Protein AF-0000000087150370 (afdb_homodimer)

Structure (mmCIF, N/CA/C/O backbone):
data_AF-0000000087150370-model_v1
#
loop_
_entity.id
_entity.type
_entity.pdbx_description
1 polymer 'HTH-type transcriptional repressor RspR'
#
loop_
_atom_site.group_PDB
_atom_site.id
_atom_site.type_symbol
_atom_site.label_atom_id
_atom_site.label_alt_id
_atom_site.label_comp_id
_atom_site.label_asym_id
_atom_site.label_entity_id
_atom_site.label_seq_id
_atom_site.pdbx_PDB_ins_code
_atom_site.Cartn_x
_atom_site.Cartn_y
_atom_site.Cartn_z
_atom_site.occupancy
_atom_site.B_iso_or_equiv
_atom_site.auth_seq_id
_atom_site.auth_comp_id
_atom_site.auth_asym_id
_atom_site.auth_atom_id
_atom_site.pdbx_PDB_model_num
ATOM 1 N N . MET A 1 1 ? -24.781 11.734 -3.551 1 67.88 1 MET A N 1
ATOM 2 C CA . MET A 1 1 ? -23.812 10.992 -2.75 1 67.88 1 MET A CA 1
ATOM 3 C C . MET A 1 1 ? -24.5 10.195 -1.652 1 67.88 1 MET A C 1
ATOM 5 O O . MET A 1 1 ? -25.453 10.672 -1.036 1 67.88 1 MET A O 1
ATOM 9 N N . SER A 1 2 ? -24.203 8.945 -1.54 1 85.19 2 SER A N 1
ATOM 10 C CA . SER A 1 2 ? -24.812 8.109 -0.512 1 85.19 2 SER A CA 1
ATOM 11 C C . SER A 1 2 ? -24.578 8.68 0.881 1 85.19 2 SER A C 1
ATOM 13 O O . SER A 1 2 ? -23.609 9.43 1.094 1 85.19 2 SER A O 1
ATOM 15 N N . GLN A 1 3 ? -25.578 8.688 1.604 1 88.88 3 GLN A N 1
ATOM 16 C CA . GLN A 1 3 ? -25.469 9.156 2.98 1 88.88 3 GLN A CA 1
ATOM 17 C C . GLN A 1 3 ? -24.203 8.648 3.645 1 88.88 3 GLN A C 1
ATOM 19 O O . GLN A 1 3 ? -23.562 9.375 4.406 1 88.88 3 GLN A O 1
ATOM 24 N N . MET A 1 4 ? -23.859 7.473 3.369 1 89.75 4 MET A N 1
ATOM 25 C CA . MET A 1 4 ? -22.641 6.875 3.896 1 89.75 4 MET A CA 1
ATOM 26 C C . MET A 1 4 ? -21.422 7.695 3.496 1 89.75 4 MET A C 1
ATOM 28 O O . MET A 1 4 ? -20.562 7.988 4.332 1 89.75 4 MET A O 1
ATOM 32 N N . LEU A 1 5 ? -21.359 8.102 2.275 1 91.38 5 LEU A N 1
ATOM 33 C CA . LEU A 1 5 ? -20.219 8.852 1.781 1 91.38 5 LEU A CA 1
ATOM 34 C C . LEU A 1 5 ? -20.156 10.242 2.406 1 91.38 5 LEU A C 1
ATOM 36 O O . LEU A 1 5 ? -19.078 10.766 2.688 1 91.38 5 LEU A O 1
ATOM 40 N N . GLN A 1 6 ? -21.266 10.805 2.607 1 92.62 6 GLN A N 1
ATOM 41 C CA . GLN A 1 6 ? -21.312 12.117 3.24 1 92.62 6 GLN A CA 1
ATOM 42 C C . GLN A 1 6 ? -20.812 12.062 4.68 1 92.62 6 GLN A C 1
ATOM 44 O O . GLN A 1 6 ? -20.031 12.922 5.105 1 92.62 6 GLN A O 1
ATOM 49 N N . ILE A 1 7 ? -21.328 11.117 5.371 1 93.75 7 ILE A N 1
ATOM 50 C CA . ILE A 1 7 ? -20.922 10.93 6.754 1 93.75 7 ILE A CA 1
ATOM 51 C C . ILE A 1 7 ? -19.422 10.648 6.812 1 93.75 7 ILE A C 1
ATOM 53 O O . ILE A 1 7 ? -18.703 11.242 7.625 1 93.75 7 ILE A O 1
ATOM 57 N N . HIS A 1 8 ? -19 9.773 5.957 1 94.25 8 HIS A N 1
ATOM 58 C CA . HIS A 1 8 ? -17.578 9.438 5.875 1 94.25 8 HIS A CA 1
ATOM 59 C C . HIS A 1 8 ? -16.734 10.688 5.66 1 94.25 8 HIS A C 1
ATOM 61 O O . HIS A 1 8 ? -15.781 10.938 6.398 1 94.25 8 HIS A O 1
ATOM 67 N N . ASP A 1 9 ? -17.094 11.453 4.715 1 94.12 9 ASP A N 1
ATOM 68 C CA . ASP A 1 9 ? -16.312 12.633 4.355 1 94.12 9 ASP A CA 1
ATOM 69 C C . ASP A 1 9 ? -16.266 13.641 5.504 1 94.12 9 ASP A C 1
ATOM 71 O O . ASP A 1 9 ? -15.227 14.242 5.777 1 94.12 9 ASP A O 1
ATOM 75 N N . GLN A 1 10 ? -17.312 13.828 6.117 1 93.75 10 GLN A N 1
ATOM 76 C CA . GLN A 1 10 ? -17.391 14.781 7.219 1 93.75 10 GLN A CA 1
ATOM 77 C C . GLN A 1 10 ? -16.578 14.312 8.414 1 93.75 10 GLN A C 1
ATOM 79 O O . GLN A 1 10 ? -15.82 15.102 9 1 93.75 10 GLN A O 1
ATOM 84 N N . LEU A 1 11 ? -16.734 13.07 8.773 1 94.5 11 LEU A N 1
ATOM 85 C CA . LEU A 1 11 ? -15.953 12.523 9.883 1 94.5 11 LEU A CA 1
ATOM 86 C C . LEU A 1 11 ? -14.461 12.578 9.578 1 94.5 11 LEU A C 1
ATOM 88 O O . LEU A 1 11 ? -13.656 12.93 10.445 1 94.5 11 LEU A O 1
ATOM 92 N N . ARG A 1 12 ? -14.18 12.188 8.391 1 94.38 12 ARG A N 1
ATOM 93 C CA . ARG A 1 12 ? -12.789 12.227 7.953 1 94.38 12 ARG A CA 1
ATOM 94 C C . ARG A 1 12 ? -12.203 13.625 8.117 1 94.38 12 ARG A C 1
ATOM 96 O O . ARG A 1 12 ? -11.102 13.789 8.648 1 94.38 12 ARG A O 1
ATOM 103 N N . GLU A 1 13 ? -12.922 14.586 7.695 1 91.69 13 GLU A N 1
ATOM 104 C CA . GLU A 1 13 ? -12.477 15.969 7.82 1 91.69 13 GLU A CA 1
ATOM 105 C C . GLU A 1 13 ? -12.305 16.359 9.281 1 91.69 13 GLU A C 1
ATOM 107 O O . GLU A 1 13 ? -11.32 17.016 9.641 1 91.69 13 GLU A O 1
ATOM 112 N N . MET A 1 14 ? -13.203 16 10.141 1 92.62 14 MET A N 1
ATOM 113 C CA . MET A 1 14 ? -13.148 16.344 11.562 1 92.62 14 MET A CA 1
ATOM 114 C C . MET A 1 14 ? -11.938 15.68 12.227 1 92.62 14 MET A C 1
ATOM 116 O O . MET A 1 14 ? -11.312 16.266 13.109 1 92.62 14 MET A O 1
ATOM 120 N N . ILE A 1 15 ? -11.633 14.508 11.797 1 92.75 15 ILE A N 1
ATOM 121 C CA . ILE A 1 15 ? -10.508 13.773 12.367 1 92.75 15 ILE A CA 1
ATOM 122 C C . ILE A 1 15 ? -9.195 14.398 11.906 1 92.75 15 ILE A C 1
ATOM 124 O O . ILE A 1 15 ? -8.297 14.641 12.719 1 92.75 15 ILE A O 1
ATOM 128 N N . LEU A 1 16 ? -9.109 14.727 10.656 1 88.75 16 LEU A N 1
ATOM 129 C CA . LEU A 1 16 ? -7.863 15.227 10.078 1 88.75 16 LEU A CA 1
ATOM 130 C C . LEU A 1 16 ? -7.586 16.656 10.539 1 88.75 16 LEU A C 1
ATOM 132 O O . LEU A 1 16 ? -6.426 17.062 10.648 1 88.75 16 LEU A O 1
ATOM 136 N N . SER A 1 17 ? -8.602 17.391 10.891 1 86.62 17 SER A N 1
ATOM 137 C CA . SER A 1 17 ? -8.453 18.75 11.383 1 86.62 17 SER A CA 1
ATOM 138 C C . SER A 1 17 ? -8.281 18.781 12.898 1 86.62 17 SER A C 1
ATOM 140 O O . SER A 1 17 ? -8.133 19.844 13.484 1 86.62 17 SER A O 1
ATOM 142 N N . LEU A 1 18 ? -8.422 17.625 13.602 1 89.31 18 LEU A N 1
ATOM 143 C CA . LEU A 1 18 ? -8.281 17.438 15.039 1 89.31 18 LEU A CA 1
ATOM 144 C C . LEU A 1 18 ? -9.484 18 15.789 1 89.31 18 LEU A C 1
ATOM 146 O O . LEU A 1 18 ? -9.43 18.188 17 1 89.31 18 LEU A O 1
ATOM 150 N N . ASP A 1 19 ? -10.547 18.375 14.984 1 90.19 19 ASP A N 1
ATOM 151 C CA . ASP A 1 19 ? -11.805 18.656 15.672 1 90.19 19 ASP A CA 1
ATOM 152 C C . ASP A 1 19 ? -12.25 17.469 16.516 1 90.19 19 ASP A C 1
ATOM 154 O O . ASP A 1 19 ? -12.852 17.656 17.578 1 90.19 19 ASP A O 1
ATOM 158 N N . LEU A 1 20 ? -12.07 16.312 16.031 1 92.69 20 LEU A N 1
ATOM 159 C CA . LEU A 1 20 ? -12.094 15.07 16.781 1 92.69 20 LEU A CA 1
ATOM 160 C C . LEU A 1 20 ? -10.68 14.586 17.078 1 92.69 20 LEU A C 1
ATOM 162 O O . LEU A 1 20 ? -9.945 14.219 16.156 1 92.69 20 LEU A O 1
ATOM 166 N N . GLY A 1 21 ? -10.344 14.586 18.328 1 92.25 21 GLY A N 1
ATOM 167 C CA . GLY A 1 21 ? -8.961 14.359 18.703 1 92.25 21 GLY A CA 1
ATOM 168 C C . GLY A 1 21 ? -8.578 12.891 18.734 1 92.25 21 GLY A C 1
ATOM 169 O O . GLY A 1 21 ? -9.438 12.031 18.938 1 92.25 21 GLY A O 1
ATOM 170 N N . PRO A 1 22 ? -7.281 12.68 18.562 1 94.38 22 PRO A N 1
ATOM 171 C CA . PRO A 1 22 ? -6.797 11.305 18.719 1 94.38 22 PRO A CA 1
ATOM 172 C C . PRO A 1 22 ? -7.215 10.68 20.047 1 94.38 22 PRO A C 1
ATOM 174 O O . PRO A 1 22 ? -7.004 11.281 21.109 1 94.38 22 PRO A O 1
ATOM 177 N N . GLY A 1 23 ? -7.82 9.5 19.953 1 94.75 23 GLY A N 1
ATOM 178 C CA . GLY A 1 23 ? -8.242 8.797 21.156 1 94.75 23 GLY A CA 1
ATOM 179 C C . GLY A 1 23 ? -9.672 9.086 21.547 1 94.75 23 GLY A C 1
ATOM 180 O O . GLY A 1 23 ? -10.242 8.414 22.406 1 94.75 23 GLY A O 1
ATOM 181 N N . GLU A 1 24 ? -10.281 10 20.906 1 94.81 24 GLU A N 1
ATOM 182 C CA . GLU A 1 24 ? -11.648 10.391 21.25 1 94.81 24 GLU A CA 1
ATOM 183 C C . GLU A 1 24 ? -12.633 9.273 20.922 1 94.81 24 GLU A C 1
ATOM 185 O O . GLU A 1 24 ? -12.523 8.633 19.875 1 94.81 24 GLU A O 1
ATOM 190 N N . ARG A 1 25 ? -13.594 9.055 21.734 1 94.75 25 ARG A N 1
ATOM 191 C CA . ARG A 1 25 ? -14.602 8.016 21.531 1 94.75 25 ARG A CA 1
ATOM 192 C C . ARG A 1 25 ? -15.695 8.484 20.578 1 94.75 25 ARG A C 1
ATOM 194 O O . ARG A 1 25 ? -16.156 9.625 20.672 1 94.75 25 ARG A O 1
ATOM 201 N N . LEU A 1 26 ? -16.016 7.625 19.672 1 95.12 26 LEU A N 1
ATOM 202 C CA . LEU A 1 26 ? -17.094 7.871 18.719 1 95.12 26 LEU A CA 1
ATOM 203 C C . LEU A 1 26 ? -18.297 6.98 19.031 1 95.12 26 LEU A C 1
ATOM 205 O O . LEU A 1 26 ? -18.422 5.883 18.469 1 95.12 26 LEU A O 1
ATOM 209 N N . THR A 1 27 ? -19.219 7.48 19.766 1 89.94 27 THR A N 1
ATOM 210 C CA . THR A 1 27 ? -20.391 6.684 20.109 1 89.94 27 THR A CA 1
ATOM 211 C C . THR A 1 27 ? -21.438 6.754 19.016 1 89.94 27 THR A C 1
ATOM 213 O O . THR A 1 27 ? -21.578 7.777 18.344 1 89.94 27 THR A O 1
ATOM 216 N N . GLU A 1 28 ? -22.094 5.66 18.875 1 85.19 28 GLU A N 1
ATOM 217 C CA . GLU A 1 28 ? -23.156 5.633 17.875 1 85.19 28 GLU A CA 1
ATOM 218 C C . GLU A 1 28 ? -24.219 6.691 18.156 1 85.19 28 GLU A C 1
ATOM 220 O O . GLU A 1 28 ? -24.734 7.32 17.234 1 85.19 28 GLU A O 1
ATOM 225 N N . ARG A 1 29 ? -24.625 6.879 19.422 1 87.06 29 ARG A N 1
ATOM 226 C CA . ARG A 1 29 ? -25.625 7.863 19.812 1 87.06 29 ARG A CA 1
ATOM 227 C C . ARG A 1 29 ? -25.219 9.266 19.375 1 87.06 29 ARG A C 1
ATOM 229 O O . ARG A 1 29 ? -26.016 10.008 18.812 1 87.06 29 ARG A O 1
ATOM 236 N N . TRP A 1 30 ? -24.062 9.586 19.625 1 88.5 30 TRP A N 1
ATOM 237 C CA . TRP A 1 30 ? -23.562 10.898 19.219 1 88.5 30 TRP A CA 1
ATOM 238 C C . TRP A 1 30 ? -23.547 11.039 17.703 1 88.5 30 TRP A C 1
ATOM 240 O O . TRP A 1 30 ? -23.969 12.07 17.172 1 88.5 30 TRP A O 1
ATOM 250 N N . LEU A 1 31 ? -23.078 10.109 17.031 1 91.88 31 LEU A N 1
ATOM 251 C CA . LEU A 1 31 ? -22.984 10.133 15.57 1 91.88 31 LEU A CA 1
ATOM 252 C C . LEU A 1 31 ? -24.359 10.234 14.938 1 91.88 31 LEU A C 1
ATOM 254 O O . LEU A 1 31 ? -24.547 10.953 13.953 1 91.88 31 LEU A O 1
ATOM 258 N N . GLU A 1 32 ? -25.25 9.492 15.5 1 90.94 32 GLU A N 1
ATOM 259 C CA . GLU A 1 32 ? -26.625 9.562 15.008 1 90.94 32 GLU A CA 1
ATOM 260 C C . GLU A 1 32 ? -27.188 10.969 15.164 1 90.94 32 GLU A C 1
ATOM 262 O O . GLU A 1 32 ? -27.875 11.477 14.273 1 90.94 32 GLU A O 1
ATOM 267 N N . SER A 1 33 ? -26.984 11.492 16.281 1 90.88 33 SER A N 1
ATOM 268 C CA . SER A 1 33 ? -27.469 12.844 16.547 1 90.88 33 SER A CA 1
ATOM 269 C C . SER A 1 33 ? -26.781 13.859 15.641 1 90.88 33 SER A C 1
ATOM 271 O O . SER A 1 33 ? -27.438 14.742 15.078 1 90.88 33 SER A O 1
ATOM 273 N N . ARG A 1 34 ? -25.5 13.742 15.438 1 89.88 34 ARG A N 1
ATOM 274 C CA . ARG A 1 34 ? -24.688 14.688 14.68 1 89.88 34 ARG A CA 1
ATOM 275 C C . ARG A 1 34 ? -25.047 14.664 13.203 1 89.88 34 ARG A C 1
ATOM 277 O O . ARG A 1 34 ? -25.062 15.703 12.539 1 89.88 34 ARG A O 1
ATOM 284 N N . PHE A 1 35 ? -25.328 13.477 12.68 1 89.38 35 PHE A N 1
ATOM 285 C CA . PHE A 1 35 ? -25.453 13.359 11.234 1 89.38 35 PHE A CA 1
ATOM 286 C C . PHE A 1 35 ? -26.891 13.047 10.844 1 89.38 35 PHE A C 1
ATOM 288 O O . PHE A 1 35 ? -27.203 12.945 9.656 1 89.38 35 PHE A O 1
ATOM 295 N N . GLU A 1 36 ? -27.719 12.93 11.773 1 86 36 GLU A N 1
ATOM 296 C CA . GLU A 1 36 ? -29.109 12.602 11.531 1 86 36 GLU A CA 1
ATOM 297 C C . GLU A 1 36 ? -29.25 11.391 10.609 1 86 36 GLU A C 1
ATOM 299 O O . GLU A 1 36 ? -29.984 11.43 9.625 1 86 36 GLU A O 1
ATOM 304 N N . GLY A 1 37 ? -28.484 10.523 10.789 1 82.31 37 GLY A N 1
ATOM 305 C CA . GLY A 1 37 ? -28.453 9.305 9.992 1 82.31 37 GLY A CA 1
ATOM 306 C C . GLY A 1 37 ? -28.703 8.055 10.805 1 82.31 37 GLY A C 1
ATOM 307 O O . GLY A 1 37 ? -28.641 8.086 12.039 1 82.31 37 GLY A O 1
ATOM 308 N N . SER A 1 38 ? -29.031 7.02 10.102 1 84.62 38 SER A N 1
ATOM 309 C CA . SER A 1 38 ? -29.266 5.738 10.766 1 84.62 38 SER A CA 1
ATOM 310 C C . SER A 1 38 ? -27.953 5.02 11.055 1 84.62 38 SER A C 1
ATOM 312 O O . SER A 1 38 ? -26.875 5.488 10.648 1 84.62 38 SER A O 1
ATOM 314 N N . ARG A 1 39 ? -28.031 3.924 11.773 1 85.38 39 ARG A N 1
ATOM 315 C CA . ARG A 1 39 ? -26.875 3.146 12.203 1 85.38 39 ARG A CA 1
ATOM 316 C C . ARG A 1 39 ? -26.172 2.518 11.008 1 85.38 39 ARG A C 1
ATOM 318 O O . ARG A 1 39 ? -24.938 2.393 11 1 85.38 39 ARG A O 1
ATOM 325 N N . THR A 1 40 ? -26.891 2.275 10.102 1 85.75 40 THR A N 1
ATOM 326 C CA . THR A 1 40 ? -26.344 1.522 8.977 1 85.75 40 THR A CA 1
ATOM 327 C C . THR A 1 40 ? -25.328 2.361 8.211 1 85.75 40 THR A C 1
ATOM 329 O O . THR A 1 40 ? -24.156 1.974 8.078 1 85.75 40 THR A O 1
ATOM 332 N N . PRO A 1 41 ? -25.703 3.51 7.738 1 90.5 41 PRO A N 1
ATOM 333 C CA . PRO A 1 41 ? -24.703 4.316 7.027 1 90.5 41 PRO A CA 1
ATOM 334 C C . PRO A 1 41 ? -23.562 4.773 7.926 1 90.5 41 PRO A C 1
ATOM 336 O O . PRO A 1 41 ? -22.422 4.91 7.461 1 90.5 41 PRO A O 1
ATOM 339 N N . ILE A 1 42 ? -23.812 4.988 9.125 1 92.62 42 ILE A N 1
ATOM 340 C CA . ILE A 1 42 ? -22.781 5.418 10.07 1 92.62 42 ILE A CA 1
ATOM 341 C C . ILE A 1 42 ? -21.75 4.312 10.234 1 92.62 42 ILE A C 1
ATOM 343 O O . ILE A 1 42 ? -20.547 4.566 10.156 1 92.62 42 ILE A O 1
ATOM 347 N N . ARG A 1 43 ? -22.219 3.152 10.461 1 89 43 ARG A N 1
ATOM 348 C CA . ARG A 1 43 ? -21.312 2.021 10.625 1 89 43 ARG A CA 1
ATOM 349 C C . ARG A 1 43 ? -20.5 1.781 9.359 1 89 43 ARG A C 1
ATOM 351 O O . ARG A 1 43 ? -19.312 1.465 9.43 1 89 43 ARG A O 1
ATOM 358 N N . ALA A 1 44 ? -21.109 1.958 8.281 1 88.88 44 ALA A N 1
ATOM 359 C CA . ALA A 1 44 ? -20.406 1.8 7.012 1 88.88 44 ALA A CA 1
ATOM 360 C C . ALA A 1 44 ? -19.312 2.854 6.855 1 88.88 44 ALA A C 1
ATOM 362 O O . ALA A 1 44 ? -18.219 2.555 6.379 1 88.88 44 ALA A O 1
ATOM 363 N N . ALA A 1 45 ? -19.641 4.008 7.215 1 93 45 ALA A N 1
ATOM 364 C CA . ALA A 1 45 ? -18.656 5.094 7.172 1 93 45 ALA A CA 1
ATOM 365 C C . ALA A 1 45 ? -17.484 4.82 8.102 1 93 45 ALA A C 1
ATOM 367 O O . ALA A 1 45 ? -16.328 5.059 7.746 1 93 45 ALA A O 1
ATOM 368 N N . LEU A 1 46 ? -17.828 4.316 9.234 1 93.5 46 LEU A N 1
ATOM 369 C CA . LEU A 1 46 ? -16.812 4.02 10.227 1 93.5 46 LEU A CA 1
ATOM 370 C C . LEU A 1 46 ? -15.906 2.887 9.75 1 93.5 46 LEU A C 1
ATOM 372 O O . LEU A 1 46 ? -14.688 2.922 9.961 1 93.5 46 LEU A O 1
ATOM 376 N N . VAL A 1 47 ? -16.469 1.975 9.148 1 89.19 47 VAL A N 1
ATOM 377 C CA . VAL A 1 47 ? -15.695 0.865 8.602 1 89.19 47 VAL A CA 1
ATOM 378 C C . VAL A 1 47 ? -14.734 1.381 7.535 1 89.19 47 VAL A C 1
ATOM 380 O O . VAL A 1 47 ? -13.578 0.945 7.461 1 89.19 47 VAL A O 1
ATOM 383 N N . ARG A 1 48 ? -15.156 2.236 6.707 1 90.44 48 ARG A N 1
ATOM 384 C CA . ARG A 1 48 ? -14.297 2.836 5.691 1 90.44 48 ARG A CA 1
ATOM 385 C C . ARG A 1 48 ? -13.164 3.629 6.332 1 90.44 48 ARG A C 1
ATOM 387 O O . ARG A 1 48 ? -12.016 3.553 5.887 1 90.44 48 ARG A O 1
ATOM 394 N N . LEU A 1 49 ? -13.516 4.359 7.352 1 94.25 49 LEU A N 1
ATOM 395 C CA . LEU A 1 49 ? -12.508 5.141 8.07 1 94.25 49 LEU A CA 1
ATOM 396 C C . LEU A 1 49 ? -11.508 4.227 8.766 1 94.25 49 LEU A C 1
ATOM 398 O O . LEU A 1 49 ? -10.336 4.578 8.906 1 94.25 49 LEU A O 1
ATOM 402 N N . GLU A 1 50 ? -11.992 3.109 9.219 1 93.19 50 GLU A N 1
ATOM 403 C CA . GLU A 1 50 ? -11.102 2.107 9.797 1 93.19 50 GLU A CA 1
ATOM 404 C C . GLU A 1 50 ? -10.094 1.604 8.766 1 93.19 50 GLU A C 1
ATOM 406 O O . GLU A 1 50 ? -8.914 1.432 9.07 1 93.19 50 GLU A O 1
ATOM 411 N N . GLY A 1 51 ? -10.57 1.438 7.57 1 88.56 51 GLY A N 1
ATOM 412 C CA . GLY A 1 51 ? -9.695 1.038 6.477 1 88.56 51 GLY A CA 1
ATOM 413 C C . GLY A 1 51 ? -8.617 2.057 6.176 1 88.56 51 GLY A C 1
ATOM 414 O O . GLY A 1 51 ? -7.523 1.695 5.73 1 88.56 51 GLY A O 1
ATOM 415 N N . GLU A 1 52 ? -8.953 3.27 6.5 1 90.44 52 GLU A N 1
ATOM 416 C CA . GLU A 1 52 ? -7.984 4.348 6.316 1 90.44 52 GLU A CA 1
ATOM 417 C C . GLU A 1 52 ? -7.113 4.527 7.555 1 90.44 52 GLU A C 1
ATOM 419 O O . GLU A 1 52 ? -6.242 5.398 7.586 1 90.44 52 GLU A O 1
ATOM 424 N N . GLU A 1 53 ? -7.461 3.791 8.57 1 92.56 53 GLU A N 1
ATOM 425 C CA . GLU A 1 53 ? -6.711 3.762 9.82 1 92.56 53 GLU A CA 1
ATOM 426 C C . GLU A 1 53 ? -6.891 5.059 10.602 1 92.56 53 GLU A C 1
ATOM 428 O O . GLU A 1 53 ? -6.016 5.445 11.383 1 92.56 53 GLU A O 1
ATOM 433 N N . LEU A 1 54 ? -7.988 5.723 10.398 1 94.38 54 LEU A N 1
ATOM 434 C CA . LEU A 1 54 ? -8.297 6.969 11.086 1 94.38 54 LEU A CA 1
ATOM 435 C C . LEU A 1 54 ? -9.141 6.711 12.328 1 94.38 54 LEU A C 1
ATOM 437 O O . LEU A 1 54 ? -9.195 7.547 13.234 1 94.38 54 LEU A O 1
ATOM 441 N N . VAL A 1 55 ? -9.836 5.547 12.289 1 96.06 55 VAL A N 1
ATOM 442 C CA . VAL A 1 55 ? -10.633 5.094 13.422 1 96.06 55 VAL A CA 1
ATOM 443 C C . VAL A 1 55 ? -10.305 3.633 13.734 1 96.06 55 VAL A C 1
ATOM 445 O O . VAL A 1 55 ? -9.797 2.908 12.875 1 96.06 55 VAL A O 1
ATOM 448 N N . ARG A 1 56 ? -10.445 3.236 14.922 1 95.12 56 ARG A N 1
ATOM 449 C CA . ARG A 1 56 ? -10.266 1.839 15.297 1 95.12 56 ARG A CA 1
ATOM 450 C C . ARG A 1 56 ? -11.32 1.401 16.312 1 95.12 56 ARG A C 1
ATOM 452 O O . ARG A 1 56 ? -11.93 2.238 16.984 1 95.12 56 ARG A O 1
ATOM 459 N N . ARG A 1 57 ? -11.477 0.104 16.344 1 92.25 57 ARG A N 1
ATOM 460 C CA . ARG A 1 57 ? -12.398 -0.468 17.328 1 92.25 57 ARG A CA 1
ATOM 461 C C . ARG A 1 57 ? -11.773 -0.487 18.719 1 92.25 57 ARG A C 1
ATOM 463 O O . ARG A 1 57 ? -10.578 -0.769 18.875 1 92.25 57 ARG A O 1
ATOM 470 N N . ASP A 1 58 ? -12.492 -0.145 19.656 1 91.75 58 ASP A N 1
ATOM 471 C CA . ASP A 1 58 ? -12.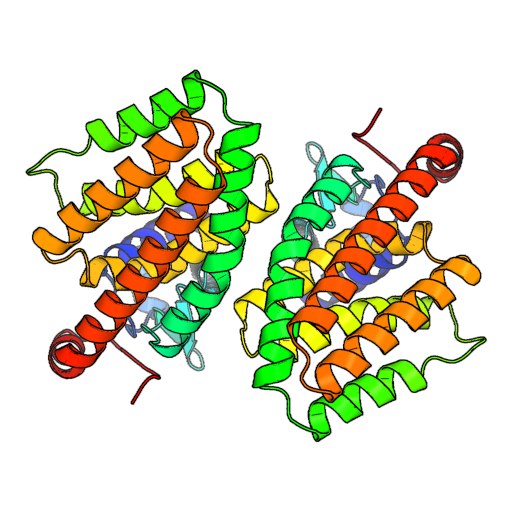18 -0.282 21.078 1 91.75 58 ASP A CA 1
ATOM 472 C C . ASP A 1 58 ? -13.305 -1.005 21.812 1 91.75 58 ASP A C 1
ATOM 474 O O . ASP A 1 58 ? -14.195 -0.365 22.375 1 91.75 58 ASP A O 1
ATOM 478 N N . GLY A 1 59 ? -13.141 -2.371 21.797 1 88.88 59 GLY A N 1
ATOM 479 C CA . GLY A 1 59 ? -14.281 -3.154 22.234 1 88.88 59 GLY A CA 1
ATOM 480 C C . GLY A 1 59 ? -15.492 -3.006 21.328 1 88.88 59 GLY A C 1
ATOM 481 O O . GLY A 1 59 ? -15.391 -3.209 20.125 1 88.88 59 GLY A O 1
ATOM 482 N N . ARG A 1 60 ? -16.578 -2.562 21.891 1 85.19 60 ARG A N 1
ATOM 483 C CA . ARG A 1 60 ? -17.812 -2.367 21.125 1 85.19 60 ARG A CA 1
ATOM 484 C C . ARG A 1 60 ? -17.906 -0.947 20.578 1 85.19 60 ARG A C 1
ATOM 486 O O . ARG A 1 60 ? -18.812 -0.625 19.812 1 85.19 60 ARG A O 1
ATOM 493 N N . ASN A 1 61 ? -16.938 -0.202 20.922 1 90.62 61 ASN A N 1
ATOM 494 C CA . ASN A 1 61 ? -16.969 1.208 20.547 1 90.62 61 ASN A CA 1
ATOM 495 C C . ASN A 1 61 ? -15.938 1.527 19.469 1 90.62 61 ASN A C 1
ATOM 497 O O . ASN A 1 61 ? -15.18 0.649 19.047 1 90.62 61 ASN A O 1
ATOM 501 N N . TRP A 1 62 ? -16.125 2.713 18.938 1 94.81 62 TRP A N 1
ATOM 502 C CA . TRP A 1 62 ? -15.156 3.281 18 1 94.81 62 TRP A CA 1
ATOM 503 C C . TRP A 1 62 ? -14.406 4.449 18.625 1 94.81 62 TRP A C 1
ATOM 505 O O . TRP A 1 62 ? -14.984 5.23 19.391 1 94.81 62 TRP A O 1
ATOM 515 N N . ILE A 1 63 ? -13.117 4.543 18.312 1 96.56 63 ILE A N 1
ATOM 516 C CA . ILE A 1 63 ? -12.352 5.711 18.734 1 96.56 63 ILE A CA 1
ATOM 517 C C . ILE A 1 63 ? -11.562 6.258 17.547 1 96.56 63 ILE A C 1
ATOM 519 O O . ILE A 1 63 ? -11.25 5.52 16.609 1 96.56 63 ILE A O 1
ATOM 523 N N . VAL A 1 64 ? -11.328 7.516 17.594 1 96.44 64 VAL A N 1
ATOM 524 C CA . VAL A 1 64 ? -10.336 8.07 16.672 1 96.44 64 VAL A CA 1
ATOM 525 C C . VAL A 1 64 ? -8.961 7.473 16.969 1 96.44 64 VAL A C 1
ATOM 527 O O . VAL A 1 64 ? -8.547 7.414 18.125 1 96.44 64 VAL A O 1
ATOM 530 N N . ALA A 1 65 ? -8.281 7.027 15.961 1 95.56 65 ALA A N 1
ATOM 531 C CA . ALA A 1 65 ? -6.988 6.383 16.172 1 95.56 65 ALA A CA 1
ATOM 532 C C . ALA A 1 65 ? -6.02 7.309 16.906 1 95.56 65 ALA A C 1
ATOM 534 O O . ALA A 1 65 ? -5.895 8.484 16.562 1 95.56 65 ALA A O 1
ATOM 535 N N . PRO A 1 66 ? -5.367 6.832 17.969 1 94.25 66 PRO A N 1
ATOM 536 C CA . PRO A 1 66 ? -4.34 7.645 18.609 1 94.25 66 PRO A CA 1
ATOM 537 C C . PRO A 1 66 ? -3.145 7.926 17.703 1 94.25 66 PRO A C 1
ATOM 539 O O . PRO A 1 66 ? -3.002 7.293 16.656 1 94.25 66 PRO A O 1
ATOM 542 N N . ILE A 1 67 ? -2.359 8.867 18.078 1 92.38 67 ILE A N 1
ATOM 543 C CA . ILE A 1 67 ? -1.066 9.062 17.438 1 92.38 67 ILE A CA 1
ATOM 544 C C . ILE A 1 67 ? -0.047 8.086 18.016 1 92.38 67 ILE A C 1
ATOM 546 O O . ILE A 1 67 ? 0.238 8.109 19.219 1 92.38 67 ILE A O 1
ATOM 550 N N . ASP A 1 68 ? 0.361 7.227 17.266 1 93.5 68 ASP A N 1
ATOM 551 C CA . ASP A 1 68 ? 1.325 6.207 17.656 1 93.5 68 ASP A CA 1
ATOM 552 C C . ASP A 1 68 ? 2.725 6.547 17.156 1 93.5 68 ASP A C 1
ATOM 554 O O . ASP A 1 68 ? 2.996 6.465 15.953 1 93.5 68 ASP A O 1
ATOM 558 N N . LEU A 1 69 ? 3.676 6.859 18.062 1 93.25 69 LEU A N 1
ATOM 559 C CA . LEU A 1 69 ? 5.02 7.289 17.688 1 93.25 69 LEU A CA 1
ATOM 560 C C . LEU A 1 69 ? 5.754 6.18 16.938 1 93.25 69 LEU A C 1
ATOM 562 O O . LEU A 1 69 ? 6.559 6.457 16.047 1 93.25 69 LEU A O 1
ATOM 566 N N . GLY A 1 70 ? 5.48 4.941 17.328 1 94.81 70 GLY A N 1
ATOM 567 C CA . GLY A 1 70 ? 6.027 3.828 16.578 1 94.81 70 GLY A CA 1
ATOM 568 C C . GLY A 1 70 ? 5.527 3.777 15.141 1 94.81 70 GLY A C 1
ATOM 569 O O . GLY A 1 70 ? 6.273 3.42 14.227 1 94.81 70 GLY A O 1
ATOM 570 N N . GLU A 1 71 ? 4.293 4.141 15.008 1 94.5 71 GLU A N 1
ATOM 571 C CA . GLU A 1 71 ? 3.711 4.191 13.664 1 94.5 71 GLU A CA 1
ATOM 572 C C . GLU A 1 71 ? 4.375 5.27 12.82 1 94.5 71 GLU A C 1
ATOM 574 O O . GLU A 1 71 ? 4.574 5.086 11.617 1 94.5 71 GLU A O 1
ATOM 579 N N . LEU A 1 72 ? 4.676 6.359 13.422 1 94.5 72 LEU A N 1
ATOM 580 C CA . LEU A 1 72 ? 5.348 7.434 12.703 1 94.5 72 LEU A CA 1
ATOM 581 C C . LEU A 1 72 ? 6.707 6.977 12.188 1 94.5 72 LEU A C 1
ATOM 583 O O . LEU A 1 72 ? 7.094 7.301 11.062 1 94.5 72 LEU A O 1
ATOM 587 N N . GLU A 1 73 ? 7.402 6.227 13.016 1 96.12 73 GLU A N 1
ATOM 588 C CA . GLU A 1 73 ? 8.688 5.668 12.602 1 96.12 73 GLU A CA 1
ATOM 589 C C . GLU A 1 73 ? 8.508 4.684 11.453 1 96.12 73 GLU A C 1
ATOM 591 O O . GLU A 1 73 ? 9.266 4.723 10.477 1 96.12 73 GLU A O 1
ATOM 596 N N . ALA A 1 74 ? 7.578 3.859 11.594 1 97.31 74 ALA A N 1
ATOM 597 C CA . ALA A 1 74 ? 7.305 2.852 10.57 1 97.31 74 ALA A CA 1
ATOM 598 C C . ALA A 1 74 ? 6.895 3.502 9.25 1 97.31 74 ALA A C 1
ATOM 600 O O . ALA A 1 74 ? 7.254 3.021 8.18 1 97.31 74 ALA A O 1
ATOM 601 N N . LEU A 1 75 ? 6.137 4.551 9.336 1 97.62 75 LEU A N 1
ATOM 602 C CA . LEU A 1 75 ? 5.695 5.258 8.141 1 97.62 75 LEU A CA 1
ATOM 603 C C . LEU A 1 75 ? 6.875 5.887 7.41 1 97.62 75 LEU A C 1
ATOM 605 O O . LEU A 1 75 ? 6.918 5.895 6.176 1 97.62 75 LEU A O 1
ATOM 609 N N . ALA A 1 76 ? 7.793 6.449 8.18 1 97.81 76 ALA A N 1
ATOM 610 C CA . ALA A 1 76 ? 8.977 7.023 7.551 1 97.81 76 ALA A CA 1
ATOM 611 C C . ALA A 1 76 ? 9.797 5.945 6.844 1 97.81 76 ALA A C 1
ATOM 613 O O . ALA A 1 76 ? 10.266 6.148 5.723 1 97.81 76 ALA A O 1
ATOM 614 N N . GLU A 1 77 ? 9.938 4.836 7.504 1 97.88 77 GLU A N 1
ATOM 615 C CA . GLU A 1 77 ? 10.664 3.695 6.949 1 97.88 77 GLU A CA 1
ATOM 616 C C . GLU A 1 77 ? 10 3.189 5.676 1 97.88 77 GLU A C 1
ATOM 618 O O . GLU A 1 77 ? 10.68 2.719 4.758 1 97.88 77 GLU A O 1
ATOM 623 N N . PHE A 1 78 ? 8.734 3.318 5.578 1 98.75 78 PHE A N 1
ATOM 624 C CA . PHE A 1 78 ? 7.918 2.896 4.449 1 98.75 78 PHE A CA 1
ATOM 625 C C . PHE A 1 78 ? 7.98 3.922 3.322 1 98.75 78 PHE A C 1
ATOM 627 O O . PHE A 1 78 ? 8.102 3.559 2.15 1 98.75 78 PHE A O 1
ATOM 634 N N . ARG A 1 79 ? 7.891 5.148 3.621 1 98.75 79 ARG A N 1
ATOM 635 C CA . ARG A 1 79 ? 7.852 6.242 2.654 1 98.75 79 ARG A CA 1
ATOM 636 C C . ARG A 1 79 ? 9.203 6.422 1.97 1 98.75 79 ARG A C 1
ATOM 638 O O . ARG A 1 79 ? 9.266 6.727 0.778 1 98.75 79 ARG A O 1
ATOM 645 N N . LEU A 1 80 ? 10.273 6.207 2.727 1 98.69 80 LEU A N 1
ATOM 646 C CA . LEU A 1 80 ? 11.609 6.535 2.242 1 98.69 80 LEU A CA 1
ATOM 647 C C . LEU A 1 80 ? 11.891 5.844 0.912 1 98.69 80 LEU A C 1
ATOM 649 O O . LEU A 1 80 ? 12.148 6.508 -0.096 1 98.69 80 LEU A O 1
ATOM 653 N N . PRO A 1 81 ? 11.781 4.523 0.829 1 98.75 81 PRO A N 1
ATOM 654 C CA . PRO A 1 81 ? 12.086 3.883 -0.454 1 98.75 81 PRO A CA 1
ATOM 655 C C . PRO A 1 81 ? 11.07 4.23 -1.54 1 98.75 81 PRO A C 1
ATOM 657 O O . PRO A 1 81 ? 11.43 4.359 -2.713 1 98.75 81 PRO A O 1
ATOM 660 N N . LEU A 1 82 ? 9.836 4.434 -1.259 1 98.81 82 LEU A N 1
ATOM 661 C CA . LEU A 1 82 ? 8.797 4.711 -2.244 1 98.81 82 LEU A CA 1
ATOM 662 C C . LEU A 1 82 ? 8.953 6.117 -2.811 1 98.81 82 LEU A C 1
ATOM 664 O O . LEU A 1 82 ? 8.883 6.312 -4.027 1 98.81 82 LEU A O 1
ATOM 668 N N . GLU A 1 83 ? 9.148 7.074 -1.962 1 98.88 83 GLU A N 1
ATOM 669 C CA . GLU A 1 83 ? 9.203 8.461 -2.428 1 98.88 83 GLU A CA 1
ATOM 670 C C . GLU A 1 83 ? 10.523 8.742 -3.145 1 98.88 83 GLU A C 1
ATOM 672 O O . GLU A 1 83 ? 10.562 9.539 -4.086 1 98.88 83 GLU A O 1
ATOM 677 N N . THR A 1 84 ? 11.617 8.086 -2.695 1 98.81 84 THR A N 1
ATOM 678 C CA . THR A 1 84 ? 12.852 8.242 -3.453 1 98.81 84 THR A CA 1
ATOM 679 C C . THR A 1 84 ? 12.719 7.613 -4.836 1 98.81 84 THR A C 1
ATOM 681 O O . THR A 1 84 ? 13.227 8.156 -5.82 1 98.81 84 THR A O 1
ATOM 684 N N . THR A 1 85 ? 12.031 6.504 -4.945 1 98.81 85 THR A N 1
ATOM 685 C CA . THR A 1 85 ? 11.742 5.902 -6.242 1 98.81 85 THR A CA 1
ATOM 686 C C . THR A 1 85 ? 10.836 6.812 -7.07 1 98.81 85 THR A C 1
ATOM 688 O O . THR A 1 85 ? 11.07 7.004 -8.266 1 98.81 85 THR A O 1
ATOM 691 N N . ALA A 1 86 ? 9.852 7.383 -6.438 1 98.81 86 ALA A N 1
ATOM 692 C CA . ALA A 1 86 ? 8.906 8.25 -7.129 1 98.81 86 ALA A CA 1
ATOM 693 C C . ALA A 1 86 ? 9.617 9.461 -7.738 1 98.81 86 ALA A C 1
ATOM 695 O O . ALA A 1 86 ? 9.336 9.836 -8.875 1 98.81 86 ALA A O 1
ATOM 696 N N . VAL A 1 87 ? 10.516 10.086 -7 1 98.69 87 VAL A N 1
ATOM 697 C CA . VAL A 1 87 ? 11.188 11.273 -7.516 1 98.69 87 VAL A CA 1
ATOM 698 C C . VAL A 1 87 ? 12.109 10.891 -8.672 1 98.69 87 VAL A C 1
ATOM 700 O O . VAL A 1 87 ? 12.258 11.648 -9.633 1 98.69 87 VAL A O 1
ATOM 703 N N . ARG A 1 88 ? 12.789 9.672 -8.594 1 98.75 88 ARG A N 1
ATOM 704 C CA . ARG A 1 88 ? 13.609 9.211 -9.703 1 98.75 88 ARG A CA 1
ATOM 705 C C . ARG A 1 88 ? 12.766 8.992 -10.953 1 98.75 88 ARG A C 1
ATOM 707 O O . ARG A 1 88 ? 13.156 9.391 -12.055 1 98.75 88 ARG A O 1
ATOM 714 N N . LEU A 1 89 ? 11.656 8.367 -10.773 1 98.69 89 LEU A N 1
ATOM 715 C CA . LEU A 1 89 ? 10.758 8.117 -11.898 1 98.69 89 LEU A CA 1
ATOM 716 C C . LEU A 1 89 ? 10.195 9.43 -12.445 1 98.69 89 LEU A C 1
ATOM 718 O O . LEU A 1 89 ? 10.023 9.57 -13.656 1 98.69 89 LEU A O 1
ATOM 722 N N . ALA A 1 90 ? 9.891 10.344 -11.547 1 98.62 90 ALA A N 1
ATOM 723 C CA . ALA A 1 90 ? 9.398 11.648 -11.961 1 98.62 90 ALA A CA 1
ATOM 724 C C . ALA A 1 90 ? 10.414 12.367 -12.852 1 98.62 90 ALA A C 1
ATOM 726 O O . ALA A 1 90 ? 10.047 13.016 -13.828 1 98.62 90 ALA A O 1
ATOM 727 N N . CYS A 1 91 ? 11.695 12.273 -12.523 1 98.56 91 CYS A N 1
ATOM 728 C CA . CYS A 1 91 ? 12.742 12.867 -13.352 1 98.56 91 CYS A CA 1
ATOM 729 C C . CYS A 1 91 ? 12.68 12.32 -14.773 1 98.56 91 CYS A C 1
ATOM 731 O O . CYS A 1 91 ? 12.828 13.07 -15.734 1 98.56 91 CYS A O 1
ATOM 733 N N . ALA A 1 92 ? 12.391 11.055 -14.883 1 97.94 92 ALA A N 1
ATOM 734 C CA . ALA A 1 92 ? 12.422 10.367 -16.172 1 97.94 92 ALA A CA 1
ATOM 735 C C . ALA A 1 92 ? 11.125 10.57 -16.938 1 97.94 92 ALA A C 1
ATOM 737 O O . ALA A 1 92 ?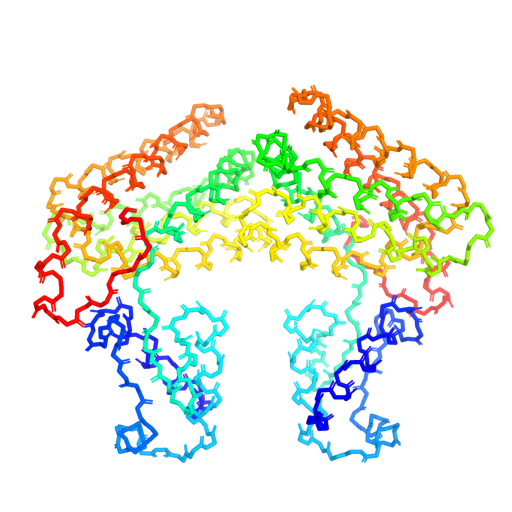 11.117 10.562 -18.172 1 97.94 92 ALA A O 1
ATOM 738 N N . ARG A 1 93 ? 10.008 10.844 -16.234 1 98 93 ARG A N 1
ATOM 739 C CA . ARG A 1 93 ? 8.711 10.672 -16.875 1 98 93 ARG A CA 1
ATOM 740 C C . ARG A 1 93 ? 7.941 11.984 -16.922 1 98 93 ARG A C 1
ATOM 742 O O . ARG A 1 93 ? 7.004 12.141 -17.703 1 98 93 ARG A O 1
ATOM 749 N N . ALA A 1 94 ? 8.289 12.891 -16.031 1 97.06 94 ALA A N 1
ATOM 750 C CA . ALA A 1 94 ? 7.449 14.07 -15.844 1 97.06 94 ALA A CA 1
ATOM 751 C C . ALA A 1 94 ? 7.555 15.008 -17.047 1 97.06 94 ALA A C 1
ATOM 753 O O . ALA A 1 94 ? 8.648 15.242 -17.562 1 97.06 94 ALA A O 1
ATOM 754 N N . GLY A 1 95 ? 6.398 15.508 -17.5 1 96.75 95 GLY A N 1
ATOM 755 C CA . GLY A 1 95 ? 6.383 16.562 -18.484 1 96.75 95 GLY A CA 1
ATOM 756 C C . GLY A 1 95 ? 6.531 17.953 -17.891 1 96.75 95 GLY A C 1
ATOM 757 O O . GLY A 1 95 ? 6.27 18.156 -16.703 1 96.75 95 GLY A O 1
ATOM 758 N N . GLU A 1 96 ? 6.836 18.891 -18.688 1 96.69 96 GLU A N 1
ATOM 759 C CA . GLU A 1 96 ? 7.047 20.266 -18.234 1 96.69 96 GLU A CA 1
ATOM 760 C C . GLU A 1 96 ? 5.773 20.859 -17.641 1 96.69 96 GLU A C 1
ATOM 762 O O . GLU A 1 96 ? 5.828 21.578 -16.641 1 96.69 96 GLU A O 1
ATOM 767 N N . ALA A 1 97 ? 4.707 20.516 -18.203 1 97.88 97 ALA A N 1
ATOM 768 C CA . ALA A 1 97 ? 3.438 21.047 -17.734 1 97.88 97 ALA A CA 1
ATOM 769 C C . ALA A 1 97 ? 3.1 20.5 -16.344 1 97.88 97 ALA A C 1
ATOM 771 O O . ALA A 1 97 ? 2.537 21.219 -15.508 1 97.88 97 ALA A O 1
ATOM 772 N N . ASP A 1 98 ? 3.4 19.266 -16.125 1 97.31 98 ASP A N 1
ATOM 773 C CA . ASP A 1 98 ? 3.148 18.641 -14.836 1 97.31 98 ASP A CA 1
ATOM 774 C C . ASP A 1 98 ? 4 19.266 -13.734 1 97.31 98 ASP A C 1
ATOM 776 O O . ASP A 1 98 ? 3.512 19.531 -12.641 1 97.31 98 ASP A O 1
ATOM 780 N N . ILE A 1 99 ? 5.25 19.516 -14.062 1 97.94 99 ILE A N 1
ATOM 781 C CA . ILE A 1 99 ? 6.172 20.125 -13.117 1 97.94 99 ILE A CA 1
ATOM 782 C C . ILE A 1 99 ? 5.719 21.562 -12.805 1 97.94 99 ILE A C 1
ATOM 784 O O . ILE A 1 99 ? 5.695 21.969 -11.648 1 97.94 99 ILE A O 1
ATOM 788 N N . ALA A 1 100 ? 5.305 22.25 -13.852 1 97.88 100 ALA A N 1
ATOM 789 C CA . ALA A 1 100 ? 4.84 23.625 -13.695 1 97.88 100 ALA A CA 1
ATOM 790 C C . ALA A 1 100 ? 3.609 23.703 -12.797 1 97.88 100 ALA A C 1
ATOM 792 O O . ALA A 1 100 ? 3.445 24.641 -12.023 1 97.88 100 ALA A O 1
ATOM 793 N N . ALA A 1 101 ? 2.76 22.734 -12.898 1 98.12 101 ALA A N 1
ATOM 794 C CA . ALA A 1 101 ? 1.551 22.703 -12.078 1 98.12 101 ALA A CA 1
ATOM 795 C C . ALA A 1 101 ? 1.896 22.531 -10.602 1 98.12 101 ALA A C 1
ATOM 797 O O . ALA A 1 101 ? 1.263 23.141 -9.742 1 98.12 101 ALA A O 1
ATOM 798 N N . ILE A 1 102 ? 2.877 21.719 -10.312 1 98.25 102 ILE A N 1
ATOM 799 C CA . ILE A 1 102 ? 3.289 21.516 -8.93 1 98.25 102 ILE A CA 1
ATOM 800 C C . ILE A 1 102 ? 3.973 22.781 -8.406 1 98.25 102 ILE A C 1
ATOM 802 O O . ILE A 1 102 ? 3.764 23.172 -7.254 1 98.25 102 ILE A O 1
ATOM 806 N N . GLU A 1 103 ? 4.77 23.359 -9.242 1 97.19 103 GLU A N 1
ATOM 807 C CA . GLU A 1 103 ? 5.406 24.625 -8.875 1 97.19 103 GLU A CA 1
ATOM 808 C C . GLU A 1 103 ? 4.367 25.703 -8.555 1 97.19 103 GLU A C 1
ATOM 810 O O . GLU A 1 103 ? 4.5 26.422 -7.57 1 97.19 103 GLU A O 1
ATOM 815 N N . ALA A 1 104 ? 3.367 25.75 -9.391 1 97.56 104 ALA A N 1
ATOM 816 C CA . ALA A 1 104 ? 2.287 26.719 -9.188 1 97.56 104 ALA A CA 1
ATOM 817 C C . ALA A 1 104 ? 1.546 26.438 -7.879 1 97.56 104 ALA A C 1
ATOM 819 O O . ALA A 1 104 ? 1.137 27.359 -7.18 1 97.56 104 ALA A O 1
ATOM 820 N N . MET A 1 105 ? 1.37 25.219 -7.574 1 96.75 105 MET A N 1
ATOM 821 C CA . MET A 1 105 ? 0.73 24.812 -6.328 1 96.75 105 MET A CA 1
ATOM 822 C C . MET A 1 105 ? 1.546 25.281 -5.125 1 96.75 105 MET A C 1
ATOM 824 O O . MET A 1 105 ? 0.994 25.828 -4.172 1 96.75 105 MET A O 1
ATOM 828 N N . LEU A 1 106 ? 2.881 25.094 -5.176 1 95.62 106 LEU A N 1
ATOM 829 C CA . LEU A 1 106 ? 3.756 25.547 -4.098 1 95.62 106 LEU A CA 1
ATOM 830 C C . LEU A 1 106 ? 3.764 27.062 -3.996 1 95.62 106 LEU A C 1
ATOM 832 O O . LEU A 1 106 ? 3.738 27.625 -2.893 1 95.62 106 LEU A O 1
ATOM 836 N N . ASP A 1 107 ? 3.703 27.719 -5.125 1 94.31 107 ASP A N 1
ATOM 837 C CA . ASP A 1 107 ? 3.775 29.172 -5.184 1 94.31 107 ASP A CA 1
ATOM 838 C C . ASP A 1 107 ? 2.492 29.812 -4.652 1 94.31 107 ASP A C 1
ATOM 840 O O . ASP A 1 107 ? 2.516 30.922 -4.129 1 94.31 107 ASP A O 1
ATOM 844 N N . ALA A 1 108 ? 1.446 29.125 -4.812 1 91.75 108 ALA A N 1
ATOM 845 C CA . ALA A 1 108 ? 0.149 29.656 -4.414 1 91.75 108 ALA A CA 1
ATOM 846 C C . ALA A 1 108 ? 0.03 29.734 -2.893 1 91.75 108 ALA A C 1
ATOM 848 O O . ALA A 1 108 ? -0.772 30.5 -2.363 1 91.75 108 ALA A O 1
ATOM 849 N N . CYS A 1 109 ? 0.813 28.906 -2.234 1 88.06 109 CYS A N 1
ATOM 850 C CA . CYS A 1 109 ? 0.806 28.938 -0.776 1 88.06 109 CYS A CA 1
ATOM 851 C C . CYS A 1 109 ? 1.844 29.906 -0.24 1 88.06 109 CYS A C 1
ATOM 853 O O . CYS A 1 109 ? 3.037 29.609 -0.223 1 88.06 109 CYS A O 1
ATOM 855 N N . GLN A 1 110 ? 1.423 31.094 0.102 1 80.38 110 GLN A N 1
ATOM 856 C CA . GLN A 1 110 ? 2.322 32.156 0.489 1 80.38 110 GLN A CA 1
ATOM 857 C C . GLN A 1 110 ? 2.301 32.375 1.999 1 80.38 110 GLN A C 1
ATOM 859 O O . GLN A 1 110 ? 1.483 31.797 2.707 1 80.38 110 GLN A O 1
ATOM 864 N N . SER A 1 111 ? 3.291 33.281 2.287 1 78.62 111 SER A N 1
ATOM 865 C CA . SER A 1 111 ? 3.35 33.656 3.693 1 78.62 111 SER A CA 1
ATOM 866 C C . SER A 1 111 ? 2.008 34.188 4.176 1 78.62 111 SER A C 1
ATOM 868 O O . SER A 1 111 ? 1.356 34.969 3.469 1 78.62 111 SER A O 1
ATOM 870 N N . GLY A 1 112 ? 1.495 33.781 5.258 1 80.12 112 GLY A N 1
ATOM 871 C CA . GLY A 1 112 ? 0.237 34.219 5.828 1 80.12 112 GLY A CA 1
ATOM 872 C C . GLY A 1 112 ? -0.924 33.312 5.52 1 80.12 112 GLY A C 1
ATOM 873 O O . GLY A 1 112 ? -2.025 33.469 6.047 1 80.12 112 GLY A O 1
ATOM 874 N N . ALA A 1 113 ? -0.646 32.406 4.605 1 86 113 ALA A N 1
ATOM 875 C CA . ALA A 1 113 ? -1.703 31.438 4.324 1 86 113 ALA A CA 1
ATOM 876 C C . ALA A 1 113 ? -2.113 30.688 5.594 1 86 113 ALA A C 1
ATOM 878 O O . ALA A 1 113 ? -1.297 30.5 6.492 1 86 113 ALA A O 1
ATOM 879 N N . PRO A 1 114 ? -3.375 30.438 5.598 1 85 114 PRO A N 1
ATOM 880 C CA . PRO A 1 114 ? -3.824 29.672 6.762 1 85 114 PRO A CA 1
ATOM 881 C C . PRO A 1 114 ? -3.092 28.328 6.902 1 85 114 PRO A C 1
ATOM 883 O O . PRO A 1 114 ? -2.623 27.766 5.91 1 85 114 PRO A O 1
ATOM 886 N N . ARG A 1 115 ? -3.027 27.859 8.094 1 81.38 115 ARG A N 1
ATOM 887 C CA . ARG A 1 115 ? -2.344 26.609 8.414 1 81.38 115 ARG A CA 1
ATOM 888 C C . ARG A 1 115 ? -2.924 25.438 7.617 1 81.38 115 ARG A C 1
ATOM 890 O O . ARG A 1 115 ? -2.191 24.531 7.203 1 81.38 115 ARG A O 1
ATOM 897 N N . GLU A 1 116 ? -4.176 25.516 7.391 1 84.31 116 GLU A N 1
ATOM 898 C CA . GLU A 1 116 ? -4.867 24.469 6.648 1 84.31 116 GLU A CA 1
ATOM 899 C C . GLU A 1 116 ? -4.34 24.359 5.219 1 84.31 116 GLU A C 1
ATOM 901 O O . GLU A 1 116 ? -4.223 23.266 4.676 1 84.31 116 GLU A O 1
ATOM 906 N N . GLU A 1 117 ? -4.121 25.469 4.727 1 88.44 117 GLU A N 1
ATOM 907 C CA . GLU A 1 117 ? -3.605 25.484 3.361 1 88.44 117 GLU A CA 1
ATOM 908 C C . GLU A 1 117 ? -2.178 24.953 3.301 1 88.44 117 GLU A C 1
ATOM 910 O O . GLU A 1 117 ? -1.831 24.203 2.389 1 88.44 117 GLU A O 1
ATOM 915 N N . TRP A 1 118 ? -1.355 25.312 4.277 1 87.31 118 TRP A N 1
ATOM 916 C CA . TRP A 1 118 ? 0.006 24.797 4.367 1 87.31 118 TRP A CA 1
ATOM 917 C C . TRP A 1 118 ? 0.002 23.281 4.52 1 87.31 118 TRP A C 1
ATOM 919 O O . TRP A 1 118 ? 0.801 22.578 3.891 1 87.31 118 TRP A O 1
ATOM 929 N N . HIS A 1 119 ? -0.878 22.844 5.316 1 88.81 119 HIS A N 1
ATOM 930 C CA . HIS A 1 119 ? -1.004 21.406 5.551 1 88.81 119 HIS A CA 1
ATOM 931 C C . HIS A 1 119 ? -1.413 20.672 4.281 1 88.81 119 HIS A C 1
ATOM 933 O O . HIS A 1 119 ? -0.824 19.656 3.934 1 88.81 119 HIS A O 1
ATOM 939 N N . ARG A 1 120 ? -2.426 21.219 3.604 1 91.44 120 ARG A N 1
ATOM 940 C CA . ARG A 1 120 ? -2.939 20.609 2.381 1 91.44 120 ARG A CA 1
ATOM 941 C C . ARG A 1 120 ? -1.866 20.562 1.3 1 91.44 120 ARG A C 1
ATOM 943 O O . ARG A 1 120 ? -1.632 19.516 0.696 1 91.44 120 ARG A O 1
ATOM 950 N N . VAL A 1 121 ? -1.216 21.625 1.062 1 93.44 121 VAL A N 1
ATOM 951 C CA . VAL A 1 121 ? -0.203 21.719 0.017 1 93.44 121 VAL A CA 1
ATOM 952 C C . VAL A 1 121 ? 0.974 20.812 0.354 1 93.44 121 VAL A C 1
ATOM 954 O O . VAL A 1 121 ? 1.539 20.172 -0.531 1 93.44 121 VAL A O 1
ATOM 957 N N . GLY A 1 122 ? 1.369 20.781 1.631 1 93.62 122 GLY A N 1
ATOM 958 C CA . GLY A 1 122 ? 2.434 19.891 2.064 1 93.62 122 GLY A CA 1
ATOM 959 C C . GLY A 1 122 ? 2.123 18.422 1.816 1 93.62 122 GLY A C 1
ATOM 960 O O . GLY A 1 122 ? 3.016 17.656 1.467 1 93.62 122 GLY A O 1
ATOM 961 N N . THR A 1 123 ? 0.903 18.047 1.971 1 94.69 123 THR A N 1
ATOM 962 C CA . THR A 1 123 ? 0.46 16.688 1.69 1 94.69 123 THR A CA 1
ATOM 963 C C . THR A 1 123 ? 0.421 16.422 0.186 1 94.69 123 THR A C 1
ATOM 965 O O . THR A 1 123 ? 0.951 15.422 -0.291 1 94.69 123 THR A O 1
ATOM 968 N N . ASP A 1 124 ? -0.197 17.375 -0.507 1 97 124 ASP A N 1
ATOM 969 C CA . ASP A 1 124 ? -0.405 17.234 -1.944 1 97 124 ASP A CA 1
ATOM 970 C C . ASP A 1 124 ? 0.927 17.125 -2.686 1 97 124 ASP A C 1
ATOM 972 O O . ASP A 1 124 ? 1.026 16.453 -3.711 1 97 124 ASP A O 1
ATOM 976 N N . PHE A 1 125 ? 1.942 17.797 -2.176 1 98.38 125 PHE A N 1
ATOM 977 C CA . PHE A 1 125 ? 3.252 17.766 -2.814 1 98.38 125 PHE A CA 1
ATOM 978 C C . PHE A 1 125 ? 3.73 16.328 -2.973 1 98.38 125 PHE A C 1
ATOM 980 O O . PHE A 1 125 ? 4.133 15.914 -4.062 1 98.38 125 PHE A O 1
ATOM 987 N N . HIS A 1 126 ? 3.656 15.539 -1.957 1 98.56 126 HIS A N 1
ATOM 988 C CA . HIS A 1 126 ? 4.121 14.156 -1.974 1 98.56 126 HIS A CA 1
ATOM 989 C C . HIS A 1 126 ? 3.279 13.305 -2.916 1 98.56 126 HIS A C 1
ATOM 991 O O . HIS A 1 126 ? 3.818 12.5 -3.68 1 98.56 126 HIS A O 1
ATOM 997 N N . VAL A 1 127 ? 2.02 13.555 -2.891 1 98.69 127 VAL A N 1
ATOM 998 C CA . VAL A 1 127 ? 1.105 12.773 -3.719 1 98.69 127 VAL A CA 1
ATOM 999 C C . VAL A 1 127 ? 1.311 13.133 -5.191 1 98.69 127 VAL A C 1
ATOM 1001 O O . VAL A 1 127 ? 1.3 12.258 -6.055 1 98.69 127 VAL A O 1
ATOM 1004 N N . GLU A 1 128 ? 1.482 14.406 -5.434 1 98.75 128 GLU A N 1
ATOM 1005 C CA . GLU A 1 128 ? 1.677 14.852 -6.812 1 98.75 128 GLU A CA 1
ATOM 1006 C C . GLU A 1 128 ? 2.998 14.336 -7.375 1 98.75 128 GLU A C 1
ATOM 1008 O O . GLU A 1 128 ? 3.08 13.969 -8.555 1 98.75 128 GLU A O 1
ATOM 1013 N N . ILE A 1 129 ? 4.039 14.328 -6.59 1 98.81 129 ILE A N 1
ATOM 1014 C CA . ILE A 1 129 ? 5.297 13.742 -7.039 1 98.81 129 ILE A CA 1
ATOM 1015 C C . ILE A 1 129 ? 5.094 12.258 -7.344 1 98.81 129 ILE A C 1
ATOM 1017 O O . ILE A 1 129 ? 5.613 11.75 -8.344 1 98.81 129 ILE A O 1
ATOM 1021 N N . ALA A 1 130 ? 4.395 11.57 -6.469 1 98.75 130 ALA A N 1
ATOM 1022 C CA . ALA A 1 130 ? 4.062 10.172 -6.723 1 98.75 130 ALA A CA 1
ATOM 1023 C C . ALA A 1 130 ? 3.326 10.016 -8.055 1 98.75 130 ALA A C 1
ATOM 1025 O O . ALA A 1 130 ? 3.592 9.078 -8.812 1 98.75 130 ALA A O 1
ATOM 1026 N N . ARG A 1 131 ? 2.398 10.93 -8.328 1 98.56 131 ARG A N 1
ATOM 1027 C CA . ARG A 1 131 ? 1.653 10.883 -9.578 1 98.56 131 ARG A CA 1
ATOM 1028 C C . ARG A 1 131 ? 2.592 11 -10.773 1 98.56 131 ARG A C 1
ATOM 1030 O O . ARG A 1 131 ? 2.396 10.328 -11.789 1 98.56 131 ARG A O 1
ATOM 1037 N N . LEU A 1 132 ? 3.623 11.82 -10.688 1 98.31 132 LEU A N 1
ATOM 1038 C CA . LEU A 1 132 ? 4.574 12.016 -11.773 1 98.31 132 LEU A CA 1
ATOM 1039 C C . LEU A 1 132 ? 5.371 10.742 -12.039 1 98.31 132 LEU A C 1
ATOM 1041 O O . LEU A 1 132 ? 5.965 10.586 -13.109 1 98.31 132 LEU A O 1
ATOM 1045 N N . SER A 1 133 ? 5.449 9.867 -11.039 1 98 133 SER A N 1
ATOM 1046 C CA . SER A 1 133 ? 6.137 8.594 -11.234 1 98 133 SER A CA 1
ATOM 1047 C C . SER A 1 133 ? 5.426 7.738 -12.273 1 98 133 SER A C 1
ATOM 1049 O O . SER A 1 133 ? 6.02 6.82 -12.836 1 98 133 SER A O 1
ATOM 1051 N N . GLY A 1 134 ? 4.121 7.961 -12.406 1 97.5 134 GLY A N 1
ATOM 1052 C CA . GLY A 1 134 ? 3.326 7.164 -13.328 1 97.5 134 GLY A CA 1
ATOM 1053 C C . GLY A 1 134 ? 2.979 5.789 -12.789 1 97.5 134 GLY A C 1
ATOM 1054 O O . GLY A 1 134 ? 2.465 4.941 -13.516 1 97.5 134 GLY A O 1
ATOM 1055 N N . ASN A 1 135 ? 3.246 5.516 -11.633 1 98.12 135 ASN A N 1
ATOM 1056 C CA . ASN A 1 135 ? 2.961 4.223 -11.016 1 98.12 135 ASN A CA 1
ATOM 1057 C C . ASN A 1 135 ? 1.78 4.309 -10.047 1 98.12 135 ASN A C 1
ATOM 1059 O O . ASN A 1 135 ? 1.908 4.859 -8.953 1 98.12 135 ASN A O 1
ATOM 1063 N N . PRO A 1 136 ? 0.68 3.738 -10.383 1 96.94 136 PRO A N 1
ATOM 1064 C CA . PRO A 1 136 ? -0.524 3.916 -9.562 1 96.94 136 PRO A CA 1
ATOM 1065 C C . PRO A 1 136 ? -0.398 3.283 -8.18 1 96.94 136 PRO A C 1
ATOM 1067 O O . PRO A 1 136 ? -1.046 3.732 -7.23 1 96.94 136 PRO A O 1
ATOM 1070 N N . PHE A 1 137 ? 0.428 2.291 -8.016 1 97.5 137 PHE A N 1
ATOM 1071 C CA . PHE A 1 137 ? 0.624 1.653 -6.715 1 97.5 137 PHE A CA 1
ATOM 1072 C C . PHE A 1 137 ? 1.414 2.559 -5.781 1 97.5 137 PHE A C 1
ATOM 1074 O O . PHE A 1 137 ? 1.107 2.648 -4.59 1 97.5 137 PHE A O 1
ATOM 1081 N N . ILE A 1 138 ? 2.408 3.23 -6.305 1 98.62 138 ILE A N 1
ATOM 1082 C CA . ILE A 1 138 ? 3.174 4.191 -5.52 1 98.62 138 ILE A CA 1
ATOM 1083 C C . ILE A 1 138 ? 2.27 5.344 -5.09 1 98.62 138 ILE A C 1
ATOM 1085 O O . ILE A 1 138 ? 2.305 5.773 -3.934 1 98.62 138 ILE A O 1
ATOM 1089 N N . VAL A 1 139 ? 1.421 5.824 -6.023 1 98.5 139 VAL A N 1
ATOM 1090 C CA . VAL A 1 139 ? 0.503 6.922 -5.738 1 98.5 139 VAL A CA 1
ATOM 1091 C C . VAL A 1 139 ? -0.417 6.535 -4.582 1 98.5 139 VAL A C 1
ATOM 1093 O O . VAL A 1 139 ? -0.553 7.285 -3.613 1 98.5 139 VAL A O 1
ATOM 1096 N N . LYS A 1 140 ? -0.95 5.379 -4.688 1 97 140 LYS A N 1
ATOM 1097 C CA . LYS A 1 140 ? -1.892 4.922 -3.67 1 97 140 LYS A CA 1
ATOM 1098 C C . LYS A 1 140 ? -1.202 4.746 -2.32 1 97 140 LYS A C 1
ATOM 1100 O O . LYS A 1 140 ? -1.749 5.129 -1.283 1 97 140 LYS A O 1
ATOM 1105 N N . ALA A 1 141 ? -0.053 4.156 -2.312 1 97.94 141 ALA A N 1
ATOM 1106 C CA . ALA A 1 141 ? 0.695 3.916 -1.08 1 97.94 141 ALA A CA 1
ATOM 1107 C C . ALA A 1 141 ? 1.05 5.23 -0.39 1 97.94 141 ALA A C 1
ATOM 1109 O O . ALA A 1 141 ? 0.853 5.375 0.818 1 97.94 141 ALA A O 1
ATOM 1110 N N . ILE A 1 142 ? 1.542 6.195 -1.156 1 98.5 142 ILE A N 1
ATOM 1111 C CA . ILE A 1 142 ? 1.982 7.469 -0.591 1 98.5 142 ILE A CA 1
ATOM 1112 C C . ILE A 1 142 ? 0.772 8.266 -0.116 1 98.5 142 ILE A C 1
ATOM 1114 O O . ILE A 1 142 ? 0.808 8.883 0.951 1 98.5 142 ILE A O 1
ATOM 1118 N N . ALA A 1 143 ? -0.344 8.273 -0.883 1 97.75 143 ALA A N 1
ATOM 1119 C CA . ALA A 1 143 ? -1.565 8.953 -0.459 1 97.75 143 ALA A CA 1
ATOM 1120 C C . ALA A 1 143 ? -2.07 8.398 0.869 1 97.75 143 ALA A C 1
ATOM 1122 O O . ALA A 1 143 ? -2.461 9.156 1.76 1 97.75 143 ALA A O 1
ATOM 1123 N N . GLY A 1 144 ? -2.059 7.09 1.035 1 96 144 GLY A N 1
ATOM 1124 C CA . GLY A 1 144 ? -2.447 6.473 2.293 1 96 144 GLY A CA 1
ATOM 1125 C C . GLY A 1 144 ? -1.539 6.848 3.449 1 96 144 GLY A C 1
ATOM 1126 O O . GLY A 1 144 ? -2.014 7.148 4.547 1 96 144 GLY A O 1
ATOM 1127 N N . ALA A 1 145 ? -0.247 6.82 3.209 1 97.31 145 ALA A N 1
ATOM 1128 C CA . ALA A 1 145 ? 0.725 7.188 4.234 1 97.31 145 ALA A CA 1
ATOM 1129 C C . ALA A 1 145 ? 0.526 8.633 4.688 1 97.31 145 ALA A C 1
ATOM 1131 O O . ALA A 1 145 ? 0.552 8.922 5.887 1 97.31 145 ALA A O 1
ATOM 1132 N N . MET A 1 146 ? 0.293 9.523 3.697 1 96.12 146 MET A N 1
ATOM 1133 C CA . MET A 1 146 ? 0.116 10.938 4.016 1 96.12 146 MET A CA 1
ATOM 1134 C C . MET A 1 146 ? -1.164 11.164 4.812 1 96.12 146 MET A C 1
ATOM 1136 O O . MET A 1 146 ? -1.209 12.023 5.695 1 96.12 146 MET A O 1
ATOM 1140 N N . THR A 1 147 ? -2.166 10.398 4.492 1 93.81 147 THR A N 1
ATOM 1141 C CA . THR A 1 147 ? -3.412 10.484 5.242 1 93.81 147 THR A CA 1
ATOM 1142 C C . THR A 1 147 ? -3.193 10.078 6.699 1 93.81 147 THR A C 1
ATOM 1144 O O . THR A 1 147 ? -3.654 10.766 7.613 1 93.81 147 THR A O 1
ATOM 1147 N N . ARG A 1 148 ? -2.471 9.07 6.934 1 92.44 148 ARG A N 1
ATOM 1148 C CA . ARG A 1 148 ? -2.205 8.578 8.281 1 92.44 148 ARG A CA 1
ATOM 1149 C C . ARG A 1 148 ? -1.339 9.555 9.062 1 92.44 148 ARG A C 1
ATOM 1151 O O . ARG A 1 148 ? -1.498 9.703 10.281 1 92.44 148 ARG A O 1
ATOM 1158 N N . LEU A 1 149 ? -0.477 10.219 8.406 1 93.75 149 LEU A N 1
ATOM 1159 C CA . LEU A 1 149 ? 0.461 11.156 9.023 1 93.75 149 LEU A CA 1
ATOM 1160 C C . LEU A 1 149 ? -0.212 12.492 9.312 1 93.75 149 LEU A C 1
ATOM 1162 O O . LEU A 1 149 ? 0.309 13.297 10.086 1 93.75 149 LEU A O 1
ATOM 1166 N N . SER A 1 150 ? -1.307 12.719 8.719 1 91.5 150 SER A N 1
ATOM 1167 C CA . SER A 1 150 ? -1.9 14.047 8.648 1 91.5 150 SER A CA 1
ATOM 1168 C C . SER A 1 150 ? -2.113 14.641 10.039 1 91.5 150 SER A C 1
ATOM 1170 O O . SER A 1 150 ? -1.754 15.789 10.289 1 91.5 150 SER A O 1
ATOM 1172 N N . ARG A 1 151 ? -2.609 13.898 10.984 1 89.06 151 ARG A N 1
ATOM 1173 C CA . ARG A 1 151 ? -2.904 14.422 12.32 1 89.06 151 ARG A CA 1
ATOM 1174 C C . ARG A 1 151 ? -1.624 14.812 13.047 1 89.06 151 ARG A C 1
ATOM 1176 O O . ARG A 1 151 ? -1.573 15.859 13.703 1 89.06 151 ARG A O 1
ATOM 1183 N N . ALA A 1 152 ? -0.675 13.953 12.938 1 89.06 152 ALA A N 1
ATOM 1184 C CA . ALA A 1 152 ? 0.611 14.273 13.555 1 89.06 152 ALA A CA 1
ATOM 1185 C C . ALA A 1 152 ? 1.229 15.508 12.914 1 89.06 152 ALA A C 1
ATOM 1187 O O . ALA A 1 152 ? 1.794 16.359 13.602 1 89.06 152 ALA A O 1
ATOM 1188 N N . ARG A 1 153 ? 1.142 15.609 11.648 1 88.31 153 ARG A N 1
ATOM 1189 C CA . ARG A 1 153 ? 1.732 16.734 10.93 1 88.31 153 ARG A CA 1
ATOM 1190 C C . ARG A 1 153 ? 1 18.031 11.234 1 88.31 153 ARG A C 1
ATOM 1192 O O . ARG A 1 153 ? 1.591 19.109 11.18 1 88.31 153 ARG A O 1
ATOM 1199 N N . TRP A 1 154 ? -0.292 17.859 11.508 1 81.25 154 TRP A N 1
ATOM 1200 C CA . TRP A 1 154 ? -1.07 19.016 11.93 1 81.25 154 TRP A CA 1
ATOM 1201 C C . TRP A 1 154 ? -0.516 19.609 13.227 1 81.25 154 TRP A C 1
ATOM 1203 O O . TRP A 1 154 ? -0.527 20.828 13.414 1 81.25 154 TRP A O 1
ATOM 1213 N N . LEU A 1 155 ? -0.079 18.75 14.008 1 74.31 155 LEU A N 1
ATOM 1214 C CA . LEU A 1 155 ? 0.458 19.172 15.289 1 74.31 155 LEU A CA 1
ATOM 1215 C C . LEU A 1 155 ? 1.857 19.766 15.125 1 74.31 155 LEU A C 1
ATOM 1217 O O . LEU A 1 155 ? 2.24 20.672 15.852 1 74.31 155 LEU A O 1
ATOM 1221 N N . GLU A 1 156 ? 2.727 19.188 14.242 1 62.34 156 GLU A N 1
ATOM 1222 C CA . GLU A 1 156 ? 4.078 19.688 13.992 1 62.34 156 GLU A CA 1
ATOM 1223 C C . GLU A 1 156 ? 4.051 21 13.234 1 62.34 156 GLU A C 1
ATOM 1225 O O . GLU A 1 156 ? 4.75 21.953 13.609 1 62.34 156 GLU A O 1
ATOM 1230 N N . VAL A 1 157 ? 3.342 20.969 11.984 1 56.53 157 VAL A N 1
ATOM 1231 C CA . VAL A 1 157 ? 3.348 22.172 11.156 1 56.53 157 VAL A CA 1
ATOM 1232 C C . VAL A 1 157 ? 2.969 23.375 12 1 56.53 157 VAL A C 1
ATOM 1234 O O . VAL A 1 157 ? 2.789 24.484 11.477 1 56.53 157 VAL A O 1
ATOM 1237 N N . TRP A 1 158 ? 3.141 23.141 13.266 1 59.5 158 TRP A N 1
ATOM 1238 C CA . TRP A 1 158 ? 2.598 24.172 14.141 1 59.5 158 TRP A CA 1
ATOM 1239 C C . TRP A 1 158 ? 3.469 25.422 14.109 1 59.5 158 TRP A C 1
ATOM 1241 O O . TRP A 1 158 ? 2.967 26.547 14.25 1 59.5 158 TRP A O 1
ATOM 1251 N N . THR A 1 159 ? 4.809 25.094 13.812 1 72.25 159 THR A N 1
ATOM 1252 C CA . THR A 1 159 ? 5.504 26.375 13.93 1 72.25 159 THR A CA 1
ATOM 1253 C C . THR A 1 159 ? 5.852 26.922 12.547 1 72.25 159 THR A C 1
ATOM 1255 O O . THR A 1 159 ? 6.027 26.156 11.594 1 72.25 159 THR A O 1
ATOM 1258 N N . GLU A 1 160 ? 5.781 28.109 12.438 1 79.25 160 GLU A N 1
ATOM 1259 C CA . GLU A 1 160 ? 6.082 28.812 11.195 1 79.25 160 GLU A CA 1
ATOM 1260 C C . GLU A 1 160 ? 7.465 28.438 10.664 1 79.25 160 GLU A C 1
ATOM 1262 O O . GLU A 1 160 ? 7.621 28.156 9.477 1 79.25 160 GLU A O 1
ATOM 1267 N N . PRO A 1 161 ? 8.453 28.234 11.547 1 82.19 161 PRO A N 1
ATOM 1268 C CA . PRO A 1 161 ? 9.766 27.844 11.031 1 82.19 161 PRO A CA 1
ATOM 1269 C C . PRO A 1 161 ? 9.758 26.438 10.414 1 82.19 161 PRO A C 1
ATOM 1271 O O . PRO A 1 161 ? 10.414 26.203 9.398 1 82.19 161 PRO A O 1
ATOM 1274 N N . SER A 1 162 ? 8.992 25.562 10.961 1 83.25 162 SER A N 1
ATOM 1275 C CA . SER A 1 162 ? 8.938 24.188 10.438 1 83.25 162 SER A CA 1
ATOM 1276 C C . SER A 1 162 ? 8.242 24.156 9.086 1 83.25 162 SER A C 1
ATOM 1278 O O . SER A 1 162 ? 8.656 23.406 8.188 1 83.25 162 SER A O 1
ATOM 1280 N N . ARG A 1 163 ? 7.242 24.984 8.984 1 83.75 163 ARG A N 1
ATOM 1281 C CA . ARG A 1 163 ? 6.523 25.062 7.715 1 83.75 163 ARG A CA 1
ATOM 1282 C C . ARG A 1 163 ? 7.418 25.594 6.605 1 83.75 163 ARG A C 1
ATOM 1284 O O . ARG A 1 163 ? 7.441 25.062 5.5 1 83.75 163 ARG A O 1
ATOM 1291 N N . GLU A 1 164 ? 8.086 26.594 6.922 1 86.62 164 GLU A N 1
ATOM 1292 C CA . GLU A 1 164 ? 8.969 27.234 5.945 1 86.62 164 GLU A CA 1
ATOM 1293 C C . GLU A 1 164 ? 10.102 26.312 5.535 1 86.62 164 GLU A C 1
ATOM 1295 O O . GLU A 1 164 ? 10.5 26.281 4.367 1 86.62 164 GLU A O 1
ATOM 1300 N N . GLN A 1 165 ? 10.562 25.609 6.527 1 89.94 165 GLN A N 1
ATOM 1301 C CA . GLN A 1 165 ? 11.625 24.656 6.234 1 89.94 165 GLN A CA 1
ATOM 1302 C C . GLN A 1 165 ? 11.133 23.562 5.289 1 89.94 165 GLN A C 1
ATOM 1304 O O . GLN A 1 165 ? 11.805 23.234 4.301 1 89.94 165 GLN A O 1
ATOM 1309 N N . ALA A 1 166 ? 10.039 23 5.598 1 90.81 166 ALA A N 1
ATOM 1310 C CA . ALA A 1 166 ? 9.469 21.953 4.742 1 90.81 166 ALA A CA 1
ATOM 1311 C C . ALA A 1 166 ? 9.211 22.484 3.334 1 90.81 166 ALA A C 1
ATOM 1313 O O . ALA A 1 166 ? 9.438 21.766 2.35 1 90.81 166 ALA A O 1
ATOM 1314 N N . TRP A 1 167 ? 8.773 23.719 3.26 1 91.94 167 TRP A N 1
ATOM 1315 C CA . TRP A 1 167 ? 8.469 24.344 1.977 1 91.94 167 TRP A CA 1
ATOM 1316 C C . TRP A 1 167 ? 9.734 24.516 1.143 1 91.94 167 TRP A C 1
ATOM 1318 O O . TRP A 1 167 ? 9.734 24.234 -0.058 1 91.94 167 TRP A O 1
ATOM 1328 N N . ALA A 1 168 ? 10.75 24.953 1.791 1 94.19 168 ALA A N 1
ATOM 1329 C CA . ALA A 1 168 ? 12.031 25.094 1.107 1 94.19 168 ALA A CA 1
ATOM 1330 C C . ALA A 1 168 ? 12.555 23.75 0.617 1 94.19 168 ALA A C 1
ATOM 1332 O O . ALA A 1 168 ? 13.109 23.656 -0.481 1 94.19 168 ALA A O 1
ATOM 1333 N N . GLU A 1 169 ? 12.391 22.797 1.418 1 96.12 169 GLU A N 1
ATOM 1334 C CA . GLU A 1 169 ? 12.812 21.438 1.048 1 96.12 169 GLU A CA 1
ATOM 1335 C C . GLU A 1 169 ? 12.023 20.922 -0.151 1 96.12 169 GLU A C 1
ATOM 1337 O O . GLU A 1 169 ? 12.594 20.328 -1.069 1 96.12 169 GLU A O 1
ATOM 1342 N N . HIS A 1 170 ? 10.695 21.141 -0.173 1 97.25 170 HIS A N 1
ATOM 1343 C CA . HIS A 1 170 ? 9.859 20.734 -1.298 1 97.25 170 HIS A CA 1
ATOM 1344 C C . HIS A 1 170 ? 10.305 21.422 -2.588 1 97.25 170 HIS A C 1
ATOM 1346 O O . HIS A 1 170 ? 10.398 20.766 -3.635 1 97.25 170 HIS A O 1
ATOM 1352 N N . ARG A 1 171 ? 10.633 22.641 -2.477 1 97.19 171 ARG A N 1
ATOM 1353 C CA . ARG A 1 171 ? 11.07 23.391 -3.65 1 97.19 171 ARG A CA 1
ATOM 1354 C C . ARG A 1 171 ? 12.398 22.859 -4.172 1 97.19 171 ARG A C 1
ATOM 1356 O O . ARG A 1 171 ? 12.609 22.781 -5.383 1 97.19 171 ARG A O 1
ATOM 1363 N N . ARG A 1 172 ? 13.273 22.516 -3.262 1 98.25 172 ARG A N 1
ATOM 1364 C CA . ARG A 1 172 ? 14.562 21.953 -3.664 1 98.25 172 ARG A CA 1
ATOM 1365 C C . ARG A 1 172 ? 14.383 20.609 -4.363 1 98.25 172 ARG A C 1
ATOM 1367 O O . ARG A 1 172 ? 15.008 20.359 -5.395 1 98.25 172 ARG A O 1
ATOM 1374 N N . ILE A 1 173 ? 13.539 19.781 -3.852 1 98.75 173 ILE A N 1
ATOM 1375 C CA . ILE A 1 173 ? 13.266 18.484 -4.469 1 98.75 173 ILE A CA 1
ATOM 1376 C C . ILE A 1 173 ? 12.742 18.703 -5.891 1 98.75 173 ILE A C 1
ATOM 1378 O O . ILE A 1 173 ? 13.234 18.078 -6.836 1 98.75 173 ILE A O 1
ATOM 1382 N N . LEU A 1 174 ? 11.766 19.609 -5.992 1 98.69 174 LEU A N 1
ATOM 1383 C CA . LEU A 1 174 ? 11.164 19.875 -7.297 1 98.69 174 LEU A CA 1
ATOM 1384 C C . LEU A 1 174 ? 12.203 20.422 -8.273 1 98.69 174 LEU A C 1
ATOM 1386 O O . LEU A 1 174 ? 12.188 20.078 -9.461 1 98.69 174 LEU A O 1
ATOM 1390 N N . SER A 1 175 ? 13.094 21.266 -7.793 1 98.44 175 SER A N 1
ATOM 1391 C CA . SER A 1 175 ? 14.109 21.859 -8.656 1 98.44 175 SER A CA 1
ATOM 1392 C C . SER A 1 175 ? 15.039 20.781 -9.227 1 98.44 175 SER A C 1
ATOM 1394 O O . SER A 1 175 ? 15.477 20.875 -10.375 1 98.44 175 SER A O 1
ATOM 1396 N N . PHE A 1 176 ? 15.359 19.766 -8.422 1 98.75 176 PHE A N 1
ATOM 1397 C CA . PHE A 1 176 ? 16.203 18.672 -8.898 1 98.75 176 PHE A CA 1
ATOM 1398 C C . PHE A 1 176 ? 15.469 17.797 -9.898 1 98.75 176 PHE A C 1
ATOM 1400 O O . PHE A 1 176 ? 16.062 17.281 -10.836 1 98.75 176 PHE A O 1
ATOM 1407 N N . ILE A 1 177 ? 14.148 17.656 -9.719 1 98.69 177 ILE A N 1
ATOM 1408 C CA . ILE A 1 177 ? 13.344 16.938 -10.695 1 98.69 177 ILE A CA 1
ATOM 1409 C C . ILE A 1 177 ? 13.344 17.688 -12.023 1 98.69 177 ILE A C 1
ATOM 1411 O O . ILE A 1 177 ? 13.57 17.094 -13.078 1 98.69 177 ILE A O 1
ATOM 1415 N N . LYS A 1 178 ? 13.125 18.969 -11.953 1 97.56 178 LYS A N 1
ATOM 1416 C CA . LYS A 1 178 ? 13.117 19.828 -13.133 1 97.56 178 LYS A CA 1
ATOM 1417 C C . LYS A 1 178 ? 14.445 19.766 -13.867 1 97.56 178 LYS A C 1
ATOM 1419 O O . LYS A 1 178 ? 14.484 19.781 -15.102 1 97.56 178 LYS A O 1
ATOM 1424 N N . ALA A 1 179 ? 15.523 19.656 -13.141 1 97.69 179 ALA A N 1
ATOM 1425 C CA . ALA A 1 179 ? 16.875 19.609 -13.688 1 97.69 179 ALA A CA 1
ATOM 1426 C C . ALA A 1 179 ? 17.234 18.203 -14.148 1 97.69 179 ALA A C 1
ATOM 1428 O O . ALA A 1 179 ? 18.344 17.969 -14.656 1 97.69 179 ALA A O 1
ATOM 1429 N N . ASN A 1 180 ? 16.359 17.266 -13.93 1 98 180 ASN A N 1
ATOM 1430 C CA . ASN A 1 180 ? 16.578 15.867 -14.258 1 98 180 ASN A CA 1
ATOM 1431 C C . ASN A 1 180 ? 17.844 15.32 -13.586 1 98 180 ASN A C 1
ATOM 1433 O O . ASN A 1 180 ? 18.719 14.773 -14.258 1 98 180 ASN A O 1
ATOM 1437 N N . ASP A 1 181 ? 17.984 15.57 -12.359 1 98.56 181 ASP A N 1
ATOM 1438 C CA . ASP A 1 181 ? 19.016 15.023 -11.492 1 98.56 181 ASP A CA 1
ATOM 1439 C C . ASP A 1 181 ? 18.422 14.062 -10.461 1 98.56 181 ASP A C 1
ATOM 1441 O O . ASP A 1 181 ? 18.281 14.414 -9.289 1 98.56 181 ASP A O 1
ATOM 1445 N N . PRO A 1 182 ? 18.203 12.828 -10.883 1 98.69 182 PRO A N 1
ATOM 1446 C CA . PRO A 1 182 ? 17.469 11.883 -10.039 1 98.69 182 PRO A CA 1
ATOM 1447 C C . PRO A 1 182 ? 18.188 11.562 -8.734 1 98.69 182 PRO A C 1
ATOM 1449 O O . PRO A 1 182 ? 17.547 11.375 -7.695 1 98.69 182 PRO A O 1
ATOM 1452 N N . ASP A 1 183 ? 19.484 11.531 -8.734 1 98.69 183 ASP A N 1
ATOM 1453 C CA . ASP A 1 183 ? 20.219 11.195 -7.52 1 98.69 183 ASP A CA 1
ATOM 1454 C C . ASP A 1 183 ? 20.109 12.305 -6.48 1 98.69 183 ASP A C 1
ATOM 1456 O O . ASP A 1 183 ? 19.875 12.039 -5.301 1 98.69 183 ASP A O 1
ATOM 1460 N N . ALA A 1 184 ? 20.266 13.539 -6.895 1 98.81 184 ALA A N 1
ATOM 1461 C CA . ALA A 1 184 ? 20.109 14.664 -5.98 1 98.81 184 ALA A CA 1
ATOM 1462 C C . ALA A 1 184 ? 18.672 14.781 -5.477 1 98.81 184 ALA A C 1
ATOM 1464 O O . ALA A 1 184 ? 18.453 15.062 -4.301 1 98.81 184 ALA A O 1
ATOM 1465 N N . ALA A 1 185 ? 17.703 14.594 -6.387 1 98.81 185 ALA A N 1
ATOM 1466 C CA . ALA A 1 185 ? 16.297 14.648 -6 1 98.81 185 ALA A CA 1
ATOM 1467 C C . ALA A 1 185 ? 15.984 13.609 -4.926 1 98.81 185 ALA A C 1
ATOM 1469 O O . ALA A 1 185 ? 15.336 13.914 -3.928 1 98.81 185 ALA A O 1
ATOM 1470 N N . ALA A 1 186 ? 16.5 12.414 -5.141 1 98.81 186 ALA A N 1
ATOM 1471 C CA . ALA A 1 186 ? 16.266 11.32 -4.203 1 98.81 186 ALA A CA 1
ATOM 1472 C C . ALA A 1 186 ? 16.922 11.594 -2.854 1 98.81 186 ALA A C 1
ATOM 1474 O O . ALA A 1 186 ? 16.328 11.328 -1.802 1 98.81 186 ALA A O 1
ATOM 1475 N N . ARG A 1 187 ? 18.125 12.109 -2.883 1 98.75 187 ARG A N 1
ATOM 1476 C CA . ARG A 1 187 ? 18.828 12.438 -1.644 1 98.75 187 ARG A CA 1
ATOM 1477 C C . ARG A 1 187 ? 18.062 13.492 -0.851 1 98.75 187 ARG A C 1
ATOM 1479 O O . ARG A 1 187 ? 17.891 13.367 0.364 1 98.75 187 ARG A O 1
ATOM 1486 N N . GLU A 1 188 ? 17.625 14.531 -1.522 1 98.75 188 GLU A N 1
ATOM 1487 C CA . GLU A 1 188 ? 16.875 15.602 -0.862 1 98.75 188 GLU A CA 1
ATOM 1488 C C . GLU A 1 188 ? 15.555 15.07 -0.295 1 98.75 188 GLU A C 1
ATOM 1490 O O . GLU A 1 188 ? 15.141 15.469 0.797 1 98.75 188 GLU A O 1
ATOM 1495 N N . ALA A 1 189 ? 14.875 14.234 -1.046 1 98.75 189 ALA A N 1
ATOM 1496 C CA . ALA A 1 189 ? 13.625 13.648 -0.578 1 98.75 189 ALA A CA 1
ATOM 1497 C C . ALA A 1 189 ? 13.852 12.789 0.662 1 98.75 189 ALA A C 1
ATOM 1499 O O . ALA A 1 189 ? 13.078 12.852 1.621 1 98.75 189 ALA A O 1
ATOM 1500 N N . ALA A 1 190 ? 14.898 11.992 0.614 1 98.75 190 ALA A N 1
ATOM 1501 C CA . ALA A 1 190 ? 15.234 11.141 1.752 1 98.75 190 ALA A CA 1
ATOM 1502 C C . ALA A 1 190 ? 15.523 11.977 2.996 1 98.75 190 ALA A C 1
ATOM 1504 O O . ALA A 1 190 ? 15.023 11.672 4.082 1 98.75 190 ALA A O 1
ATOM 1505 N N . ASP A 1 191 ? 16.328 12.992 2.861 1 98.44 191 ASP A N 1
ATOM 1506 C CA . ASP A 1 191 ? 16.656 13.883 3.975 1 98.44 191 ASP A CA 1
ATOM 1507 C C . ASP A 1 191 ? 15.406 14.555 4.527 1 98.44 191 ASP A C 1
ATOM 1509 O O . ASP A 1 191 ? 15.242 14.664 5.746 1 98.44 191 ASP A O 1
ATOM 1513 N N . HIS A 1 192 ? 14.531 15.023 3.654 1 97.19 192 HIS A N 1
ATOM 1514 C CA . HIS A 1 192 ? 13.281 15.664 4.051 1 97.19 192 HIS A CA 1
ATOM 1515 C C . HIS A 1 192 ? 12.43 14.734 4.906 1 97.19 192 HIS A C 1
ATOM 1517 O O . HIS A 1 192 ? 11.898 15.141 5.938 1 97.19 192 HIS A O 1
ATOM 1523 N N . ILE A 1 193 ? 12.312 13.484 4.465 1 97.5 193 ILE A N 1
ATOM 1524 C CA . ILE A 1 193 ? 11.484 12.508 5.168 1 97.5 193 ILE A CA 1
ATOM 1525 C C . ILE A 1 193 ? 12.094 12.211 6.535 1 97.5 193 ILE A C 1
ATOM 1527 O O . ILE A 1 193 ? 11.383 12.203 7.547 1 97.5 193 ILE A O 1
ATOM 1531 N N . ARG A 1 194 ? 13.383 12.016 6.574 1 97.12 194 ARG A N 1
ATOM 1532 C CA . ARG A 1 194 ? 14.062 11.719 7.832 1 97.12 194 ARG A CA 1
ATOM 1533 C C . ARG A 1 194 ? 13.961 12.891 8.797 1 97.12 194 ARG A C 1
ATOM 1535 O O . ARG A 1 194 ? 13.672 12.711 9.984 1 97.12 194 ARG A O 1
ATOM 1542 N N . ASP A 1 195 ? 14.219 14.062 8.281 1 93.88 195 ASP A N 1
ATOM 1543 C CA . ASP A 1 195 ? 14.211 15.258 9.117 1 93.88 195 ASP A CA 1
ATOM 1544 C C . ASP A 1 195 ? 12.812 15.531 9.672 1 93.88 195 ASP A C 1
ATOM 1546 O O . ASP A 1 195 ? 12.656 15.898 10.836 1 93.88 195 ASP A O 1
ATOM 1550 N N . THR A 1 196 ? 11.82 15.414 8.82 1 92.88 196 THR A N 1
ATOM 1551 C CA . THR A 1 196 ? 10.445 15.625 9.25 1 92.88 196 THR A CA 1
ATOM 1552 C C . THR A 1 196 ? 10.055 14.602 10.32 1 92.88 196 THR A C 1
ATOM 1554 O O . THR A 1 196 ? 9.414 14.953 11.312 1 92.88 196 THR A O 1
ATOM 1557 N N . ARG A 1 197 ? 10.438 13.328 10.07 1 93.62 197 ARG A N 1
ATOM 1558 C CA . ARG A 1 197 ? 10.188 12.297 11.07 1 93.62 197 ARG A CA 1
ATOM 1559 C C . ARG A 1 197 ? 10.82 12.664 12.406 1 93.62 197 ARG A C 1
ATOM 1561 O O . ARG A 1 197 ? 10.172 12.594 13.445 1 93.62 197 ARG A O 1
ATOM 1568 N N . ASP A 1 198 ? 12.062 13.07 12.398 1 93.06 198 ASP A N 1
ATOM 1569 C CA . ASP A 1 198 ? 12.789 13.406 13.617 1 93.06 198 ASP A CA 1
ATOM 1570 C C . ASP A 1 198 ? 12.133 14.586 14.336 1 93.06 198 ASP A C 1
ATOM 1572 O O . ASP A 1 198 ? 11.992 14.57 15.562 1 93.06 198 ASP A O 1
ATOM 1576 N N . ARG A 1 199 ? 11.797 15.594 13.625 1 89.12 199 ARG A N 1
ATOM 1577 C CA . ARG A 1 199 ? 11.148 16.766 14.219 1 89.12 199 ARG A CA 1
ATOM 1578 C C . ARG A 1 199 ? 9.805 16.391 14.844 1 89.12 199 ARG A C 1
ATOM 1580 O O . ARG A 1 199 ? 9.484 16.828 15.945 1 89.12 199 ARG A O 1
ATOM 1587 N N . LEU A 1 200 ? 9.023 15.57 14.125 1 88.94 200 LEU A N 1
ATOM 1588 C CA . LEU A 1 200 ? 7.723 15.141 14.609 1 88.94 200 LEU A CA 1
ATOM 1589 C C . LEU A 1 200 ? 7.863 14.344 15.898 1 88.94 200 LEU A C 1
ATOM 1591 O O . LEU A 1 200 ? 7.176 14.609 16.891 1 88.94 200 LEU A O 1
ATOM 1595 N N . LEU A 1 201 ? 8.766 13.391 15.852 1 91 201 LEU A N 1
ATOM 1596 C CA . LEU A 1 201 ? 8.961 12.539 17.016 1 91 201 LEU A CA 1
ATOM 1597 C C . LEU A 1 201 ? 9.43 13.344 18.219 1 91 201 LEU A C 1
ATOM 1599 O O . LEU A 1 201 ? 8.961 13.141 19.328 1 91 201 LEU A O 1
ATOM 1603 N N . ARG A 1 202 ? 10.32 14.227 17.953 1 88.31 202 ARG A N 1
ATOM 1604 C CA . ARG A 1 202 ? 10.828 15.078 19.016 1 88.31 202 ARG A CA 1
ATOM 1605 C C . ARG A 1 202 ? 9.719 15.953 19.594 1 88.31 202 ARG A C 1
ATOM 1607 O O . ARG A 1 202 ? 9.547 16.031 20.812 1 88.31 202 ARG A O 1
ATOM 1614 N N . SER A 1 203 ? 8.992 16.594 18.75 1 85.38 203 SER A N 1
ATOM 1615 C CA . SER A 1 203 ? 7.949 17.516 19.188 1 85.38 203 SER A CA 1
ATOM 1616 C C . SER A 1 203 ? 6.852 16.797 19.953 1 85.38 203 SER A C 1
ATOM 1618 O O . SER A 1 203 ? 6.422 17.25 21.016 1 85.38 203 SER A O 1
ATOM 1620 N N . LEU A 1 204 ? 6.43 15.68 19.469 1 87.75 204 LEU A N 1
ATOM 1621 C CA . LEU A 1 204 ? 5.324 14.945 20.062 1 87.75 204 LEU A CA 1
ATOM 1622 C C . LEU A 1 204 ? 5.773 14.266 21.359 1 87.75 204 LEU A C 1
ATOM 1624 O O . LEU A 1 204 ? 5 14.164 22.312 1 87.75 204 LEU A O 1
ATOM 1628 N N . ASN A 1 205 ? 7.008 13.82 21.312 1 86 205 ASN A N 1
ATOM 1629 C CA . ASN A 1 205 ? 7.531 13.172 22.5 1 86 205 ASN A CA 1
ATOM 1630 C C . ASN A 1 205 ? 7.77 14.172 23.625 1 86 205 ASN A C 1
ATOM 1632 O O . ASN A 1 205 ? 7.574 13.852 24.797 1 86 205 ASN A O 1
ATOM 1636 N N . GLU A 1 206 ? 8.148 15.344 23.312 1 84.12 206 GLU A N 1
ATOM 1637 C CA . GLU A 1 206 ? 8.43 16.391 24.297 1 84.12 206 GLU A CA 1
ATOM 1638 C C . GLU A 1 206 ? 7.137 17 24.828 1 84.12 206 GLU A C 1
ATOM 1640 O O . GLU A 1 206 ? 7.086 17.438 25.984 1 84.12 206 GLU A O 1
ATOM 1645 N N . ASP A 1 207 ? 6.184 16.969 24.062 1 83.12 207 ASP A N 1
ATOM 1646 C CA . ASP A 1 207 ? 4.961 17.656 24.453 1 83.12 207 ASP A CA 1
ATOM 1647 C C . ASP A 1 207 ? 3.869 16.672 24.859 1 83.12 207 ASP A C 1
ATOM 1649 O O . ASP A 1 207 ? 2.68 16.969 24.766 1 83.12 207 ASP A O 1
ATOM 1653 N N . ARG A 1 208 ? 4.207 15.516 25.156 1 83.31 208 ARG A N 1
ATOM 1654 C CA . ARG A 1 208 ? 3.225 14.477 25.469 1 83.31 208 ARG A CA 1
ATOM 1655 C C . ARG A 1 208 ? 2.25 14.945 26.531 1 83.31 208 ARG A C 1
ATOM 1657 O O . ARG A 1 208 ? 1.046 14.703 26.438 1 83.31 208 ARG A O 1
ATOM 1664 N N . ARG A 1 209 ? 2.793 15.57 27.578 1 81.81 209 ARG A N 1
ATOM 1665 C CA . ARG A 1 209 ? 1.952 16.047 28.672 1 81.81 209 ARG A CA 1
ATOM 1666 C C . ARG A 1 209 ? 0.97 17.109 28.188 1 81.81 209 ARG A C 1
ATOM 1668 O O . ARG A 1 209 ? -0.2 17.094 28.578 1 81.81 209 ARG A O 1
ATOM 1675 N N . GLY A 1 210 ? 1.502 17.953 27.344 1 84.25 210 GLY A N 1
ATOM 1676 C CA . GLY A 1 210 ? 0.63 18.969 26.781 1 84.25 210 GLY A CA 1
ATOM 1677 C C . GLY A 1 210 ? -0.454 18.406 25.891 1 84.25 210 GLY A C 1
ATOM 1678 O O . GLY A 1 210 ? -1.599 18.859 25.922 1 84.25 210 GLY A O 1
ATOM 1679 N N . LEU A 1 211 ? -0.105 17.453 25.219 1 85.5 211 LEU A N 1
ATOM 1680 C CA . LEU A 1 211 ? -1.061 16.812 24.312 1 85.5 211 LEU A CA 1
ATOM 1681 C C . LEU A 1 211 ? -2.127 16.062 25.094 1 85.5 211 LEU A C 1
ATOM 1683 O O . LEU A 1 211 ? -3.314 16.125 24.766 1 85.5 211 LEU A O 1
ATOM 1687 N N . LYS A 1 212 ? -1.693 15.406 26.047 1 84.12 212 LYS A N 1
ATOM 1688 C CA . LYS A 1 212 ? -2.637 14.719 26.922 1 84.12 212 LYS A CA 1
ATOM 1689 C C . LYS A 1 212 ? -3.621 15.711 27.547 1 84.12 212 LYS A C 1
ATOM 1691 O O . LYS A 1 212 ? -4.805 15.406 27.688 1 84.12 212 LYS A O 1
ATOM 1696 N N . ALA A 1 213 ? -3.076 16.812 27.922 1 84.38 213 ALA A N 1
ATOM 1697 C CA . ALA A 1 213 ? -3.902 17.859 28.516 1 84.38 213 ALA A CA 1
ATOM 1698 C C . ALA A 1 213 ? -4.973 18.328 27.547 1 84.38 213 ALA A C 1
ATOM 1700 O O . ALA A 1 213 ? -6.055 18.75 27.953 1 84.38 213 ALA A O 1
ATOM 1701 N N . ARG A 1 214 ? -4.699 18.172 26.312 1 85.62 214 ARG A N 1
ATOM 1702 C CA . ARG A 1 214 ? -5.645 18.578 25.281 1 85.62 214 ARG A CA 1
ATOM 1703 C C . ARG A 1 214 ? -6.566 17.438 24.891 1 85.62 214 ARG A C 1
ATOM 1705 O O . ARG A 1 214 ? -7.438 17.594 24.031 1 85.62 214 ARG A O 1
ATOM 1712 N N . GLY A 1 215 ? -6.289 16.297 25.469 1 84.56 215 GLY A N 1
ATOM 1713 C CA . GLY A 1 215 ? -7.137 15.133 25.219 1 84.56 215 GLY A CA 1
ATOM 1714 C C . GLY A 1 215 ? -6.66 14.273 24.078 1 84.56 215 GLY A C 1
ATOM 1715 O O . GLY A 1 215 ? -7.406 13.438 23.562 1 84.56 215 GLY A O 1
ATOM 1716 N N . PHE A 1 216 ? -5.441 14.516 23.656 1 86.88 216 PHE A N 1
ATOM 1717 C CA . PHE A 1 216 ? -4.906 13.75 22.531 1 86.88 216 PHE A CA 1
ATOM 1718 C C . PHE A 1 216 ? -4.113 12.547 23.031 1 86.88 216 PHE A C 1
ATOM 1720 O O . PHE A 1 216 ? -3.172 12.695 23.812 1 86.88 216 PHE A O 1
ATOM 1727 N N . ALA A 1 217 ? -4.531 11.43 22.484 1 89.06 217 ALA A N 1
ATOM 1728 C CA . ALA A 1 217 ? -3.832 10.203 22.859 1 89.06 217 ALA A CA 1
ATOM 1729 C C . ALA A 1 217 ? -2.592 9.992 22 1 89.06 217 ALA A C 1
ATOM 1731 O O . ALA A 1 217 ? -2.693 9.891 20.766 1 89.06 217 ALA A O 1
ATOM 1732 N N . VAL A 1 218 ? -1.434 9.984 22.578 1 87.44 218 VAL A N 1
ATOM 1733 C CA . VAL A 1 218 ? -0.158 9.664 21.953 1 87.44 218 VAL A CA 1
ATOM 1734 C C . VAL A 1 218 ? 0.437 8.406 22.578 1 87.44 218 VAL A C 1
ATOM 1736 O O . VAL A 1 218 ? 0.619 8.352 23.797 1 87.44 218 VAL A O 1
ATOM 1739 N N . ILE A 1 219 ? 0.637 7.352 21.75 1 88.44 219 ILE A N 1
ATOM 1740 C CA . ILE A 1 219 ? 1.094 6.074 22.297 1 88.44 219 ILE A CA 1
ATOM 1741 C C . ILE A 1 219 ? 2.402 5.668 21.625 1 88.44 219 ILE A C 1
ATOM 1743 O O . ILE A 1 219 ? 2.809 6.266 20.625 1 88.44 219 ILE A O 1
ATOM 1747 N N . GLY A 1 220 ? 3.086 4.371 22.25 1 78.31 220 GLY A N 1
ATOM 1748 C CA . GLY A 1 220 ? 4.305 3.822 21.672 1 78.31 220 GLY A CA 1
ATOM 1749 C C . GLY A 1 220 ? 5.559 4.527 22.156 1 78.31 220 GLY A C 1
ATOM 1750 O O . GLY A 1 220 ? 5.629 4.957 23.312 1 78.31 220 GLY A O 1
ATOM 1751 N N . LEU A 1 221 ? 6.414 5.223 21.438 1 64.06 221 LEU A N 1
ATOM 1752 C CA . LEU A 1 221 ? 7.836 5.352 21.734 1 64.06 221 LEU A CA 1
ATOM 1753 C C . LEU A 1 221 ? 8.039 5.859 23.156 1 64.06 221 LEU A C 1
ATOM 1755 O O . LEU A 1 221 ? 7.531 6.922 23.531 1 64.06 221 LEU A O 1
ATOM 1759 N N . ARG A 1 222 ? 7.891 5.398 24.531 1 49.12 222 ARG A N 1
ATOM 1760 C CA . ARG A 1 222 ? 8.695 5.641 25.719 1 49.12 222 ARG A CA 1
ATOM 1761 C C . ARG A 1 222 ? 9.773 4.578 25.875 1 49.12 222 ARG A C 1
ATOM 1763 O O . ARG A 1 222 ? 9.625 3.453 25.406 1 49.12 222 ARG A O 1
ATOM 1770 N N . MET B 1 1 ? -19.078 -16.469 10.773 1 68.56 1 MET B N 1
ATOM 1771 C CA . MET B 1 1 ? -18.594 -15.57 9.719 1 68.56 1 MET B CA 1
ATOM 1772 C C . MET B 1 1 ? -19.766 -14.992 8.922 1 68.56 1 MET B C 1
ATOM 1774 O O . MET B 1 1 ? -20.734 -15.688 8.641 1 68.56 1 MET B O 1
ATOM 1778 N N . SER B 1 2 ? -19.797 -13.711 8.75 1 85.44 2 SER B N 1
ATOM 1779 C CA . SER B 1 2 ? -20.859 -13.078 7.996 1 85.44 2 SER B CA 1
ATOM 1780 C C . SER B 1 2 ? -20.953 -13.641 6.582 1 85.44 2 SER B C 1
ATOM 1782 O O . SER B 1 2 ? -19.969 -14.164 6.055 1 85.44 2 SER B O 1
ATOM 1784 N N . GLN B 1 3 ? -22.109 -13.891 6.211 1 89.06 3 GLN B N 1
ATOM 1785 C CA . GLN B 1 3 ? -22.344 -14.383 4.859 1 89.06 3 GLN B CA 1
ATOM 1786 C C . GLN B 1 3 ? -21.5 -13.633 3.844 1 89.06 3 GLN B C 1
ATOM 1788 O O . GLN B 1 3 ? -20.984 -14.227 2.895 1 89.06 3 GLN B O 1
ATOM 1793 N N . MET B 1 4 ? -21.359 -12.398 4.047 1 90 4 MET B N 1
ATOM 1794 C CA . MET B 1 4 ? -20.531 -11.562 3.18 1 90 4 MET B CA 1
ATOM 1795 C C . MET B 1 4 ? -19.094 -12.078 3.146 1 90 4 MET B C 1
ATOM 1797 O O . MET B 1 4 ? -18.5 -12.211 2.072 1 90 4 MET B O 1
ATOM 1801 N N . LEU B 1 5 ? -18.562 -12.414 4.27 1 91.5 5 LEU B N 1
ATOM 1802 C CA . LEU B 1 5 ? -17.172 -12.867 4.352 1 91.5 5 LEU B CA 1
ATOM 1803 C C . LEU B 1 5 ? -17.016 -14.242 3.695 1 91.5 5 LEU B C 1
ATOM 1805 O O . LEU B 1 5 ? -15.992 -14.516 3.072 1 91.5 5 LEU B O 1
ATOM 1809 N N . GLN B 1 6 ? -17.984 -15.031 3.836 1 92.94 6 GLN B N 1
ATOM 1810 C CA . GLN B 1 6 ? -17.938 -16.344 3.211 1 92.94 6 GLN B CA 1
ATOM 1811 C C . GLN B 1 6 ? -17.938 -16.234 1.689 1 92.94 6 GLN B C 1
ATOM 1813 O O . GLN B 1 6 ? -17.172 -16.922 1.012 1 92.94 6 GLN B O 1
ATOM 1818 N N . ILE B 1 7 ? -18.844 -15.461 1.232 1 93.94 7 ILE B N 1
ATOM 1819 C CA . ILE B 1 7 ? -18.938 -15.242 -0.207 1 93.94 7 ILE B CA 1
ATOM 1820 C C . ILE B 1 7 ? -17.641 -14.641 -0.725 1 93.94 7 ILE B C 1
ATOM 1822 O O . ILE B 1 7 ? -17.094 -15.086 -1.743 1 93.94 7 ILE B O 1
ATOM 1826 N N . HIS B 1 8 ? -17.172 -13.664 -0.004 1 94.56 8 HIS B N 1
ATOM 1827 C CA . HIS B 1 8 ? -15.906 -13.031 -0.365 1 94.56 8 HIS B CA 1
ATOM 1828 C C . HIS B 1 8 ? -14.789 -14.055 -0.472 1 94.56 8 HIS B C 1
ATOM 1830 O O . HIS B 1 8 ? -14.086 -14.117 -1.485 1 94.56 8 HIS B O 1
ATOM 1836 N N . ASP B 1 9 ? -14.656 -14.836 0.51 1 94.5 9 ASP B N 1
ATOM 1837 C CA . ASP B 1 9 ? -13.562 -15.805 0.563 1 94.5 9 ASP B CA 1
ATOM 1838 C C . ASP B 1 9 ? -13.672 -16.828 -0.572 1 94.5 9 ASP B C 1
ATOM 1840 O O . ASP B 1 9 ? -12.664 -17.188 -1.186 1 94.5 9 ASP B O 1
ATOM 1844 N N . GLN B 1 10 ? -14.789 -17.25 -0.83 1 94 10 GLN B N 1
ATOM 1845 C CA . GLN B 1 10 ? -15 -18.234 -1.879 1 94 10 GLN B CA 1
ATOM 1846 C C . GLN B 1 10 ? -14.719 -17.656 -3.258 1 94 10 GLN B C 1
ATOM 1848 O O . GLN B 1 10 ? -14.031 -18.266 -4.074 1 94 10 GLN B O 1
ATOM 1853 N N . LEU B 1 11 ? -15.25 -16.484 -3.508 1 94.69 11 LEU B N 1
ATOM 1854 C CA . LEU B 1 11 ? -15 -15.82 -4.781 1 94.69 11 LEU B CA 1
ATOM 1855 C C . LEU B 1 11 ? -13.516 -15.539 -4.969 1 94.69 11 LEU B C 1
ATOM 1857 O O . LEU B 1 11 ? -12.977 -15.742 -6.059 1 94.69 11 LEU B O 1
ATOM 1861 N N . ARG B 1 12 ? -12.969 -15.055 -3.918 1 94.81 12 ARG B N 1
ATOM 1862 C CA . ARG B 1 12 ? -11.539 -14.773 -3.947 1 94.81 12 ARG B CA 1
ATOM 1863 C C . ARG B 1 12 ? -10.742 -16.016 -4.336 1 94.81 12 ARG B C 1
ATOM 1865 O O . ARG B 1 12 ? -9.859 -15.953 -5.191 1 94.81 12 ARG B O 1
ATOM 1872 N N . GLU B 1 13 ? -11.062 -17.094 -3.732 1 92.31 13 GLU B N 1
ATOM 1873 C CA . GLU B 1 13 ? -10.391 -18.344 -4.035 1 92.31 13 GLU B CA 1
ATOM 1874 C C . GLU B 1 13 ? -10.609 -18.75 -5.492 1 92.31 13 GLU B C 1
ATOM 1876 O O . GLU B 1 13 ? -9.672 -19.188 -6.164 1 92.31 13 GLU B O 1
ATOM 1881 N N . MET B 1 14 ? -11.789 -18.625 -6.008 1 93 14 MET B N 1
ATOM 1882 C CA . MET B 1 14 ? -12.109 -19 -7.383 1 93 14 MET B CA 1
ATOM 1883 C C . MET B 1 14 ? -11.352 -18.109 -8.375 1 93 14 MET B C 1
ATOM 1885 O O . MET B 1 14 ? -10.922 -18.594 -9.422 1 93 14 MET B O 1
ATOM 1889 N N . ILE B 1 15 ? -11.188 -16.891 -8.031 1 93.19 15 ILE B N 1
ATOM 1890 C CA . ILE B 1 15 ? -10.492 -15.953 -8.906 1 93.19 15 ILE B CA 1
ATOM 1891 C C . ILE B 1 15 ? -9 -16.25 -8.906 1 93.19 15 ILE B C 1
ATOM 1893 O O . ILE B 1 15 ? -8.375 -16.328 -9.969 1 93.19 15 ILE B O 1
ATOM 1897 N N . LEU B 1 16 ? -8.453 -16.516 -7.75 1 89.56 16 LEU B N 1
ATOM 1898 C CA . LEU B 1 16 ? -7.012 -16.703 -7.617 1 89.56 16 LEU B CA 1
ATOM 1899 C C . LEU B 1 16 ? -6.586 -18.062 -8.188 1 89.56 16 LEU B C 1
ATOM 1901 O O . LEU B 1 16 ? -5.461 -18.203 -8.672 1 89.56 16 LEU B O 1
ATOM 1905 N N . SER B 1 17 ? -7.484 -19 -8.219 1 87.12 17 SER B N 1
ATOM 1906 C CA . SER B 1 17 ? -7.199 -20.328 -8.773 1 87.12 17 SER B CA 1
ATOM 1907 C C . SER B 1 17 ? -7.523 -20.375 -10.258 1 87.12 17 SER B C 1
ATOM 1909 O O . SER B 1 17 ? -7.344 -21.406 -10.906 1 87.12 17 SER B O 1
ATOM 1911 N N . LEU B 1 18 ? -8.125 -19.312 -10.852 1 89.44 18 LEU B N 1
ATOM 1912 C CA . LEU B 1 18 ? -8.484 -19.156 -12.258 1 89.44 18 LEU B CA 1
ATOM 1913 C C . LEU B 1 18 ? -9.703 -20 -12.602 1 89.44 18 LEU B C 1
ATOM 1915 O O . LEU B 1 18 ? -10 -20.234 -13.773 1 89.44 18 LEU B O 1
ATOM 1919 N N . ASP B 1 19 ? -10.367 -20.531 -11.516 1 90.5 19 ASP B N 1
ATOM 1920 C CA . ASP B 1 19 ? -11.68 -21.125 -11.781 1 90.5 19 ASP B CA 1
ATOM 1921 C C . ASP B 1 19 ? -12.617 -20.094 -12.406 1 90.5 19 ASP B C 1
ATOM 1923 O O . ASP B 1 19 ? -13.461 -20.438 -13.234 1 90.5 19 ASP B O 1
ATOM 1927 N N . LEU B 1 20 ? -12.539 -18.906 -11.953 1 93 20 LEU B N 1
ATOM 1928 C CA . LEU B 1 20 ? -13.078 -17.734 -12.633 1 93 20 LEU B CA 1
ATOM 1929 C C . LEU B 1 20 ? -11.969 -16.953 -13.336 1 93 20 LEU B C 1
ATOM 1931 O O . LEU B 1 20 ? -11.078 -16.406 -12.68 1 93 20 LEU B O 1
ATOM 1935 N N . GLY B 1 21 ? -12.039 -16.938 -14.633 1 92.44 21 GLY B N 1
ATOM 1936 C CA . GLY B 1 21 ? -10.93 -16.438 -15.422 1 92.44 21 GLY B CA 1
ATOM 1937 C C . GLY B 1 21 ? -10.914 -14.922 -15.523 1 92.44 21 GLY B C 1
ATOM 1938 O O . GLY B 1 21 ? -11.961 -14.273 -15.422 1 92.44 21 GLY B O 1
ATOM 1939 N N . PRO B 1 22 ? -9.711 -14.414 -15.766 1 94.56 22 PRO B N 1
ATOM 1940 C CA . PRO B 1 22 ? -9.617 -12.977 -16.031 1 94.56 22 PRO B CA 1
ATOM 1941 C C . PRO B 1 22 ? -10.562 -12.523 -17.141 1 94.56 22 PRO B C 1
ATOM 1943 O O . PRO B 1 22 ? -10.578 -13.109 -18.219 1 94.56 22 PRO B O 1
ATOM 1946 N N . GLY B 1 23 ? -11.352 -11.492 -16.812 1 95 23 GLY B N 1
ATOM 1947 C CA . GLY B 1 23 ? -12.273 -10.953 -17.797 1 95 23 GLY B CA 1
ATOM 1948 C C . GLY B 1 23 ? -13.656 -11.57 -17.734 1 95 23 GLY B C 1
ATOM 1949 O O . GLY B 1 23 ? -14.602 -11.07 -18.344 1 95 23 GLY B O 1
ATOM 1950 N N . GLU B 1 24 ? -13.82 -12.562 -16.953 1 94.94 24 GLU B N 1
ATOM 1951 C CA . GLU B 1 24 ? -15.102 -13.25 -16.859 1 94.94 24 GLU B CA 1
ATOM 1952 C C . GLU B 1 24 ? -16.156 -12.367 -16.188 1 94.94 24 GLU B C 1
ATOM 1954 O O . GLU B 1 24 ? -15.859 -11.68 -15.211 1 94.94 24 GLU B O 1
ATOM 1959 N N . ARG B 1 25 ? -17.344 -12.391 -16.656 1 94.88 25 ARG B N 1
ATOM 1960 C CA . ARG B 1 25 ? -18.453 -11.594 -16.109 1 94.88 25 ARG B CA 1
ATOM 1961 C C . ARG B 1 25 ? -19.047 -12.258 -14.883 1 94.88 25 ARG B C 1
ATOM 1963 O O . ARG B 1 25 ? -19.25 -13.477 -14.859 1 94.88 25 ARG B O 1
ATOM 1970 N N . LEU B 1 26 ? -19.234 -11.453 -13.891 1 95.19 26 LEU B N 1
ATOM 1971 C CA . LEU B 1 26 ? -19.891 -11.898 -12.656 1 95.19 26 LEU B CA 1
ATOM 1972 C C . LEU B 1 26 ? -21.281 -11.297 -12.531 1 95.19 26 LEU B C 1
ATOM 1974 O O . LEU B 1 26 ? -21.453 -10.234 -11.93 1 95.19 26 LEU B O 1
ATOM 1978 N N . THR B 1 27 ? -22.25 -12.008 -12.953 1 90.12 27 THR B N 1
ATOM 1979 C CA . THR B 1 27 ? -23.625 -11.5 -12.883 1 90.12 27 THR B CA 1
ATOM 1980 C C . THR B 1 27 ? -24.234 -11.758 -11.508 1 90.12 27 THR B C 1
ATOM 1982 O O . THR B 1 27 ? -23.922 -12.766 -10.867 1 90.12 27 THR B O 1
ATOM 1985 N N . GLU B 1 28 ? -25.031 -10.844 -11.148 1 85.38 28 GLU B N 1
ATOM 1986 C CA . GLU B 1 28 ? -25.688 -11.008 -9.859 1 85.38 28 GLU B CA 1
ATOM 1987 C C . GLU B 1 28 ? -26.531 -12.281 -9.82 1 85.38 28 GLU B C 1
ATOM 1989 O O . GLU B 1 28 ? -26.578 -12.969 -8.805 1 85.38 28 GLU B O 1
ATOM 1994 N N . ARG B 1 29 ? -27.266 -12.594 -10.906 1 87.19 29 ARG B N 1
ATOM 1995 C CA . ARG B 1 29 ? -28.109 -13.789 -10.984 1 87.19 29 ARG B CA 1
ATOM 1996 C C . ARG B 1 29 ? -27.281 -15.055 -10.75 1 87.19 29 ARG B C 1
ATOM 1998 O O . ARG B 1 29 ? -27.688 -15.93 -9.977 1 87.19 29 ARG B O 1
ATOM 2005 N N . TRP B 1 30 ? -26.219 -15.125 -11.359 1 88.62 30 TRP B N 1
ATOM 2006 C CA . TRP B 1 30 ? -25.344 -16.281 -11.188 1 88.62 30 TRP B CA 1
ATOM 2007 C C . TRP B 1 30 ? -24.828 -16.344 -9.75 1 88.62 30 TRP B C 1
ATOM 2009 O O . TRP B 1 30 ? -24.812 -17.422 -9.148 1 88.62 30 TRP B O 1
ATOM 2019 N N . LEU B 1 31 ? -24.375 -15.32 -9.227 1 92.06 31 LEU B N 1
ATOM 2020 C CA . LEU B 1 31 ? -23.812 -15.266 -7.879 1 92.06 31 LEU B CA 1
ATOM 2021 C C . LEU B 1 31 ? -24.875 -15.641 -6.84 1 92.06 31 LEU B C 1
ATOM 2023 O O . LEU B 1 31 ? -24.562 -16.344 -5.871 1 92.06 31 LEU B O 1
ATOM 2027 N N . GLU B 1 32 ? -26.031 -15.133 -7.074 1 91.19 32 GLU B N 1
ATOM 2028 C CA . GLU B 1 32 ? -27.125 -15.484 -6.172 1 91.19 32 GLU B CA 1
ATOM 2029 C C . GLU B 1 32 ? -27.391 -16.984 -6.18 1 91.19 32 GLU B C 1
ATOM 2031 O O . GLU B 1 32 ? -27.625 -17.594 -5.133 1 91.19 32 GLU B O 1
ATOM 2036 N N . SER B 1 33 ? -27.438 -17.484 -7.312 1 91 33 SER B N 1
ATOM 2037 C CA . SER B 1 33 ? -27.656 -18.906 -7.461 1 91 33 SER B CA 1
ATOM 2038 C C . SER B 1 33 ? -26.516 -19.719 -6.855 1 91 33 SER B C 1
ATOM 2040 O O . SER B 1 33 ? -26.75 -20.688 -6.137 1 91 33 SER B O 1
ATOM 2042 N N . ARG B 1 34 ? -25.312 -19.312 -7.059 1 90.12 34 ARG B N 1
ATOM 2043 C CA . ARG B 1 34 ? -24.109 -20.031 -6.637 1 90.12 34 ARG B CA 1
ATOM 2044 C C . ARG B 1 34 ? -23.969 -20.031 -5.117 1 90.12 34 ARG B C 1
ATOM 2046 O O . ARG B 1 34 ? -23.547 -21.016 -4.523 1 90.12 34 ARG B O 1
ATOM 2053 N N . PHE B 1 35 ? -24.312 -18.906 -4.508 1 89.69 35 PHE B N 1
ATOM 2054 C CA . PHE B 1 35 ? -24 -18.766 -3.092 1 89.69 35 PHE B CA 1
ATOM 2055 C C . PHE B 1 35 ? -25.266 -18.766 -2.25 1 89.69 35 PHE B C 1
ATOM 2057 O O . PHE B 1 35 ? -25.203 -18.688 -1.021 1 89.69 35 PHE B O 1
ATOM 2064 N N . GLU B 1 36 ? -26.359 -18.859 -2.873 1 86.62 36 GLU B N 1
ATOM 2065 C CA . GLU B 1 36 ? -27.641 -18.844 -2.186 1 86.62 36 GLU B CA 1
ATOM 2066 C C . GLU B 1 36 ? -27.75 -17.656 -1.24 1 86.62 36 GLU B C 1
ATOM 2068 O O . GLU B 1 36 ? -28.094 -17.812 -0.068 1 86.62 36 GLU B O 1
ATOM 2073 N N . GLY B 1 37 ? -27.281 -16.656 -1.626 1 82.75 37 GLY B N 1
ATOM 2074 C CA . GLY B 1 37 ? -27.281 -15.43 -0.845 1 82.75 37 GLY B CA 1
ATOM 2075 C C . GLY B 1 37 ? -28.047 -14.297 -1.503 1 82.75 37 GLY B C 1
ATOM 2076 O O . GLY B 1 37 ? -28.359 -14.367 -2.691 1 82.75 37 GLY B O 1
ATOM 2077 N N . SER B 1 38 ? -28.344 -13.328 -0.7 1 84.75 38 SER B N 1
ATOM 2078 C CA . SER B 1 38 ? -29.047 -12.164 -1.216 1 84.75 38 SER B CA 1
ATOM 2079 C C . SER B 1 38 ? -28.094 -11.18 -1.876 1 84.75 38 SER B C 1
ATOM 2081 O O . SER B 1 38 ? -26.875 -11.391 -1.854 1 84.75 38 SER B O 1
ATOM 2083 N N . ARG B 1 39 ? -28.656 -10.164 -2.504 1 85.5 39 ARG B N 1
ATOM 2084 C CA . ARG B 1 39 ? -27.891 -9.164 -3.244 1 85.5 39 ARG B CA 1
ATOM 2085 C C . ARG B 1 39 ? -27 -8.352 -2.311 1 85.5 39 ARG B C 1
ATOM 2087 O O . ARG B 1 39 ? -25.891 -7.969 -2.682 1 85.5 39 ARG B O 1
ATOM 2094 N N . THR B 1 40 ? -27.422 -8.242 -1.222 1 85.81 40 THR B N 1
ATOM 2095 C CA . THR B 1 40 ? -26.719 -7.344 -0.304 1 85.81 40 THR B CA 1
ATOM 2096 C C . THR B 1 40 ? -25.359 -7.914 0.078 1 85.81 40 THR B C 1
ATOM 2098 O O . THR B 1 40 ? -24.328 -7.277 -0.156 1 85.81 40 THR B O 1
ATOM 2101 N N . PRO B 1 41 ? -25.297 -9.094 0.615 1 90.62 41 PRO B N 1
ATOM 2102 C CA . PRO B 1 41 ? -23.984 -9.641 0.95 1 90.62 41 PRO B CA 1
ATOM 2103 C C . PRO B 1 41 ? -23.109 -9.867 -0.28 1 90.62 41 PRO B C 1
ATOM 2105 O O . PRO B 1 41 ? -21.875 -9.742 -0.203 1 90.62 41 PRO B O 1
ATOM 2108 N N . ILE B 1 42 ? -23.672 -10.18 -1.339 1 92.81 42 ILE B N 1
ATOM 2109 C CA . ILE B 1 42 ? -22.922 -10.406 -2.572 1 92.81 42 ILE B CA 1
ATOM 2110 C C . ILE B 1 42 ? -22.266 -9.109 -3.025 1 92.81 42 ILE B C 1
ATOM 2112 O O . ILE B 1 42 ? -21.062 -9.094 -3.338 1 92.81 42 ILE B O 1
ATOM 2116 N N . ARG B 1 43 ? -23.031 -8.086 -3.041 1 89.12 43 ARG B N 1
ATOM 2117 C CA . ARG B 1 43 ? -22.484 -6.797 -3.449 1 89.12 43 ARG B CA 1
ATOM 2118 C C . ARG B 1 43 ? -21.391 -6.336 -2.496 1 89.12 43 ARG B C 1
ATOM 2120 O O . ARG B 1 43 ? -20.375 -5.777 -2.93 1 89.12 43 ARG B O 1
ATOM 2127 N N . ALA B 1 44 ? -21.578 -6.602 -1.3 1 88.94 44 ALA B N 1
ATOM 2128 C CA . ALA B 1 44 ? -20.562 -6.246 -0.314 1 88.94 44 ALA B CA 1
ATOM 2129 C C . ALA B 1 44 ? -19.266 -7.031 -0.546 1 88.94 44 ALA B C 1
ATOM 2131 O O . ALA B 1 44 ? -18.172 -6.48 -0.431 1 88.94 44 ALA B O 1
ATOM 2132 N N . ALA B 1 45 ? -19.422 -8.242 -0.827 1 93.12 45 ALA B N 1
ATOM 2133 C CA . ALA B 1 45 ? -18.281 -9.086 -1.129 1 93.12 45 ALA B CA 1
ATOM 2134 C C . ALA B 1 45 ? -17.547 -8.594 -2.377 1 93.12 45 ALA B C 1
ATOM 2136 O O . ALA B 1 45 ? -16.312 -8.562 -2.41 1 93.12 45 ALA B O 1
ATOM 2137 N N . LEU B 1 46 ? -18.328 -8.227 -3.316 1 93.62 46 LEU B N 1
ATOM 2138 C CA . LEU B 1 46 ? -17.766 -7.754 -4.57 1 93.62 46 LEU B CA 1
ATOM 2139 C C . LEU B 1 46 ? -17.031 -6.434 -4.367 1 93.62 46 LEU B C 1
ATOM 2141 O O . LEU B 1 46 ? -15.969 -6.211 -4.953 1 93.62 46 LEU B O 1
ATOM 2145 N N . VAL B 1 47 ? -17.547 -5.641 -3.592 1 89.25 47 VAL B N 1
ATOM 2146 C CA . VAL B 1 47 ? -16.906 -4.367 -3.281 1 89.25 47 VAL B CA 1
ATOM 2147 C C . VAL B 1 47 ? -15.578 -4.617 -2.59 1 89.25 47 VAL B C 1
ATOM 2149 O O . VAL B 1 47 ? -14.586 -3.939 -2.875 1 89.25 47 VAL B O 1
ATOM 2152 N N . ARG B 1 48 ? -15.523 -5.52 -1.702 1 90.56 48 ARG B N 1
ATOM 2153 C CA . ARG B 1 48 ? -14.273 -5.875 -1.031 1 90.56 48 ARG B CA 1
ATOM 2154 C C . ARG B 1 48 ? -13.258 -6.422 -2.025 1 90.56 48 ARG B C 1
ATOM 2156 O O . ARG B 1 48 ? -12.078 -6.078 -1.964 1 90.56 48 ARG B O 1
ATOM 2163 N N . LEU B 1 49 ? -13.734 -7.25 -2.898 1 94.5 49 LEU B N 1
ATOM 2164 C CA . LEU B 1 49 ? -12.867 -7.816 -3.92 1 94.5 49 LEU B CA 1
ATOM 2165 C C . LEU B 1 49 ? -12.359 -6.734 -4.871 1 94.5 49 LEU B C 1
ATOM 2167 O O . LEU B 1 49 ? -11.242 -6.824 -5.383 1 94.5 49 LEU B O 1
ATOM 2171 N N . GLU B 1 50 ? -13.211 -5.766 -5.113 1 93.44 50 GLU B N 1
ATOM 2172 C CA . GLU B 1 50 ? -12.789 -4.617 -5.91 1 93.44 50 GLU B CA 1
ATOM 2173 C C . GLU B 1 50 ? -11.641 -3.865 -5.23 1 93.44 50 GLU B C 1
ATOM 2175 O O . GLU B 1 50 ? -10.688 -3.447 -5.891 1 93.44 50 GLU B O 1
ATOM 2180 N N . GLY B 1 51 ? -11.742 -3.764 -3.945 1 88.75 51 GLY B N 1
ATOM 2181 C CA . GLY B 1 51 ? -10.68 -3.141 -3.172 1 88.75 51 GLY B CA 1
ATOM 2182 C C . GLY B 1 51 ? -9.359 -3.885 -3.266 1 88.75 51 GLY B C 1
ATOM 2183 O O . GLY B 1 51 ? -8.289 -3.277 -3.176 1 88.75 51 GLY B O 1
ATOM 2184 N N . GLU B 1 52 ? -9.5 -5.148 -3.518 1 90.81 52 GLU B N 1
ATOM 2185 C CA . GLU B 1 52 ? -8.312 -5.98 -3.682 1 90.81 52 GLU B CA 1
ATOM 2186 C C . GLU B 1 52 ? -7.859 -6.016 -5.141 1 90.81 52 GLU B C 1
ATOM 2188 O O . GLU B 1 52 ? -6.875 -6.676 -5.473 1 90.81 52 GLU B O 1
ATOM 2193 N N . GLU B 1 53 ? -8.664 -5.402 -5.961 1 92.81 53 GLU B N 1
ATOM 2194 C CA . GLU B 1 53 ? -8.375 -5.258 -7.387 1 92.81 53 GLU B CA 1
ATOM 2195 C C . GLU B 1 53 ? -8.508 -6.594 -8.117 1 92.81 53 GLU B C 1
ATOM 2197 O O . GLU B 1 53 ? -7.871 -6.809 -9.148 1 92.81 53 GLU B O 1
ATOM 2202 N N . LEU B 1 54 ? -9.305 -7.48 -7.59 1 94.88 54 LEU B N 1
ATOM 2203 C CA . LEU B 1 54 ? -9.531 -8.789 -8.188 1 94.88 54 LEU B CA 1
ATOM 2204 C C . LEU B 1 54 ? -10.758 -8.773 -9.094 1 94.88 54 LEU B C 1
ATOM 2206 O O . LEU B 1 54 ? -10.914 -9.633 -9.961 1 94.88 54 LEU B O 1
ATOM 2210 N N . VAL B 1 55 ? -11.648 -7.793 -8.789 1 96.31 55 VAL B N 1
ATOM 2211 C CA . VAL B 1 55 ? -12.836 -7.57 -9.602 1 96.31 55 VAL B CA 1
ATOM 2212 C C . VAL B 1 55 ? -12.953 -6.086 -9.945 1 96.31 55 VAL B C 1
ATOM 2214 O O . VAL B 1 55 ? -12.367 -5.234 -9.273 1 96.31 55 VAL B O 1
ATOM 2217 N N . ARG B 1 56 ? -13.555 -5.781 -11.016 1 95.25 56 ARG B N 1
ATOM 2218 C CA . ARG B 1 56 ? -13.812 -4.391 -11.383 1 95.25 56 ARG B CA 1
ATOM 2219 C C . ARG B 1 56 ? -15.203 -4.238 -11.992 1 95.25 56 ARG B C 1
ATOM 2221 O O . ARG B 1 56 ? -15.789 -5.215 -12.469 1 95.25 56 ARG B O 1
ATOM 2228 N N . ARG B 1 57 ? -15.648 -3.012 -11.938 1 92.31 57 ARG B N 1
ATOM 2229 C CA . ARG B 1 57 ? -16.938 -2.693 -12.555 1 92.31 57 ARG B CA 1
ATOM 2230 C C . ARG B 1 57 ? -16.797 -2.6 -14.07 1 92.31 57 ARG B C 1
ATOM 2232 O O . ARG B 1 57 ? -15.812 -2.076 -14.578 1 92.31 57 ARG B O 1
ATOM 2239 N N . ASP B 1 58 ? -17.688 -3.115 -14.734 1 91.88 58 ASP B N 1
ATOM 2240 C CA . ASP B 1 58 ? -17.891 -2.971 -16.172 1 91.88 58 ASP B CA 1
ATOM 2241 C C . ASP B 1 58 ? -19.328 -2.539 -16.5 1 91.88 58 ASP B C 1
ATOM 2243 O O . ASP B 1 58 ? -20.188 -3.379 -16.766 1 91.88 58 ASP B O 1
ATOM 2247 N N . GLY B 1 59 ? -19.469 -1.159 -16.5 1 88.81 59 GLY B N 1
ATOM 2248 C CA . GLY B 1 59 ? -20.828 -0.662 -16.516 1 88.81 59 GLY B CA 1
ATOM 2249 C C . GLY B 1 59 ? -21.609 -1.035 -15.273 1 88.81 59 GLY B C 1
ATOM 2250 O O . GLY B 1 59 ? -21.172 -0.765 -14.148 1 88.81 59 GLY B O 1
ATOM 2251 N N . ARG B 1 60 ? -22.703 -1.736 -15.469 1 85.25 60 ARG B N 1
ATOM 2252 C CA . ARG B 1 60 ? -23.547 -2.166 -14.359 1 85.25 60 ARG B CA 1
ATOM 2253 C C . ARG B 1 60 ? -23.141 -3.551 -13.867 1 85.25 60 ARG B C 1
ATOM 2255 O O . ARG B 1 60 ? -23.672 -4.039 -12.867 1 85.25 60 ARG B O 1
ATOM 2262 N N . ASN B 1 61 ? -22.203 -4.074 -14.516 1 90.69 61 ASN B N 1
ATOM 2263 C CA . ASN B 1 61 ? -21.812 -5.441 -14.203 1 90.69 61 ASN B CA 1
ATOM 2264 C C . ASN B 1 61 ? -20.438 -5.488 -13.523 1 90.69 61 ASN B C 1
ATOM 2266 O O . ASN B 1 61 ? -19.797 -4.453 -13.344 1 90.69 61 ASN B O 1
ATOM 2270 N N . TRP B 1 62 ? -20.172 -6.664 -13 1 94.88 62 TRP B N 1
ATOM 2271 C CA . TRP B 1 62 ? -18.875 -6.973 -12.438 1 94.88 62 TRP B CA 1
ATOM 2272 C C . TRP B 1 62 ? -18.125 -7.973 -13.312 1 94.88 62 TRP B C 1
ATOM 2274 O O . TRP B 1 62 ? -18.734 -8.891 -13.875 1 94.88 62 TRP B O 1
ATOM 2284 N N . ILE B 1 63 ? -16.828 -7.773 -13.422 1 96.69 63 ILE B N 1
ATOM 2285 C CA . ILE B 1 63 ? -15.984 -8.758 -14.102 1 96.69 63 ILE B CA 1
ATOM 2286 C C . ILE B 1 63 ? -14.766 -9.07 -13.234 1 96.69 63 ILE B C 1
ATOM 2288 O O . ILE B 1 63 ? -14.344 -8.25 -12.43 1 96.69 63 ILE B O 1
ATOM 2292 N N . VAL B 1 64 ? -14.281 -10.25 -13.406 1 96.69 64 VAL B N 1
ATOM 2293 C CA . VAL B 1 64 ? -12.953 -10.539 -12.867 1 96.69 64 VAL B CA 1
ATOM 2294 C C . VAL B 1 64 ? -11.914 -9.664 -13.57 1 96.69 64 VAL B C 1
ATOM 2296 O O . VAL B 1 64 ? -11.906 -9.555 -14.797 1 96.69 64 VAL B O 1
ATOM 2299 N N . ALA B 1 65 ? -11.062 -9.031 -12.805 1 95.81 65 ALA B N 1
ATOM 2300 C CA . ALA B 1 65 ? -10.078 -8.125 -13.391 1 95.81 65 ALA B CA 1
ATOM 2301 C C . ALA B 1 65 ? -9.211 -8.844 -14.422 1 95.81 65 ALA B C 1
ATOM 2303 O O . ALA B 1 65 ? -8.719 -9.945 -14.172 1 95.81 65 ALA B O 1
ATOM 2304 N N . PRO B 1 66 ? -9.055 -8.273 -15.617 1 94.44 66 PRO B N 1
ATOM 2305 C CA . PRO B 1 66 ? -8.125 -8.859 -16.594 1 94.44 66 PRO B CA 1
ATOM 2306 C C . PRO B 1 66 ? -6.676 -8.828 -16.109 1 94.44 66 PRO B C 1
ATOM 2308 O O . PRO B 1 66 ? -6.359 -8.141 -15.133 1 94.44 66 PRO B O 1
ATOM 2311 N N . ILE B 1 67 ? -5.848 -9.586 -16.734 1 92.5 67 ILE B N 1
ATOM 2312 C CA . ILE B 1 67 ? -4.41 -9.461 -16.531 1 92.5 67 ILE B CA 1
ATOM 2313 C C . ILE B 1 67 ? -3.865 -8.305 -17.375 1 92.5 67 ILE B C 1
ATOM 2315 O O . ILE B 1 67 ? -3.957 -8.328 -18.594 1 92.5 67 ILE B O 1
ATOM 2319 N N . ASP B 1 68 ? -3.459 -7.355 -16.766 1 93.69 68 ASP B N 1
ATOM 2320 C CA . ASP B 1 68 ? -2.92 -6.164 -17.406 1 93.69 68 ASP B CA 1
ATOM 2321 C C . ASP B 1 68 ? -1.393 -6.164 -17.375 1 93.69 68 ASP B C 1
ATOM 2323 O O . ASP B 1 68 ? -0.788 -5.98 -16.312 1 93.69 68 ASP B O 1
ATOM 2327 N N . LEU B 1 69 ? -0.715 -6.289 -18.531 1 93.31 69 LEU B N 1
ATOM 2328 C CA . LEU B 1 69 ? 0.738 -6.387 -18.609 1 93.31 69 LEU B CA 1
ATOM 2329 C C . LEU B 1 69 ? 1.399 -5.113 -18.094 1 93.31 69 LEU B C 1
ATOM 2331 O O . LEU B 1 69 ? 2.484 -5.164 -17.516 1 93.31 69 LEU B O 1
ATOM 2335 N N . GLY B 1 70 ? 0.744 -3.982 -18.359 1 94.81 70 GLY B N 1
ATOM 2336 C CA . GLY B 1 70 ? 1.234 -2.746 -17.766 1 94.81 70 GLY B CA 1
ATOM 2337 C C . GLY B 1 70 ? 1.205 -2.752 -16.25 1 94.81 70 GLY B C 1
ATOM 2338 O O . GLY B 1 70 ? 2.1 -2.201 -15.602 1 94.81 70 GLY B O 1
ATOM 2339 N N . GLU B 1 71 ? 0.189 -3.387 -15.742 1 94.69 71 GLU B N 1
ATOM 2340 C CA . GLU B 1 71 ? 0.084 -3.512 -14.289 1 94.69 71 GLU B CA 1
ATOM 2341 C C . GLU B 1 71 ? 1.204 -4.383 -13.727 1 94.69 71 GLU B C 1
ATOM 2343 O O . GLU B 1 71 ? 1.723 -4.113 -12.641 1 94.69 71 GLU B O 1
ATOM 2348 N N . LEU B 1 72 ? 1.547 -5.391 -14.438 1 94.56 72 LEU B N 1
ATOM 2349 C CA . LEU B 1 72 ? 2.635 -6.258 -14 1 94.56 72 LEU B CA 1
ATOM 2350 C C . LEU B 1 72 ? 3.947 -5.488 -13.922 1 94.56 72 LEU B C 1
ATOM 2352 O O . LEU B 1 72 ? 4.727 -5.672 -12.984 1 94.56 72 LEU B O 1
ATOM 2356 N N . GLU B 1 73 ? 4.156 -4.629 -14.898 1 96.25 73 GLU B N 1
ATOM 2357 C CA . GLU B 1 73 ? 5.344 -3.777 -14.883 1 96.25 73 GLU B CA 1
ATOM 2358 C C . GLU B 1 73 ? 5.316 -2.814 -13.703 1 96.25 73 GLU B C 1
ATOM 2360 O O . GLU B 1 73 ? 6.324 -2.645 -13.008 1 96.25 73 GLU B O 1
ATOM 2365 N N . ALA B 1 74 ? 4.223 -2.234 -13.516 1 97.38 74 ALA B N 1
ATOM 2366 C CA . ALA B 1 74 ? 4.059 -1.277 -12.422 1 97.38 74 ALA B CA 1
ATOM 2367 C C . ALA B 1 74 ? 4.238 -1.955 -11.07 1 97.38 74 ALA B C 1
ATOM 2369 O O . ALA B 1 74 ? 4.797 -1.364 -10.141 1 97.38 74 ALA B O 1
ATOM 2370 N N . LEU B 1 75 ? 3.756 -3.152 -10.953 1 97.75 75 LEU B N 1
ATOM 2371 C CA . LEU B 1 75 ? 3.883 -3.893 -9.703 1 97.75 75 LEU B CA 1
ATOM 2372 C C . LEU B 1 75 ? 5.344 -4.207 -9.406 1 97.75 75 LEU B C 1
ATOM 2374 O O . LEU B 1 75 ? 5.77 -4.16 -8.25 1 97.75 75 LEU B O 1
ATOM 2378 N N . ALA B 1 76 ? 6.078 -4.578 -10.445 1 97.88 76 ALA B N 1
ATOM 2379 C CA . ALA B 1 76 ? 7.5 -4.836 -10.242 1 97.88 76 ALA B CA 1
ATOM 2380 C C . ALA B 1 76 ? 8.227 -3.574 -9.789 1 97.88 76 ALA B C 1
ATOM 2382 O O . ALA B 1 76 ? 9.055 -3.619 -8.875 1 97.88 76 ALA B O 1
ATOM 2383 N N . GLU B 1 77 ? 7.898 -2.49 -10.422 1 97.94 77 GLU B N 1
ATOM 2384 C CA . GLU B 1 77 ? 8.477 -1.194 -10.078 1 97.94 77 GLU B CA 1
ATOM 2385 C C . GLU B 1 77 ? 8.148 -0.803 -8.641 1 97.94 77 GLU B C 1
ATOM 2387 O O . GLU B 1 77 ? 8.953 -0.158 -7.965 1 97.94 77 GLU B O 1
ATOM 2392 N N . PHE B 1 78 ? 7.043 -1.216 -8.156 1 98.75 78 PHE B N 1
ATOM 2393 C CA . PHE B 1 78 ? 6.547 -0.95 -6.809 1 98.75 78 PHE B CA 1
ATOM 2394 C C . PHE B 1 78 ? 7.191 -1.891 -5.801 1 98.75 78 PHE B C 1
ATOM 2396 O O . PHE B 1 78 ? 7.586 -1.466 -4.711 1 98.75 78 PHE B O 1
ATOM 2403 N N . ARG B 1 79 ? 7.309 -3.115 -6.105 1 98.75 79 ARG B N 1
ATOM 2404 C CA . ARG B 1 79 ? 7.828 -4.148 -5.215 1 98.75 79 ARG B CA 1
ATOM 2405 C C . ARG B 1 79 ? 9.328 -3.98 -4.996 1 98.75 79 ARG B C 1
ATOM 2407 O O . ARG B 1 79 ? 9.828 -4.219 -3.893 1 98.75 79 ARG B O 1
ATOM 2414 N N . LEU B 1 80 ? 10.023 -3.555 -6.039 1 98.75 80 LEU B N 1
ATOM 2415 C CA . LEU B 1 80 ? 11.484 -3.543 -6.008 1 98.75 80 LEU B CA 1
ATOM 2416 C C . LEU B 1 80 ? 12 -2.756 -4.809 1 98.75 80 LEU B C 1
ATOM 2418 O O . LEU B 1 80 ? 12.703 -3.303 -3.957 1 98.75 80 LEU B O 1
ATOM 2422 N N . PRO B 1 81 ? 11.609 -1.495 -4.645 1 98.75 81 PRO B N 1
ATOM 2423 C CA . PRO B 1 81 ? 12.141 -0.755 -3.498 1 98.75 81 PRO B CA 1
ATOM 2424 C C . PRO B 1 81 ? 11.625 -1.288 -2.162 1 98.75 81 PRO B C 1
ATOM 2426 O O . PRO B 1 81 ? 12.359 -1.285 -1.169 1 98.75 81 PRO B O 1
ATOM 2429 N N . LEU B 1 82 ? 10.453 -1.781 -2.051 1 98.81 82 LEU B N 1
ATOM 2430 C CA . LEU B 1 82 ? 9.867 -2.256 -0.801 1 98.81 82 LEU B CA 1
ATOM 2431 C C . LEU B 1 82 ? 10.508 -3.568 -0.364 1 98.81 82 LEU B C 1
ATOM 2433 O O . LEU B 1 82 ? 10.867 -3.73 0.805 1 98.81 82 LEU B O 1
ATOM 2437 N N . GLU B 1 83 ? 10.648 -4.484 -1.268 1 98.88 83 GLU B N 1
ATOM 2438 C CA . GLU B 1 83 ? 11.164 -5.797 -0.898 1 98.88 83 GLU B CA 1
ATOM 2439 C C . GLU B 1 83 ? 12.672 -5.742 -0.637 1 98.88 83 GLU B C 1
ATOM 2441 O O . GLU B 1 83 ? 13.18 -6.469 0.216 1 98.88 83 GLU B O 1
ATOM 2446 N N . THR B 1 84 ? 13.383 -4.867 -1.372 1 98.81 84 THR B N 1
ATOM 2447 C CA . THR B 1 84 ? 14.797 -4.703 -1.045 1 98.81 84 THR B CA 1
ATOM 2448 C C . THR B 1 84 ? 14.961 -4.07 0.335 1 98.81 84 THR B C 1
ATOM 2450 O O . THR B 1 84 ? 15.859 -4.445 1.092 1 98.81 84 THR B O 1
ATOM 2453 N N . THR B 1 85 ? 14.102 -3.146 0.688 1 98.81 85 THR B N 1
ATOM 2454 C CA . THR B 1 85 ? 14.102 -2.58 2.031 1 98.81 85 THR B CA 1
ATOM 2455 C C . THR B 1 85 ? 13.734 -3.643 3.066 1 98.81 85 THR B C 1
ATOM 2457 O O . THR B 1 85 ? 14.367 -3.727 4.125 1 98.81 85 THR B O 1
ATOM 2460 N N . ALA B 1 86 ? 12.766 -4.449 2.752 1 98.81 86 ALA B N 1
ATOM 2461 C CA . ALA B 1 86 ? 12.312 -5.488 3.67 1 98.81 86 ALA B CA 1
ATOM 2462 C C . ALA B 1 86 ? 13.438 -6.473 3.986 1 98.81 86 ALA B C 1
ATOM 2464 O O . ALA B 1 86 ? 13.625 -6.863 5.141 1 98.81 86 ALA B O 1
ATOM 2465 N N . VAL B 1 87 ? 14.188 -6.902 2.977 1 98.69 87 VAL B N 1
ATOM 2466 C CA . VAL B 1 87 ? 15.242 -7.879 3.215 1 98.69 87 VAL B CA 1
ATOM 2467 C C . VAL B 1 87 ? 16.359 -7.246 4.039 1 98.69 87 VAL B C 1
ATOM 2469 O O . VAL B 1 87 ? 16.969 -7.91 4.883 1 98.69 87 VAL B O 1
ATOM 2472 N N . ARG B 1 88 ? 16.672 -5.902 3.799 1 98.75 88 ARG B N 1
ATOM 2473 C CA . ARG B 1 88 ? 17.672 -5.219 4.617 1 98.75 88 ARG B CA 1
ATOM 2474 C C . ARG B 1 88 ? 17.234 -5.156 6.078 1 98.75 88 ARG B C 1
ATOM 2476 O O . ARG B 1 88 ? 18.031 -5.414 6.98 1 98.75 88 ARG B O 1
ATOM 2483 N N . LEU B 1 89 ? 16 -4.82 6.273 1 98.69 89 LEU B N 1
ATOM 2484 C CA . LEU B 1 89 ? 15.461 -4.746 7.629 1 98.69 89 LEU B CA 1
ATOM 2485 C C . LEU B 1 89 ? 15.422 -6.125 8.273 1 98.69 89 LEU B C 1
ATOM 2487 O O . LEU B 1 89 ? 15.672 -6.262 9.477 1 98.69 89 LEU B O 1
ATOM 2491 N N . ALA B 1 90 ? 15.078 -7.121 7.48 1 98.62 90 ALA B N 1
ATOM 2492 C CA . ALA B 1 90 ? 15.055 -8.492 7.984 1 98.62 90 ALA B CA 1
ATOM 2493 C C . ALA B 1 90 ? 16.438 -8.914 8.484 1 98.62 90 ALA B C 1
ATOM 2495 O O . ALA B 1 90 ? 16.547 -9.594 9.508 1 98.62 90 ALA B O 1
ATOM 2496 N N . CYS B 1 91 ? 17.5 -8.539 7.781 1 98.5 91 CYS B N 1
ATOM 2497 C CA . CYS B 1 91 ? 18.859 -8.844 8.219 1 98.5 91 CYS B CA 1
ATOM 2498 C C . CYS B 1 91 ? 19.109 -8.273 9.609 1 98.5 91 CYS B C 1
ATOM 2500 O O . CYS B 1 91 ? 19.734 -8.93 10.453 1 98.5 91 CYS B O 1
ATOM 2502 N N . ALA B 1 92 ? 18.578 -7.102 9.852 1 97.88 92 ALA B N 1
ATOM 2503 C CA . ALA B 1 92 ? 18.844 -6.375 11.094 1 97.88 92 ALA B CA 1
ATOM 2504 C C . ALA B 1 92 ? 17.938 -6.852 12.219 1 97.88 92 ALA B C 1
ATOM 2506 O O . ALA B 1 92 ? 18.312 -6.797 13.391 1 97.88 92 ALA B O 1
ATOM 2507 N N . ARG B 1 93 ? 16.766 -7.406 11.883 1 98 93 ARG B N 1
ATOM 2508 C CA . ARG B 1 93 ? 15.727 -7.516 12.906 1 98 93 ARG B CA 1
ATOM 2509 C C . ARG B 1 93 ? 15.336 -8.977 13.133 1 98 93 ARG B C 1
ATOM 2511 O O . ARG B 1 93 ? 14.75 -9.312 14.164 1 98 93 ARG B O 1
ATOM 2518 N N . ALA B 1 94 ? 15.586 -9.805 12.141 1 97.06 94 ALA B N 1
ATOM 2519 C CA . ALA B 1 94 ? 15.023 -11.148 12.18 1 97.06 94 ALA B CA 1
ATOM 2520 C C . ALA B 1 94 ? 15.711 -12 13.25 1 97.06 94 ALA B C 1
ATOM 2522 O O . ALA B 1 94 ? 16.938 -11.953 13.391 1 97.06 94 ALA B O 1
ATOM 2523 N N . GLY B 1 95 ? 14.898 -12.734 14.031 1 96.75 95 GLY B N 1
ATOM 2524 C CA . GLY B 1 95 ? 15.438 -13.734 14.938 1 96.75 95 GLY B CA 1
ATOM 2525 C C . GLY B 1 95 ? 15.711 -15.07 14.266 1 96.75 95 GLY B C 1
ATOM 2526 O O . GLY B 1 95 ? 15.148 -15.359 13.203 1 96.75 95 GLY B O 1
ATOM 2527 N N . GLU B 1 96 ? 16.453 -15.883 14.891 1 96.69 96 GLU B N 1
ATOM 2528 C CA . GLU B 1 96 ? 16.828 -17.188 14.344 1 96.69 96 GLU B CA 1
ATOM 2529 C C . GLU B 1 96 ? 15.602 -18.062 14.148 1 96.69 96 GLU B C 1
ATOM 2531 O O . GLU B 1 96 ? 15.508 -18.797 13.156 1 96.69 96 GLU B O 1
ATOM 2536 N N . ALA B 1 97 ? 14.719 -17.969 15.039 1 97.88 97 ALA B N 1
ATOM 2537 C CA . ALA B 1 97 ? 13.516 -18.797 14.961 1 97.88 97 ALA B CA 1
ATOM 2538 C C . ALA B 1 97 ? 12.648 -18.391 13.766 1 97.88 97 ALA B C 1
ATOM 2540 O O . ALA B 1 97 ? 12.031 -19.25 13.125 1 97.88 97 ALA B O 1
ATOM 2541 N N . ASP B 1 98 ? 12.562 -17.125 13.516 1 97.25 98 ASP B N 1
ATOM 2542 C CA . ASP B 1 98 ? 11.789 -16.625 12.391 1 97.25 98 ASP B CA 1
ATOM 2543 C C . ASP B 1 98 ? 12.383 -17.078 11.062 1 97.25 98 ASP B C 1
ATOM 2545 O O . ASP B 1 98 ? 11.648 -17.5 10.156 1 97.25 98 ASP B O 1
ATOM 2549 N N . ILE B 1 99 ? 13.695 -17.016 10.977 1 97.94 99 ILE B N 1
ATOM 2550 C CA . ILE B 1 99 ? 14.391 -17.438 9.766 1 97.94 99 ILE B CA 1
ATOM 2551 C C . ILE B 1 99 ? 14.203 -18.938 9.562 1 97.94 99 ILE B C 1
ATOM 2553 O O . ILE B 1 99 ? 13.914 -19.391 8.445 1 97.94 99 ILE B O 1
ATOM 2557 N N . ALA B 1 100 ? 14.305 -19.672 10.656 1 97.88 100 ALA B N 1
ATOM 2558 C CA . ALA B 1 100 ? 14.148 -21.125 10.594 1 97.88 100 ALA B CA 1
ATOM 2559 C C . ALA B 1 100 ? 12.75 -21.516 10.125 1 97.88 100 ALA B C 1
ATOM 2561 O O . ALA B 1 100 ? 12.578 -22.5 9.406 1 97.88 100 ALA B O 1
ATOM 2562 N N . ALA B 1 101 ? 11.781 -20.766 10.523 1 98.19 101 ALA B N 1
ATOM 2563 C CA . ALA B 1 101 ? 10.398 -21.031 10.117 1 98.19 101 ALA B CA 1
ATOM 2564 C C . ALA B 1 101 ? 10.219 -20.859 8.617 1 98.19 101 ALA B C 1
ATOM 2566 O O . ALA B 1 101 ? 9.508 -21.625 7.973 1 98.19 101 ALA B O 1
ATOM 2567 N N . ILE B 1 102 ? 10.844 -19.859 8.062 1 98.31 102 ILE B N 1
ATOM 2568 C CA . ILE B 1 102 ? 10.75 -19.625 6.629 1 98.31 102 ILE B CA 1
ATOM 2569 C C . ILE B 1 102 ? 11.5 -20.703 5.871 1 98.31 102 ILE B C 1
ATOM 2571 O O . ILE B 1 102 ? 11.047 -21.188 4.832 1 98.31 102 ILE B O 1
ATOM 2575 N N . GLU B 1 103 ? 12.641 -21.062 6.398 1 97.19 103 GLU B N 1
ATOM 2576 C CA . GLU B 1 103 ? 13.406 -22.156 5.805 1 97.19 103 GLU B CA 1
ATOM 2577 C C . GLU B 1 103 ? 12.594 -23.438 5.785 1 97.19 103 GLU B C 1
ATOM 2579 O O . GLU B 1 103 ? 12.578 -24.156 4.781 1 97.19 103 GLU B O 1
ATOM 2584 N N . ALA B 1 104 ? 11.938 -23.703 6.895 1 97.56 104 ALA B N 1
ATOM 2585 C CA . ALA B 1 104 ? 11.094 -24.891 7 1 97.56 104 ALA B CA 1
ATOM 2586 C C . ALA B 1 104 ? 9.945 -24.844 6 1 97.56 104 ALA B C 1
ATOM 2588 O O . ALA B 1 104 ? 9.562 -25.859 5.43 1 97.56 104 ALA B O 1
ATOM 2589 N N . MET B 1 105 ? 9.406 -23.703 5.801 1 96.75 105 MET B N 1
ATOM 2590 C CA . MET B 1 105 ? 8.336 -23.516 4.828 1 96.75 105 MET B CA 1
ATOM 2591 C C . MET B 1 105 ? 8.82 -23.812 3.416 1 96.75 105 MET B C 1
ATOM 2593 O O . MET B 1 105 ? 8.148 -24.516 2.66 1 96.75 105 MET B O 1
ATOM 2597 N N . LEU B 1 106 ? 10.023 -23.328 3.061 1 95.62 106 LEU B N 1
ATOM 2598 C CA . LEU B 1 106 ? 10.594 -23.594 1.747 1 95.62 106 LEU B CA 1
ATOM 2599 C C . LEU B 1 106 ? 10.914 -25.078 1.589 1 95.62 106 LEU B C 1
ATOM 2601 O O . LEU B 1 106 ? 10.68 -25.656 0.529 1 95.62 106 LEU B O 1
ATOM 2605 N N . ASP B 1 107 ? 11.375 -25.672 2.66 1 94.25 107 ASP B N 1
ATOM 2606 C CA . ASP B 1 107 ? 11.789 -27.078 2.637 1 94.25 107 ASP B CA 1
ATOM 2607 C C . ASP B 1 107 ? 10.586 -28.016 2.506 1 94.25 107 ASP B C 1
ATOM 2609 O O . ASP B 1 107 ? 10.703 -29.109 1.966 1 94.25 107 ASP B O 1
ATOM 2613 N N . ALA B 1 108 ? 9.516 -27.578 3.016 1 91.62 108 ALA B N 1
ATOM 2614 C CA . ALA B 1 108 ? 8.32 -28.422 3.02 1 91.62 108 ALA B CA 1
ATOM 2615 C C . ALA B 1 108 ? 7.75 -28.578 1.612 1 91.62 108 ALA B C 1
ATOM 2617 O O . ALA B 1 108 ? 7.02 -29.531 1.33 1 91.62 108 ALA B O 1
ATOM 2618 N N . CYS B 1 109 ? 8.086 -27.609 0.775 1 88.19 109 CYS B N 1
ATOM 2619 C CA . CYS B 1 109 ? 7.625 -27.688 -0.608 1 88.19 109 CYS B CA 1
ATOM 2620 C C . CYS B 1 109 ? 8.641 -28.422 -1.477 1 88.19 109 CYS B C 1
ATOM 2622 O O . CYS B 1 109 ? 9.656 -27.859 -1.873 1 88.19 109 CYS B O 1
ATOM 2624 N N . GLN B 1 110 ? 8.422 -29.688 -1.696 1 80.31 110 GLN B N 1
ATOM 2625 C CA . GLN B 1 110 ? 9.383 -30.547 -2.381 1 80.31 110 GLN B CA 1
ATOM 2626 C C . GLN B 1 110 ? 8.938 -30.828 -3.816 1 80.31 110 GLN B C 1
ATOM 2628 O O . GLN B 1 110 ? 7.828 -30.469 -4.211 1 80.31 110 GLN B O 1
ATOM 2633 N N . SER B 1 111 ? 9.977 -31.453 -4.422 1 78.75 111 SER B N 1
ATOM 2634 C CA . SER B 1 111 ? 9.672 -31.875 -5.789 1 78.75 111 SER B CA 1
ATOM 2635 C C . SER B 1 111 ? 8.414 -32.719 -5.844 1 78.75 111 SER B C 1
ATOM 2637 O O . SER B 1 111 ? 8.219 -33.594 -4.996 1 78.75 111 SER B O 1
ATOM 2639 N N . GLY B 1 112 ? 7.512 -32.5 -6.715 1 80.06 112 GLY B N 1
ATOM 2640 C CA . GLY B 1 112 ? 6.277 -33.25 -6.875 1 80.06 112 GLY B CA 1
ATOM 2641 C C . GLY B 1 112 ? 5.09 -32.594 -6.184 1 80.06 112 GLY B C 1
ATOM 2642 O O . GLY B 1 112 ? 3.953 -33.062 -6.348 1 80.06 112 GLY B O 1
ATOM 2643 N N . ALA B 1 113 ? 5.422 -31.641 -5.367 1 86 113 ALA B N 1
ATOM 2644 C CA . ALA B 1 113 ? 4.312 -30.922 -4.738 1 86 113 ALA B CA 1
ATOM 2645 C C . ALA B 1 113 ? 3.367 -30.344 -5.781 1 86 113 ALA B C 1
ATOM 2647 O O . ALA B 1 113 ? 3.795 -29.984 -6.883 1 86 113 ALA B O 1
ATOM 2648 N N . PRO B 1 114 ? 2.143 -30.375 -5.379 1 85.12 114 PRO B N 1
ATOM 2649 C CA . PRO B 1 114 ? 1.189 -29.766 -6.316 1 85.12 114 PRO B CA 1
ATOM 2650 C C . PRO B 1 114 ? 1.517 -28.312 -6.633 1 85.12 114 PRO B C 1
ATOM 2652 O O . PRO B 1 114 ? 2.127 -27.625 -5.812 1 85.12 114 PRO B O 1
ATOM 2655 N N . ARG B 1 115 ? 1.109 -27.875 -7.77 1 81.69 115 ARG B N 1
ATOM 2656 C CA . ARG B 1 115 ? 1.355 -26.516 -8.242 1 81.69 115 ARG B CA 1
ATOM 2657 C C . ARG B 1 115 ? 0.796 -25.484 -7.266 1 81.69 115 ARG B C 1
ATOM 2659 O O . ARG B 1 115 ? 1.387 -24.422 -7.07 1 81.69 115 ARG B O 1
ATOM 2666 N N . GLU B 1 116 ? -0.277 -25.844 -6.66 1 84.69 116 GLU B N 1
ATOM 2667 C CA . GLU B 1 116 ? -0.928 -24.953 -5.703 1 84.69 116 GLU B CA 1
ATOM 2668 C C . GLU B 1 116 ? -0.024 -24.672 -4.508 1 84.69 116 GLU B C 1
ATOM 2670 O O . GLU B 1 116 ? -0.004 -23.547 -3.984 1 84.69 116 GLU B O 1
ATOM 2675 N N . GLU B 1 117 ? 0.583 -25.672 -4.137 1 88.38 117 GLU B N 1
ATOM 2676 C CA . GLU B 1 117 ? 1.489 -25.516 -3.002 1 88.38 117 GLU B CA 1
ATOM 2677 C C . GLU B 1 117 ? 2.699 -24.656 -3.371 1 88.38 117 GLU B C 1
ATOM 2679 O O . GLU B 1 117 ? 3.129 -23.812 -2.586 1 88.38 117 GLU B O 1
ATOM 2684 N N . TRP B 1 118 ? 3.236 -24.859 -4.566 1 87.5 118 TRP B N 1
ATOM 2685 C CA . TRP B 1 118 ? 4.344 -24.047 -5.059 1 87.5 118 TRP B CA 1
ATOM 2686 C C . TRP B 1 118 ? 3.941 -22.578 -5.152 1 87.5 118 TRP B C 1
ATOM 2688 O O . TRP B 1 118 ? 4.715 -21.703 -4.785 1 87.5 118 TRP B O 1
ATOM 2698 N N . HIS B 1 119 ? 2.771 -22.406 -5.617 1 89.06 119 HIS B N 1
ATOM 2699 C CA . HIS B 1 119 ? 2.252 -21.047 -5.75 1 89.06 119 HIS B CA 1
ATOM 2700 C C . HIS B 1 119 ? 2.104 -20.375 -4.387 1 89.06 119 HIS B C 1
ATOM 2702 O O . HIS B 1 119 ? 2.52 -19.234 -4.207 1 89.06 119 HIS B O 1
ATOM 2708 N N . ARG B 1 120 ? 1.521 -21.125 -3.461 1 91.69 120 ARG B N 1
ATOM 2709 C CA . ARG B 1 120 ? 1.291 -20.594 -2.117 1 91.69 120 ARG B CA 1
ATOM 2710 C C . ARG B 1 120 ? 2.607 -20.266 -1.427 1 91.69 120 ARG B C 1
ATOM 2712 O O . ARG B 1 120 ? 2.771 -19.172 -0.891 1 91.69 120 ARG B O 1
ATOM 2719 N N . VAL B 1 121 ? 3.52 -21.141 -1.447 1 93.62 121 VAL B N 1
ATOM 2720 C CA . VAL B 1 121 ? 4.801 -20.953 -0.777 1 93.62 121 VAL B CA 1
ATOM 2721 C C . VAL B 1 121 ? 5.57 -19.812 -1.434 1 93.62 121 VAL B C 1
ATOM 2723 O O . VAL B 1 121 ? 6.219 -19.016 -0.748 1 93.62 121 VAL B O 1
ATOM 2726 N N . GLY B 1 122 ? 5.527 -19.75 -2.77 1 93.5 122 GLY B N 1
ATOM 2727 C CA . GLY B 1 122 ? 6.168 -18.656 -3.484 1 93.5 122 GLY B CA 1
ATOM 2728 C C . GLY B 1 122 ? 5.621 -17.281 -3.104 1 93.5 122 GLY B C 1
ATOM 2729 O O . GLY B 1 122 ? 6.371 -16.312 -3.033 1 93.5 122 GLY B O 1
ATOM 2730 N N . THR B 1 123 ? 4.359 -17.203 -2.848 1 94.81 123 THR B N 1
ATOM 2731 C CA . THR B 1 123 ? 3.723 -15.977 -2.395 1 94.81 123 THR B CA 1
ATOM 2732 C C . THR B 1 123 ? 4.094 -15.672 -0.945 1 94.81 123 THR B C 1
ATOM 2734 O O . THR B 1 123 ? 4.504 -14.555 -0.621 1 94.81 123 THR B O 1
ATOM 2737 N N . ASP B 1 124 ? 3.957 -16.703 -0.134 1 97 124 ASP B N 1
ATOM 2738 C CA . ASP B 1 124 ? 4.176 -16.547 1.302 1 97 124 ASP B CA 1
ATOM 2739 C C . ASP B 1 124 ? 5.613 -16.125 1.597 1 97 124 ASP B C 1
ATOM 2741 O O . ASP B 1 124 ? 5.867 -15.406 2.564 1 97 124 ASP B O 1
ATOM 2745 N N . PHE B 1 125 ? 6.551 -16.562 0.776 1 98.38 125 PHE B N 1
ATOM 2746 C CA . PHE B 1 125 ? 7.945 -16.203 0.98 1 98.38 125 PHE B CA 1
ATOM 2747 C C . PHE B 1 125 ? 8.102 -14.688 1.035 1 98.38 125 PHE B C 1
ATOM 2749 O O . PHE B 1 125 ? 8.719 -14.148 1.962 1 98.38 125 PHE B O 1
ATOM 2756 N N . HIS B 1 126 ? 7.535 -13.977 0.119 1 98.62 126 HIS B N 1
ATOM 2757 C CA . HIS B 1 126 ? 7.652 -12.523 0.042 1 98.62 126 HIS B CA 1
ATOM 2758 C C . HIS B 1 126 ? 6.973 -11.852 1.229 1 98.62 126 HIS B C 1
ATOM 2760 O O . HIS B 1 126 ? 7.52 -10.914 1.815 1 98.62 126 HIS B O 1
ATOM 2766 N N . VAL B 1 127 ? 5.855 -12.398 1.586 1 98.75 127 VAL B N 1
ATOM 2767 C CA . VAL B 1 127 ? 5.094 -11.82 2.688 1 98.75 127 VAL B CA 1
ATOM 2768 C C . VAL B 1 127 ? 5.82 -12.062 4.008 1 98.75 127 VAL B C 1
ATOM 2770 O O . VAL B 1 127 ? 5.879 -11.18 4.863 1 98.75 127 VAL B O 1
ATOM 2773 N N . GLU B 1 128 ? 6.352 -13.258 4.137 1 98.75 128 GLU B N 1
ATOM 2774 C CA . GLU B 1 128 ? 7.062 -13.594 5.367 1 98.75 128 GLU B CA 1
ATOM 2775 C C . GLU B 1 128 ? 8.336 -12.766 5.512 1 98.75 128 GLU B C 1
ATOM 2777 O O . GLU B 1 128 ? 8.695 -12.352 6.617 1 98.75 128 GLU B O 1
ATOM 2782 N N . ILE B 1 129 ? 9.055 -12.539 4.445 1 98.81 129 ILE B N 1
ATOM 2783 C CA . ILE B 1 129 ? 10.219 -11.664 4.5 1 98.81 129 ILE B CA 1
ATOM 2784 C C . ILE B 1 129 ? 9.781 -10.258 4.914 1 98.81 129 ILE B C 1
ATOM 2786 O O . ILE B 1 129 ? 10.453 -9.602 5.719 1 98.81 129 ILE B O 1
ATOM 2790 N N . ALA B 1 130 ? 8.703 -9.789 4.32 1 98.75 130 ALA B N 1
ATOM 2791 C CA . ALA B 1 130 ? 8.148 -8.492 4.719 1 98.75 130 ALA B CA 1
ATOM 2792 C C . ALA B 1 130 ? 7.848 -8.469 6.215 1 98.75 130 ALA B C 1
ATOM 2794 O O . ALA B 1 130 ? 8.109 -7.465 6.891 1 98.75 130 ALA B O 1
ATOM 2795 N N . ARG B 1 131 ? 7.297 -9.562 6.727 1 98.56 131 ARG B N 1
ATOM 2796 C CA . ARG B 1 131 ? 6.992 -9.641 8.148 1 98.56 131 ARG B CA 1
ATOM 2797 C C . ARG B 1 131 ? 8.258 -9.492 8.992 1 98.56 131 ARG B C 1
ATOM 2799 O O . ARG B 1 131 ? 8.242 -8.852 10.039 1 98.56 131 ARG B O 1
ATOM 2806 N N . LEU B 1 132 ? 9.367 -10.047 8.555 1 98.31 132 LEU B N 1
ATOM 2807 C CA . LEU B 1 132 ? 10.625 -9.984 9.289 1 98.31 132 LEU B CA 1
ATOM 2808 C C . LEU B 1 132 ? 11.148 -8.555 9.336 1 98.31 132 LEU B C 1
ATOM 2810 O O . LEU B 1 132 ? 11.992 -8.227 10.18 1 98.31 132 LEU B O 1
ATOM 2814 N N . SER B 1 133 ? 10.703 -7.727 8.391 1 98 133 SER B N 1
ATOM 2815 C CA . SER B 1 133 ? 11.102 -6.324 8.414 1 98 133 SER B CA 1
ATOM 2816 C C . SER B 1 133 ? 10.57 -5.613 9.648 1 98 133 SER B C 1
ATOM 2818 O O . SER B 1 133 ? 11.078 -4.562 10.039 1 98 133 SER B O 1
ATOM 2820 N N . GLY B 1 134 ? 9.469 -6.121 10.18 1 97.56 134 GLY B N 1
ATOM 2821 C CA . GLY B 1 134 ? 8.836 -5.496 11.336 1 97.56 134 GLY B CA 1
ATOM 2822 C C . GLY B 1 134 ? 8.031 -4.262 10.977 1 97.56 134 GLY B C 1
ATOM 2823 O O . GLY B 1 134 ? 7.59 -3.529 11.867 1 97.56 134 GLY B O 1
ATOM 2824 N N . ASN B 1 135 ? 7.859 -3.971 9.805 1 98.12 135 ASN B N 1
ATOM 2825 C CA . ASN B 1 135 ? 7.109 -2.803 9.359 1 98.12 135 ASN B CA 1
ATOM 2826 C C . ASN B 1 135 ? 5.742 -3.191 8.812 1 98.12 135 ASN B C 1
ATOM 2828 O O . ASN B 1 135 ? 5.641 -3.74 7.711 1 98.12 135 ASN B O 1
ATOM 2832 N N . PRO B 1 136 ? 4.691 -2.873 9.492 1 96.94 136 PRO B N 1
ATOM 2833 C CA . PRO B 1 136 ? 3.369 -3.354 9.086 1 96.94 136 PRO B CA 1
ATOM 2834 C C . PRO B 1 136 ? 2.91 -2.764 7.754 1 96.94 136 PRO B C 1
ATOM 2836 O O . PRO B 1 136 ? 2.119 -3.385 7.039 1 96.94 136 PRO B O 1
ATOM 2839 N N . PHE B 1 137 ? 3.395 -1.613 7.371 1 97.44 137 PHE B N 1
ATOM 2840 C CA . PHE B 1 137 ? 3.023 -0.997 6.102 1 97.44 137 PHE B CA 1
ATOM 2841 C C . PHE B 1 137 ? 3.67 -1.731 4.934 1 97.44 137 PHE B C 1
ATOM 2843 O O . PHE B 1 137 ? 3.039 -1.937 3.896 1 97.44 137 PHE B O 1
ATOM 2850 N N . ILE B 1 138 ? 4.898 -2.143 5.102 1 98.62 138 ILE B N 1
ATOM 2851 C CA . ILE B 1 138 ? 5.578 -2.932 4.078 1 98.62 138 ILE B CA 1
ATOM 2852 C C . ILE B 1 138 ? 4.875 -4.277 3.91 1 98.62 138 ILE B C 1
ATOM 2854 O O . ILE B 1 138 ? 4.648 -4.727 2.787 1 98.62 138 ILE B O 1
ATOM 2858 N N . VAL B 1 139 ? 4.504 -4.902 5.047 1 98.56 139 VAL B N 1
ATOM 2859 C CA . VAL B 1 139 ? 3.82 -6.191 5.02 1 98.56 139 VAL B CA 1
ATOM 2860 C C . VAL B 1 139 ? 2.523 -6.074 4.223 1 98.56 139 VAL B C 1
ATOM 2862 O O . VAL B 1 139 ? 2.268 -6.867 3.314 1 98.56 139 VAL B O 1
ATOM 2865 N N . LYS B 1 140 ? 1.793 -5.066 4.531 1 97 140 LYS B N 1
ATOM 2866 C CA . LYS B 1 140 ? 0.502 -4.875 3.879 1 97 140 LYS B CA 1
ATOM 2867 C C . LYS B 1 140 ? 0.677 -4.598 2.387 1 97 140 LYS B C 1
ATOM 2869 O O . LYS B 1 140 ? -0.063 -5.133 1.561 1 97 140 LYS B O 1
ATOM 2874 N N . ALA B 1 141 ? 1.598 -3.764 2.035 1 98 141 ALA B N 1
ATOM 2875 C CA . ALA B 1 141 ? 1.849 -3.404 0.642 1 98 141 ALA B CA 1
ATOM 2876 C C . ALA B 1 141 ? 2.262 -4.625 -0.173 1 98 141 ALA B C 1
ATOM 2878 O O . ALA B 1 141 ? 1.738 -4.859 -1.265 1 98 141 ALA B O 1
ATOM 2879 N N . ILE B 1 142 ? 3.178 -5.426 0.363 1 98.5 142 ILE B N 1
ATOM 2880 C CA . ILE B 1 142 ? 3.699 -6.582 -0.359 1 98.5 142 ILE B CA 1
ATOM 2881 C C . ILE B 1 142 ? 2.619 -7.656 -0.461 1 98.5 142 ILE B C 1
ATOM 2883 O O . ILE B 1 142 ? 2.461 -8.289 -1.508 1 98.5 142 ILE B O 1
ATOM 2887 N N . ALA B 1 143 ? 1.834 -7.891 0.62 1 97.88 143 ALA B N 1
ATOM 2888 C CA . ALA B 1 143 ? 0.732 -8.852 0.575 1 97.88 143 ALA B CA 1
ATOM 2889 C C . ALA B 1 143 ? -0.276 -8.477 -0.508 1 97.88 143 ALA B C 1
ATOM 2891 O O . ALA B 1 143 ? -0.738 -9.336 -1.259 1 97.88 143 ALA B O 1
ATOM 2892 N N . GLY B 1 144 ? -0.614 -7.207 -0.616 1 96.19 144 GLY B N 1
ATOM 2893 C CA . GLY B 1 144 ? -1.508 -6.746 -1.666 1 96.19 144 GLY B CA 1
ATOM 2894 C C . GLY B 1 144 ? -0.945 -6.945 -3.061 1 96.19 144 GLY B C 1
ATOM 2895 O O . GLY B 1 144 ? -1.657 -7.387 -3.965 1 96.19 144 GLY B O 1
ATOM 2896 N N . ALA B 1 145 ? 0.311 -6.605 -3.229 1 97.5 145 ALA B N 1
ATOM 2897 C CA . ALA B 1 145 ? 0.97 -6.777 -4.52 1 97.5 145 ALA B CA 1
ATOM 2898 C C . ALA B 1 145 ? 0.974 -8.242 -4.941 1 97.5 145 ALA B C 1
ATOM 2900 O O . ALA B 1 145 ? 0.688 -8.562 -6.098 1 97.5 145 ALA B O 1
ATOM 2901 N N . MET B 1 146 ? 1.278 -9.133 -3.969 1 96.44 146 MET B N 1
ATOM 2902 C CA . MET B 1 146 ? 1.342 -10.562 -4.27 1 96.44 146 MET B CA 1
ATOM 2903 C C . MET B 1 146 ? -0.037 -11.102 -4.633 1 96.44 146 MET B C 1
ATOM 2905 O O . MET B 1 146 ? -0.158 -11.977 -5.492 1 96.44 146 MET B O 1
ATOM 2909 N N . THR B 1 147 ? -1.037 -10.578 -3.984 1 94.19 147 THR B N 1
ATOM 2910 C CA . THR B 1 147 ? -2.402 -10.977 -4.312 1 94.19 147 THR B CA 1
ATOM 2911 C C . THR B 1 147 ? -2.75 -10.586 -5.746 1 94.19 147 THR B C 1
ATOM 2913 O O . THR B 1 147 ? -3.299 -11.391 -6.496 1 94.19 147 THR B O 1
ATOM 2916 N N . ARG B 1 148 ? -2.395 -9.445 -6.16 1 92.81 148 ARG B N 1
ATOM 2917 C CA . ARG B 1 148 ? -2.686 -8.961 -7.504 1 92.81 148 ARG B CA 1
ATOM 2918 C C . ARG B 1 148 ? -1.907 -9.742 -8.555 1 92.81 148 ARG B C 1
ATOM 2920 O O . ARG B 1 148 ? -2.4 -9.969 -9.656 1 92.81 148 ARG B O 1
ATOM 2927 N N . LEU B 1 149 ? -0.751 -10.164 -8.211 1 94.06 149 LEU B N 1
ATOM 2928 C CA . LEU B 1 149 ? 0.13 -10.875 -9.133 1 94.06 149 LEU B CA 1
ATOM 2929 C C . LEU B 1 149 ? -0.278 -12.344 -9.242 1 94.06 149 LEU B C 1
ATOM 2931 O O . LEU B 1 149 ? 0.144 -13.039 -10.172 1 94.06 149 LEU B O 1
ATOM 2935 N N . SER B 1 150 ? -1.048 -12.789 -8.352 1 91.94 150 SER B N 1
ATOM 2936 C CA . SER B 1 150 ? -1.265 -14.211 -8.141 1 91.94 150 SER B CA 1
ATOM 2937 C C . SER B 1 150 ? -1.774 -14.883 -9.414 1 91.94 150 SER B C 1
ATOM 2939 O O . SER B 1 150 ? -1.255 -15.93 -9.82 1 91.94 150 SER B O 1
ATOM 2941 N N . ARG B 1 151 ? -2.711 -14.312 -10.109 1 89.44 151 ARG B N 1
ATOM 2942 C CA . ARG B 1 151 ? -3.291 -14.938 -11.297 1 89.44 151 ARG B CA 1
ATOM 2943 C C . ARG B 1 151 ? -2.262 -15.039 -12.422 1 89.44 151 ARG B C 1
ATOM 2945 O O . ARG B 1 151 ? -2.186 -16.062 -13.102 1 89.44 151 ARG B O 1
ATOM 2952 N N . ALA B 1 152 ? -1.566 -13.969 -12.594 1 89.44 152 ALA B N 1
ATOM 2953 C CA . ALA B 1 152 ? -0.509 -14 -13.602 1 89.44 152 ALA B CA 1
ATOM 2954 C C . ALA B 1 152 ? 0.547 -15.047 -13.25 1 89.44 152 ALA B C 1
ATOM 2956 O O . ALA B 1 152 ? 1.029 -15.766 -14.125 1 89.44 152 ALA B O 1
ATOM 2957 N N . ARG B 1 153 ? 0.892 -15.117 -12.047 1 88.62 153 ARG B N 1
ATOM 2958 C CA . ARG B 1 153 ? 1.91 -16.062 -11.602 1 88.62 153 ARG B CA 1
ATOM 2959 C C . ARG B 1 153 ? 1.418 -17.5 -11.742 1 88.62 153 ARG B C 1
ATOM 2961 O O . ARG B 1 153 ? 2.213 -18.406 -11.969 1 88.62 153 ARG B O 1
ATOM 2968 N N . TRP B 1 154 ? 0.083 -17.625 -11.57 1 81.44 154 TRP B N 1
ATOM 2969 C CA . TRP B 1 154 ? -0.532 -18.938 -11.766 1 81.44 154 TRP B CA 1
ATOM 2970 C C . TRP B 1 154 ? -0.373 -19.391 -13.211 1 81.44 154 TRP B C 1
ATOM 2972 O O . TRP B 1 154 ? -0.19 -20.578 -13.477 1 81.44 154 TRP B O 1
ATOM 2982 N N . LEU B 1 155 ? -0.597 -18.469 -14.133 1 74.5 155 LEU B N 1
ATOM 2983 C CA . LEU B 1 155 ? -0.508 -18.781 -15.555 1 74.5 155 LEU B CA 1
ATOM 2984 C C . LEU B 1 155 ? 0.937 -19.047 -15.961 1 74.5 155 LEU B C 1
ATOM 2986 O O . LEU B 1 155 ? 1.196 -19.891 -16.828 1 74.5 155 LEU B O 1
ATOM 2990 N N . GLU B 1 156 ? 1.707 -18.047 -15.734 1 58.66 156 GLU B N 1
ATOM 2991 C CA . GLU B 1 156 ? 3.111 -18.25 -16.078 1 58.66 156 GLU B CA 1
ATOM 2992 C C . GLU B 1 156 ? 3.678 -19.484 -15.391 1 58.66 156 GLU B C 1
ATOM 2994 O O . GLU B 1 156 ? 4.488 -20.203 -15.969 1 58.66 156 GLU B O 1
ATOM 2999 N N . VAL B 1 157 ? 3.385 -19.266 -14.133 1 52.09 157 VAL B N 1
ATOM 3000 C CA . VAL B 1 157 ? 4.168 -20.172 -13.305 1 52.09 157 VAL B CA 1
ATOM 3001 C C . VAL B 1 157 ? 4.234 -21.547 -13.977 1 52.09 157 VAL B C 1
ATOM 3003 O O . VAL B 1 157 ? 3.271 -21.984 -14.617 1 52.09 157 VAL B O 1
ATOM 3006 N N . TRP B 1 158 ? 4.598 -22.188 -13.602 1 55.84 158 TRP B N 1
ATOM 3007 C CA . TRP B 1 158 ? 6.012 -22.469 -13.375 1 55.84 158 TRP B CA 1
ATOM 3008 C C . TRP B 1 158 ? 6.402 -23.812 -13.992 1 55.84 158 TRP B C 1
ATOM 3010 O O . TRP B 1 158 ? 5.898 -24.859 -13.586 1 55.84 158 TRP B O 1
ATOM 3020 N N . THR B 1 159 ? 6.395 -23.547 -15.344 1 70.81 159 THR B N 1
ATOM 3021 C CA . THR B 1 159 ? 7.133 -24.766 -15.688 1 70.81 159 THR B CA 1
ATOM 3022 C C . THR B 1 159 ? 8.031 -25.188 -14.531 1 70.81 159 THR B C 1
ATOM 3024 O O . THR B 1 159 ? 8.398 -24.359 -13.68 1 70.81 159 THR B O 1
ATOM 3027 N N . GLU B 1 160 ? 8.086 -26.359 -14.562 1 79.44 160 GLU B N 1
ATOM 3028 C CA . GLU B 1 160 ? 8.93 -26.938 -13.516 1 79.44 160 GLU B CA 1
ATOM 3029 C C . GLU B 1 160 ? 10.273 -26.219 -13.43 1 79.44 160 GLU B C 1
ATOM 3031 O O . GLU B 1 160 ? 10.727 -25.859 -12.344 1 79.44 160 GLU B O 1
ATOM 3036 N N . PRO B 1 161 ? 10.82 -25.766 -14.594 1 82.12 161 PRO B N 1
ATOM 3037 C CA . PRO B 1 161 ? 12.094 -25.047 -14.5 1 82.12 161 PRO B CA 1
ATOM 3038 C C . PRO B 1 161 ? 11.945 -23.672 -13.859 1 82.12 161 PRO B C 1
ATOM 3040 O O . PRO B 1 161 ? 12.812 -23.234 -13.094 1 82.12 161 PRO B O 1
ATOM 3043 N N . SER B 1 162 ? 10.812 -23 -14.125 1 83.25 162 SER B N 1
ATOM 3044 C CA . SER B 1 162 ? 10.609 -21.672 -13.57 1 83.25 162 SER B CA 1
ATOM 3045 C C . SER B 1 162 ? 10.375 -21.734 -12.062 1 83.25 162 SER B C 1
ATOM 3047 O O . SER B 1 162 ? 10.859 -20.875 -11.32 1 83.25 162 SER B O 1
ATOM 3049 N N . ARG B 1 163 ? 9.664 -22.781 -11.695 1 83.94 163 ARG B N 1
ATOM 3050 C CA . ARG B 1 163 ? 9.406 -22.969 -10.266 1 83.94 163 ARG B CA 1
ATOM 3051 C C . ARG B 1 163 ? 10.703 -23.234 -9.516 1 83.94 163 ARG B C 1
ATOM 3053 O O . ARG B 1 163 ? 10.945 -22.656 -8.453 1 83.94 163 ARG B O 1
ATOM 3060 N N . GLU B 1 164 ? 11.461 -24.062 -10.062 1 86.25 164 GLU B N 1
ATOM 3061 C CA . GLU B 1 164 ? 12.727 -24.438 -9.438 1 86.25 164 GLU B CA 1
ATOM 3062 C C . GLU B 1 164 ? 13.68 -23.25 -9.367 1 86.25 164 GLU B C 1
ATOM 3064 O O . GLU B 1 164 ? 14.406 -23.078 -8.383 1 86.25 164 GLU B O 1
ATOM 3069 N N . GLN B 1 165 ? 13.633 -22.484 -10.422 1 89.75 165 GLN B N 1
ATOM 3070 C CA . GLN B 1 165 ? 14.477 -21.297 -10.438 1 89.75 165 GLN B CA 1
ATOM 3071 C C . GLN B 1 165 ? 14.062 -20.312 -9.344 1 89.75 165 GLN B C 1
ATOM 3073 O O . GLN B 1 165 ? 14.906 -19.797 -8.609 1 89.75 165 GLN B O 1
ATOM 3078 N N . ALA B 1 166 ? 12.812 -20.047 -9.289 1 90.94 166 ALA B N 1
ATOM 3079 C CA . ALA B 1 166 ? 12.312 -19.125 -8.258 1 90.94 166 ALA B CA 1
ATOM 3080 C C . ALA B 1 166 ? 12.641 -19.641 -6.863 1 90.94 166 ALA B C 1
ATOM 3082 O O . ALA B 1 166 ? 12.984 -18.875 -5.973 1 90.94 166 ALA B O 1
ATOM 3083 N N . TRP B 1 167 ? 12.539 -20.953 -6.703 1 91.94 167 TRP B N 1
ATOM 3084 C CA . TRP B 1 167 ? 12.812 -21.578 -5.418 1 91.94 167 TRP B CA 1
ATOM 3085 C C . TRP B 1 167 ? 14.273 -21.422 -5.027 1 91.94 167 TRP B C 1
ATOM 3087 O O . TRP B 1 167 ? 14.586 -21.094 -3.877 1 91.94 167 TRP B O 1
ATOM 3097 N N . ALA B 1 168 ? 15.117 -21.625 -5.98 1 94.12 168 ALA B N 1
ATOM 3098 C CA . 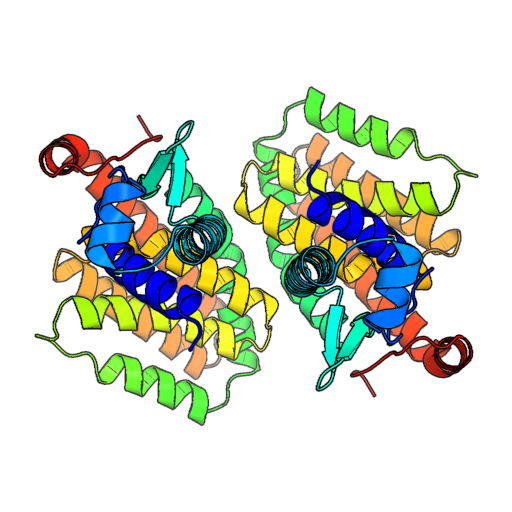ALA B 1 168 ? 16.547 -21.453 -5.734 1 94.12 168 ALA B CA 1
ATOM 3099 C C . ALA B 1 168 ? 16.859 -20 -5.383 1 94.12 168 ALA B C 1
ATOM 3101 O O . ALA B 1 168 ? 17.703 -19.734 -4.512 1 94.12 168 ALA B O 1
ATOM 3102 N N . GLU B 1 169 ? 16.234 -19.141 -6.055 1 96.31 169 GLU B N 1
ATOM 3103 C CA . GLU B 1 169 ? 16.422 -17.719 -5.785 1 96.31 169 GLU B CA 1
ATOM 3104 C C . GLU B 1 169 ? 15.945 -17.344 -4.383 1 96.31 169 GLU B C 1
ATOM 3106 O O . GLU B 1 169 ? 16.625 -16.609 -3.668 1 96.31 169 GLU B O 1
ATOM 3111 N N . HIS B 1 170 ? 14.773 -17.859 -3.969 1 97.44 170 HIS B N 1
ATOM 3112 C CA . HIS B 1 170 ? 14.258 -17.625 -2.627 1 97.44 170 HIS B CA 1
ATOM 3113 C C . HIS B 1 170 ? 15.227 -18.125 -1.564 1 97.44 170 HIS B C 1
ATOM 3115 O O . HIS B 1 170 ? 15.484 -17.438 -0.576 1 97.44 170 HIS B O 1
ATOM 3121 N N . ARG B 1 171 ? 15.781 -19.25 -1.81 1 97.19 171 ARG B N 1
ATOM 3122 C CA . ARG B 1 171 ? 16.719 -19.828 -0.858 1 97.19 171 ARG B CA 1
ATOM 3123 C C . ARG B 1 171 ? 17.984 -18.984 -0.756 1 97.19 171 ARG B C 1
ATOM 3125 O O . ARG B 1 171 ? 18.547 -18.812 0.334 1 97.19 171 ARG B O 1
ATOM 3132 N N . ARG B 1 172 ? 18.438 -18.484 -1.877 1 98.25 172 ARG B N 1
ATOM 3133 C CA . ARG B 1 172 ? 19.625 -17.625 -1.875 1 98.25 172 ARG B CA 1
ATOM 3134 C C . ARG B 1 172 ? 19.359 -16.344 -1.104 1 98.25 172 ARG B C 1
ATOM 3136 O O . ARG B 1 172 ? 20.203 -15.906 -0.31 1 98.25 172 ARG B O 1
ATOM 3143 N N . ILE B 1 173 ? 18.234 -15.75 -1.307 1 98.75 173 ILE B N 1
ATOM 3144 C CA . ILE B 1 173 ? 17.859 -14.531 -0.586 1 98.75 173 ILE B CA 1
ATOM 3145 C C . ILE B 1 173 ? 17.875 -14.805 0.917 1 98.75 173 ILE B C 1
ATOM 3147 O O . ILE B 1 173 ? 18.484 -14.055 1.685 1 98.75 173 ILE B O 1
ATOM 3151 N N . LEU B 1 174 ? 17.219 -15.914 1.291 1 98.69 174 LEU B N 1
ATOM 3152 C CA . LEU B 1 174 ? 17.141 -16.25 2.707 1 98.69 174 LEU B CA 1
ATOM 3153 C C . LEU B 1 174 ? 18.516 -16.516 3.291 1 98.69 174 LEU B C 1
ATOM 3155 O O . LEU B 1 174 ? 18.797 -16.141 4.434 1 98.69 174 LEU B O 1
ATOM 3159 N N . SER B 1 175 ? 19.391 -17.141 2.527 1 98.44 175 SER B N 1
ATOM 3160 C CA . SER B 1 175 ? 20.734 -17.453 3.008 1 98.44 175 SER B CA 1
ATOM 3161 C C . SER B 1 175 ? 21.516 -16.172 3.295 1 98.44 175 SER B C 1
ATOM 3163 O O . SER B 1 175 ? 22.297 -16.125 4.246 1 98.44 175 SER B O 1
ATOM 3165 N N . PHE B 1 176 ? 21.328 -15.133 2.475 1 98.75 176 PHE B N 1
ATOM 3166 C CA . PHE B 1 176 ? 22.016 -13.867 2.699 1 98.75 176 PHE B CA 1
ATOM 3167 C C . PHE B 1 176 ? 21.438 -13.148 3.916 1 98.75 176 PHE B C 1
ATOM 3169 O O . PHE B 1 176 ? 22.156 -12.469 4.641 1 98.75 176 PHE B O 1
ATOM 3176 N N . ILE B 1 177 ? 20.125 -13.312 4.145 1 98.69 177 ILE B N 1
ATOM 3177 C CA . ILE B 1 177 ? 19.516 -12.758 5.352 1 98.69 177 ILE B CA 1
ATOM 3178 C C . ILE B 1 177 ? 20.109 -13.445 6.582 1 98.69 177 ILE B C 1
ATOM 3180 O O . ILE B 1 177 ? 20.5 -12.773 7.539 1 98.69 177 ILE B O 1
ATOM 3184 N N . LYS B 1 178 ? 20.188 -14.742 6.551 1 97.56 178 LYS B N 1
ATOM 3185 C CA . LYS B 1 178 ? 20.734 -15.539 7.641 1 97.56 178 LYS B CA 1
ATOM 3186 C C . LYS B 1 178 ? 22.188 -15.141 7.926 1 97.56 178 LYS B C 1
ATOM 3188 O O . LYS B 1 178 ? 22.609 -15.094 9.086 1 97.56 178 LYS B O 1
ATOM 3193 N N . ALA B 1 179 ? 22.938 -14.82 6.906 1 97.69 179 ALA B N 1
ATOM 3194 C CA . ALA B 1 179 ? 24.344 -14.445 7.008 1 97.69 179 ALA B CA 1
ATOM 3195 C C . ALA B 1 179 ? 24.484 -12.969 7.391 1 97.69 179 ALA B C 1
ATOM 3197 O O . ALA B 1 179 ? 25.609 -12.469 7.531 1 97.69 179 ALA B O 1
ATOM 3198 N N . ASN B 1 180 ? 23.391 -12.266 7.492 1 98 180 ASN B N 1
ATOM 3199 C CA . ASN B 1 180 ? 23.375 -10.836 7.785 1 98 180 ASN B CA 1
ATOM 3200 C C . ASN B 1 180 ? 24.203 -10.047 6.777 1 98 180 ASN B C 1
ATOM 3202 O O . ASN B 1 180 ? 25.094 -9.281 7.16 1 98 180 ASN B O 1
ATOM 3206 N N . ASP B 1 181 ? 24 -10.297 5.543 1 98.56 181 ASP B N 1
ATOM 3207 C CA . ASP B 1 181 ? 24.562 -9.562 4.414 1 98.56 181 ASP B CA 1
ATOM 3208 C C . ASP B 1 181 ? 23.469 -8.805 3.656 1 98.56 181 ASP B C 1
ATOM 3210 O O . ASP B 1 181 ? 23.047 -9.234 2.58 1 98.56 181 ASP B O 1
ATOM 3214 N N . PRO B 1 182 ? 23.109 -7.645 4.176 1 98.69 182 PRO B N 1
ATOM 3215 C CA . PRO B 1 182 ? 21.938 -6.934 3.641 1 98.69 182 PRO B CA 1
ATOM 3216 C C . PRO B 1 182 ? 22.125 -6.508 2.186 1 98.69 182 PRO B C 1
ATOM 3218 O O . PRO B 1 182 ? 21.156 -6.512 1.409 1 98.69 182 PRO B O 1
ATOM 3221 N N . ASP B 1 183 ? 23.312 -6.164 1.781 1 98.69 183 ASP B N 1
ATOM 3222 C CA . ASP B 1 183 ? 23.531 -5.711 0.412 1 98.69 183 ASP B CA 1
ATOM 3223 C C . ASP B 1 183 ? 23.359 -6.859 -0.582 1 98.69 183 ASP B C 1
ATOM 3225 O O . ASP B 1 183 ? 22.719 -6.695 -1.622 1 98.69 183 ASP B O 1
ATOM 3229 N N . ALA B 1 184 ? 23.922 -8.008 -0.278 1 98.81 184 ALA B N 1
ATOM 3230 C CA . ALA B 1 184 ? 23.766 -9.18 -1.143 1 98.81 184 ALA B CA 1
ATOM 3231 C C . ALA B 1 184 ? 22.312 -9.641 -1.179 1 98.81 184 ALA B C 1
ATOM 3233 O O . ALA B 1 184 ? 21.797 -10.008 -2.238 1 98.81 184 ALA B O 1
ATOM 3234 N N . ALA B 1 185 ? 21.641 -9.648 -0.011 1 98.81 185 ALA B N 1
ATOM 3235 C CA . ALA B 1 185 ? 20.25 -10.039 0.055 1 98.81 185 ALA B CA 1
ATOM 3236 C C . ALA B 1 185 ? 19.375 -9.141 -0.825 1 98.81 185 ALA B C 1
ATOM 3238 O O . ALA B 1 185 ? 18.531 -9.625 -1.581 1 98.81 185 ALA B O 1
ATOM 3239 N N . ALA B 1 186 ? 19.656 -7.844 -0.738 1 98.81 186 ALA B N 1
ATOM 3240 C CA . ALA B 1 186 ? 18.875 -6.871 -1.511 1 98.81 186 ALA B CA 1
ATOM 3241 C C . ALA B 1 186 ? 19.141 -7.039 -3.006 1 98.81 186 ALA B C 1
ATOM 3243 O O . ALA B 1 186 ? 18.203 -6.953 -3.812 1 98.81 186 ALA B O 1
ATOM 3244 N N . ARG B 1 187 ? 20.375 -7.258 -3.373 1 98.75 187 ARG B N 1
ATOM 3245 C CA . ARG B 1 187 ? 20.703 -7.461 -4.777 1 98.75 187 ARG B CA 1
ATOM 3246 C C . ARG B 1 187 ? 20 -8.695 -5.332 1 98.75 187 ARG B C 1
ATOM 3248 O O . ARG B 1 187 ? 19.438 -8.648 -6.43 1 98.75 187 ARG B O 1
ATOM 3255 N N . GLU B 1 188 ? 20.031 -9.781 -4.594 1 98.75 188 GLU B N 1
ATOM 3256 C CA . GLU B 1 188 ? 19.375 -11.016 -5.027 1 98.75 188 GLU B CA 1
ATOM 3257 C C . GLU B 1 188 ? 17.875 -10.828 -5.137 1 98.75 188 GLU B C 1
ATOM 3259 O O . GLU B 1 188 ? 17.234 -11.352 -6.062 1 98.75 188 GLU B O 1
ATOM 3264 N N . ALA B 1 189 ? 17.297 -10.141 -4.184 1 98.75 189 ALA B N 1
ATOM 3265 C CA . ALA B 1 189 ? 15.852 -9.875 -4.219 1 98.75 189 ALA B CA 1
ATOM 3266 C C . ALA B 1 189 ? 15.477 -9.039 -5.434 1 98.75 189 ALA B C 1
ATOM 3268 O O . ALA B 1 189 ? 14.484 -9.312 -6.105 1 98.75 189 ALA B O 1
ATOM 3269 N N . ALA B 1 190 ? 16.266 -8.023 -5.684 1 98.75 190 ALA B N 1
ATOM 3270 C CA . ALA B 1 190 ? 16.031 -7.16 -6.836 1 98.75 190 ALA B CA 1
ATOM 3271 C C . ALA B 1 190 ? 16.094 -7.953 -8.141 1 98.75 190 ALA B C 1
ATOM 3273 O O . ALA B 1 190 ? 15.227 -7.816 -9 1 98.75 190 ALA B O 1
ATOM 3274 N N . ASP B 1 191 ? 17.125 -8.75 -8.289 1 98.44 191 ASP B N 1
ATOM 3275 C CA . ASP B 1 191 ? 17.281 -9.57 -9.484 1 98.44 191 ASP B CA 1
ATOM 3276 C C . ASP B 1 191 ? 16.109 -10.539 -9.648 1 98.44 191 ASP B C 1
ATOM 3278 O O . ASP B 1 191 ? 15.602 -10.727 -10.75 1 98.44 191 ASP B O 1
ATOM 3282 N N . HIS B 1 192 ? 15.695 -11.164 -8.562 1 97.56 192 HIS B N 1
ATOM 3283 C CA . HIS B 1 192 ? 14.578 -12.094 -8.578 1 97.56 192 HIS B CA 1
ATOM 3284 C C . HIS B 1 192 ? 13.305 -11.414 -9.086 1 97.56 192 HIS B C 1
ATOM 3286 O O . HIS B 1 192 ? 12.586 -11.984 -9.914 1 97.56 192 HIS B O 1
ATOM 3292 N N . ILE B 1 193 ? 13.031 -10.219 -8.586 1 97.75 193 ILE B N 1
ATOM 3293 C CA . ILE B 1 193 ? 11.828 -9.492 -8.961 1 97.75 193 ILE B CA 1
ATOM 3294 C C . ILE B 1 193 ? 11.891 -9.117 -10.438 1 97.75 193 ILE B C 1
ATOM 3296 O O . ILE B 1 193 ? 10.914 -9.305 -11.172 1 97.75 193 ILE B O 1
ATOM 3300 N N . ARG B 1 194 ? 13.016 -8.617 -10.867 1 97.19 194 ARG B N 1
ATOM 3301 C CA . ARG B 1 194 ? 13.18 -8.219 -12.258 1 97.19 194 ARG B CA 1
ATOM 3302 C C . ARG B 1 194 ? 13.062 -9.422 -13.188 1 97.19 194 ARG B C 1
ATOM 3304 O O . ARG B 1 194 ? 12.375 -9.359 -14.211 1 97.19 194 ARG B O 1
ATOM 3311 N N . ASP B 1 195 ? 13.719 -10.477 -12.82 1 93.94 195 ASP B N 1
ATOM 3312 C CA . ASP B 1 195 ? 13.727 -11.68 -13.656 1 93.94 195 ASP B CA 1
ATOM 3313 C C . ASP B 1 195 ? 12.328 -12.281 -13.742 1 93.94 195 ASP B C 1
ATOM 3315 O O . ASP B 1 195 ? 11.906 -12.727 -14.82 1 93.94 195 ASP B O 1
ATOM 3319 N N . THR B 1 196 ? 11.664 -12.375 -12.633 1 93.06 196 THR B N 1
ATOM 3320 C CA . THR B 1 196 ? 10.305 -12.906 -12.617 1 93.06 196 THR B CA 1
ATOM 3321 C C . THR B 1 196 ? 9.375 -12.055 -13.469 1 93.06 196 THR B C 1
ATOM 3323 O O . THR B 1 196 ? 8.562 -12.578 -14.227 1 93.06 196 THR B O 1
ATOM 3326 N N . ARG B 1 197 ? 9.523 -10.719 -13.305 1 93.81 197 ARG B N 1
ATOM 3327 C CA . ARG B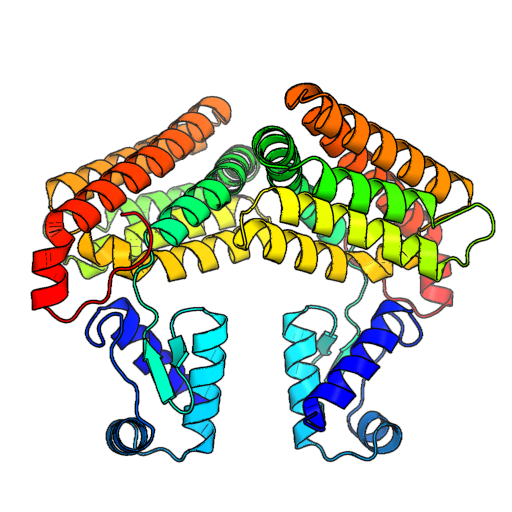 1 197 ? 8.734 -9.812 -14.141 1 93.81 197 ARG B CA 1
ATOM 3328 C C . ARG B 1 197 ? 8.984 -10.07 -15.617 1 93.81 197 ARG B C 1
ATOM 3330 O O . ARG B 1 197 ? 8.039 -10.195 -16.406 1 93.81 197 ARG B O 1
ATOM 3337 N N . ASP B 1 198 ? 10.227 -10.18 -16.016 1 93.06 198 ASP B N 1
ATOM 3338 C CA . ASP B 1 198 ? 10.586 -10.383 -17.422 1 93.06 198 ASP B CA 1
ATOM 3339 C C . ASP B 1 198 ? 10.023 -11.703 -17.938 1 93.06 198 ASP B C 1
ATOM 3341 O O . ASP B 1 198 ? 9.5 -11.773 -19.047 1 93.06 198 ASP B O 1
ATOM 3345 N N . ARG B 1 199 ? 10.172 -12.734 -17.188 1 89.25 199 ARG B N 1
ATOM 3346 C CA . ARG B 1 199 ? 9.656 -14.039 -17.578 1 89.25 199 ARG B CA 1
ATOM 3347 C C . ARG B 1 199 ? 8.141 -14.008 -17.734 1 89.25 199 ARG B C 1
ATOM 3349 O O . ARG B 1 199 ? 7.602 -14.555 -18.703 1 89.25 199 ARG B O 1
ATOM 3356 N N . LEU B 1 200 ? 7.469 -13.383 -16.781 1 89.06 200 LEU B N 1
ATOM 3357 C CA . LEU B 1 200 ? 6.016 -13.281 -16.812 1 89.06 200 LEU B CA 1
ATOM 3358 C C . LEU B 1 200 ? 5.555 -12.523 -18.062 1 89.06 200 LEU B C 1
ATOM 3360 O O . LEU B 1 200 ? 4.676 -12.992 -18.781 1 89.06 200 LEU B O 1
ATOM 3364 N N . LEU B 1 201 ? 6.176 -11.391 -18.25 1 91.06 201 LEU B N 1
ATOM 3365 C CA . LEU B 1 201 ? 5.785 -10.562 -19.375 1 91.06 201 LEU B CA 1
ATOM 3366 C C . LEU B 1 201 ? 6.031 -11.281 -20.703 1 91.06 201 LEU B C 1
ATOM 3368 O O . LEU B 1 201 ? 5.191 -11.234 -21.609 1 91.06 201 LEU B O 1
ATOM 3372 N N . ARG B 1 202 ? 7.145 -11.914 -20.766 1 88.25 202 ARG B N 1
ATOM 3373 C CA . ARG B 1 202 ? 7.465 -12.664 -21.984 1 88.25 202 ARG B CA 1
ATOM 3374 C C . ARG B 1 202 ? 6.461 -13.789 -22.203 1 88.25 202 ARG B C 1
ATOM 3376 O O . ARG B 1 202 ? 5.938 -13.945 -23.312 1 88.25 202 ARG B O 1
ATOM 3383 N N . SER B 1 203 ? 6.215 -14.555 -21.219 1 85.69 203 SER B N 1
ATOM 3384 C CA . SER B 1 203 ? 5.328 -15.711 -21.344 1 85.69 203 SER B CA 1
ATOM 3385 C C . SER B 1 203 ? 3.908 -15.289 -21.688 1 85.69 203 SER B C 1
ATOM 3387 O O . SER B 1 203 ? 3.287 -15.867 -22.578 1 85.69 203 SER B O 1
ATOM 3389 N N . LEU B 1 204 ? 3.414 -14.289 -21.031 1 87.88 204 LEU B N 1
ATOM 3390 C CA . LEU B 1 204 ? 2.035 -13.859 -21.234 1 87.88 204 LEU B CA 1
ATOM 3391 C C . LEU B 1 204 ? 1.882 -13.141 -22.578 1 87.88 204 LEU B C 1
ATOM 3393 O O . LEU B 1 204 ? 0.847 -13.258 -23.234 1 87.88 204 LEU B O 1
ATOM 3397 N N . ASN B 1 205 ? 2.93 -12.422 -22.906 1 85.94 205 ASN B N 1
ATOM 3398 C CA . ASN B 1 205 ? 2.883 -11.719 -24.172 1 85.94 205 ASN B CA 1
ATOM 3399 C C . ASN B 1 205 ? 2.975 -12.688 -25.359 1 85.94 205 ASN B C 1
ATOM 3401 O O . ASN B 1 205 ? 2.352 -12.469 -26.391 1 85.94 205 ASN B O 1
ATOM 3405 N N . GLU B 1 206 ? 3.684 -13.727 -25.219 1 84.12 206 GLU B N 1
ATOM 3406 C CA . GLU B 1 206 ? 3.865 -14.719 -26.281 1 84.12 206 GLU B CA 1
ATOM 3407 C C . GLU B 1 206 ? 2.641 -15.625 -26.406 1 84.12 206 GLU B C 1
ATOM 3409 O O . GLU B 1 206 ? 2.328 -16.109 -27.484 1 84.12 206 GLU B O 1
ATOM 3414 N N . ASP B 1 207 ? 1.984 -15.773 -25.375 1 82.94 207 ASP B N 1
ATOM 3415 C CA . ASP B 1 207 ? 0.883 -16.734 -25.375 1 82.94 207 ASP B CA 1
ATO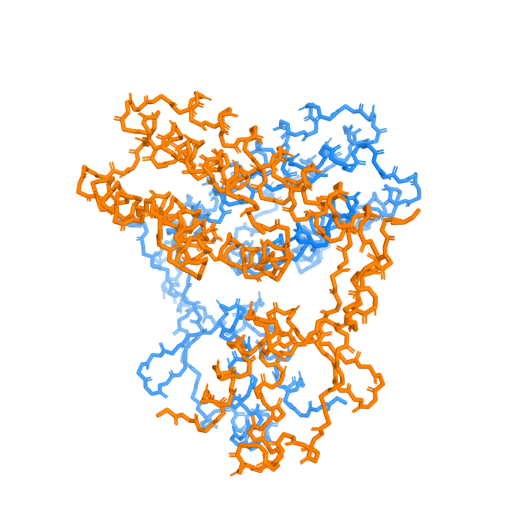M 3416 C C . ASP B 1 207 ? -0.466 -1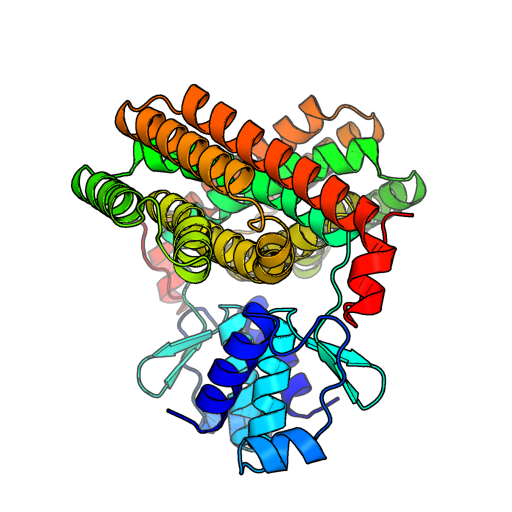6.016 -25.391 1 82.94 207 ASP B C 1
ATOM 3418 O O . ASP B 1 207 ? -1.474 -16.578 -24.953 1 82.94 207 ASP B O 1
ATOM 3422 N N . ARG B 1 208 ? -0.498 -14.82 -25.703 1 83.06 208 ARG B N 1
ATOM 3423 C CA . ARG B 1 208 ? -1.729 -14.039 -25.656 1 83.06 208 ARG B CA 1
ATOM 3424 C C . ARG B 1 208 ? -2.859 -14.734 -26.406 1 83.06 208 ARG B C 1
ATOM 3426 O O . ARG B 1 208 ? -3.998 -14.766 -25.922 1 83.06 208 ARG B O 1
ATOM 3433 N N . ARG B 1 209 ? -2.545 -15.258 -27.594 1 82 209 ARG B N 1
ATOM 3434 C CA . ARG B 1 209 ? -3.559 -15.938 -28.391 1 82 209 ARG B CA 1
ATOM 3435 C C . ARG B 1 209 ? -4.082 -17.172 -27.688 1 82 209 ARG B C 1
ATOM 3437 O O . ARG B 1 209 ? -5.285 -17.438 -27.688 1 82 209 ARG B O 1
ATOM 3444 N N . GLY B 1 210 ? -3.158 -17.859 -27.078 1 83.81 210 GLY B N 1
ATOM 3445 C CA . GLY B 1 210 ? -3.566 -19.031 -26.328 1 83.81 210 GLY B CA 1
ATOM 3446 C C . GLY B 1 210 ? -4.418 -18.703 -25.109 1 83.81 210 GLY B C 1
ATOM 3447 O O . GLY B 1 210 ? -5.387 -19.406 -24.812 1 83.81 210 GLY B O 1
ATOM 3448 N N . LEU B 1 211 ? -4.09 -17.703 -24.531 1 85.19 211 LEU B N 1
ATOM 3449 C CA . LEU B 1 211 ? -4.836 -17.281 -23.359 1 85.19 211 LEU B CA 1
ATOM 3450 C C . LEU B 1 211 ? -6.234 -16.797 -23.75 1 85.19 211 LEU B C 1
ATOM 3452 O O . LEU B 1 211 ? -7.215 -17.125 -23.078 1 85.19 211 LEU B O 1
ATOM 3456 N N . LYS B 1 212 ? -6.266 -16.062 -24.734 1 84 212 LYS B N 1
ATOM 3457 C CA . LYS B 1 212 ? -7.559 -15.633 -25.25 1 84 212 LYS B CA 1
ATOM 3458 C C . LYS B 1 212 ? -8.445 -16.828 -25.594 1 84 212 LYS B C 1
ATOM 3460 O O . LYS B 1 212 ? -9.648 -16.812 -25.344 1 84 212 LYS B O 1
ATOM 3465 N N . ALA B 1 213 ? -7.82 -17.781 -26.188 1 84.38 213 ALA B N 1
ATOM 3466 C CA . ALA B 1 213 ? -8.539 -19 -26.547 1 84.38 213 ALA B CA 1
ATOM 3467 C C . ALA B 1 213 ? -9.125 -19.688 -25.328 1 84.38 213 ALA B C 1
ATOM 3469 O O . ALA B 1 213 ? -10.164 -20.344 -25.406 1 84.38 213 ALA B O 1
ATOM 3470 N N . ARG B 1 214 ? -8.523 -19.453 -24.219 1 85.81 214 ARG B N 1
ATOM 3471 C CA . ARG B 1 214 ? -8.992 -20.031 -22.969 1 85.81 214 ARG B CA 1
ATOM 3472 C C . ARG B 1 214 ? -9.984 -19.109 -22.266 1 85.81 214 ARG B C 1
ATOM 3474 O O . ARG B 1 214 ? -10.492 -19.438 -21.188 1 85.81 214 ARG B O 1
ATOM 3481 N N . GLY B 1 215 ? -10.148 -17.938 -22.844 1 84.56 215 GLY B N 1
ATOM 3482 C CA . GLY B 1 215 ? -11.117 -17 -22.297 1 84.56 215 GLY B CA 1
ATOM 3483 C C . GLY B 1 215 ? -10.516 -16.031 -21.312 1 84.56 215 GLY B C 1
ATOM 3484 O O . GLY B 1 215 ? -11.242 -15.367 -20.562 1 84.56 215 GLY B O 1
ATOM 3485 N N . PHE B 1 216 ? -9.219 -15.992 -21.297 1 86.94 216 PHE B N 1
ATOM 3486 C CA . PHE B 1 216 ? -8.555 -15.094 -20.359 1 86.94 216 PHE B CA 1
ATOM 3487 C C . PHE B 1 216 ? -8.227 -13.758 -21.016 1 86.94 216 PHE B C 1
ATOM 3489 O O . PHE B 1 216 ? -7.566 -13.719 -22.047 1 86.94 216 PHE B O 1
ATOM 3496 N N . ALA B 1 217 ? -8.688 -12.742 -20.344 1 89.31 217 ALA B N 1
ATOM 3497 C CA . ALA B 1 217 ? -8.43 -11.398 -20.859 1 89.31 217 ALA B CA 1
ATOM 3498 C C . ALA B 1 217 ? -7.059 -10.891 -20.406 1 89.31 217 ALA B C 1
ATOM 3500 O O . ALA B 1 217 ? -6.793 -10.773 -19.219 1 89.31 217 ALA B O 1
ATOM 3501 N N . VAL B 1 218 ? -6.18 -10.656 -21.328 1 87.31 218 VAL B N 1
ATOM 3502 C CA . VAL B 1 218 ? -4.879 -10.039 -21.125 1 87.31 218 VAL B CA 1
ATOM 3503 C C . VAL B 1 218 ? -4.809 -8.711 -21.875 1 87.31 218 VAL B C 1
ATOM 3505 O O . VAL B 1 218 ? -5.043 -8.664 -23.078 1 87.31 218 VAL B O 1
ATOM 3508 N N . ILE B 1 219 ? -4.59 -7.594 -21.125 1 88.62 219 ILE B N 1
ATOM 3509 C CA . ILE B 1 219 ? -4.621 -6.273 -21.734 1 88.62 219 ILE B CA 1
ATOM 3510 C C . ILE B 1 219 ? -3.297 -5.555 -21.5 1 88.62 219 ILE B C 1
ATOM 3512 O O . ILE B 1 219 ? -2.477 -6.008 -20.688 1 88.62 219 ILE B O 1
ATOM 3516 N N . GLY B 1 220 ? -3.156 -4.172 -22.266 1 78.5 220 GLY B N 1
ATOM 3517 C CA . GLY B 1 220 ? -1.979 -3.336 -22.094 1 78.5 220 GLY B CA 1
ATOM 3518 C C . GLY B 1 220 ? -0.812 -3.758 -22.953 1 78.5 220 GLY B C 1
ATOM 3519 O O . GLY B 1 220 ? -1.007 -4.215 -24.094 1 78.5 220 GLY B O 1
ATOM 3520 N N . LEU B 1 221 ? 0.345 -4.219 -22.547 1 63.62 221 LEU B N 1
ATOM 3521 C CA . LEU B 1 221 ? 1.608 -4.059 -23.266 1 63.62 221 LEU B CA 1
ATOM 3522 C C . LEU B 1 221 ? 1.479 -4.512 -24.719 1 63.62 221 LEU B C 1
ATOM 3524 O 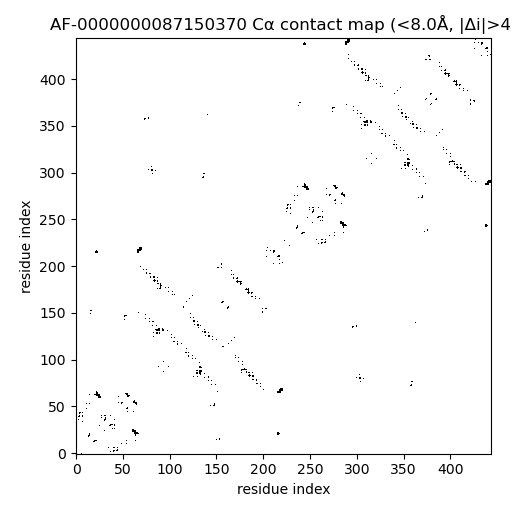O . LEU B 1 221 ? 1.091 -5.652 -24.969 1 63.62 221 LEU B O 1
ATOM 3528 N N . ARG B 1 222 ? 0.854 -4.18 -25.953 1 48.97 222 ARG B N 1
ATOM 3529 C CA . ARG B 1 222 ? 1.285 -4.273 -27.344 1 48.97 222 ARG B CA 1
ATOM 3530 C C . ARG B 1 222 ? 2.01 -3.002 -27.781 1 48.97 222 ARG B C 1
ATOM 3532 O O . ARG B 1 222 ? 1.767 -1.925 -27.234 1 48.97 222 ARG B O 1
#

Radius of gyration: 23.25 Å; Cα contacts (8 Å, |Δi|>4): 593; chains: 2; bounding box: 54×68×57 Å

Nearest PDB structures (foldseek):
  7u5q-assembly2_B  TM=8.337E-01  e=2.342E-10  Brucella melitensis ATCC 23457
  3sxy-assembly1_B  TM=8.811E-01  e=1.140E-08  Thermotoga maritima
  3ihu-assem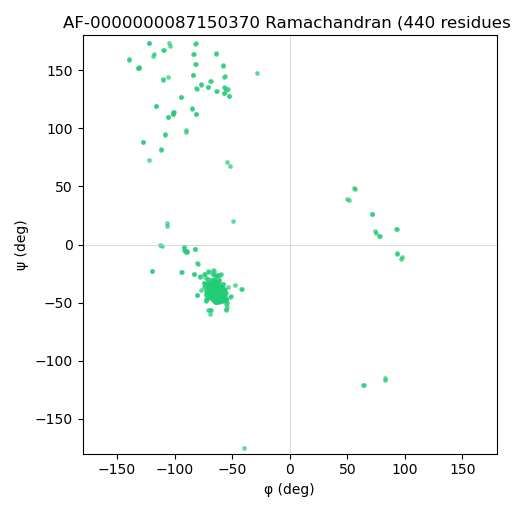bly2_B  TM=8.245E-01  e=2.927E-07  Cupriavidus pinatubonensis JMP134
  2hs5-assembly1_A  TM=8.497E-01  e=9.527E-07  Rhodococcus jostii RHA1
  3c7j-assembly1_A-2  TM=6.029E-01  e=3.563E-07  Pseudomonas syringae pv. tomato str. DC3000

InterPro domains:
  IPR000524 Transcription regulator HTH, GntR [PF00392] (6-60)
  IPR000524 Transcription regulator HTH, GntR [PS50949] (1-67)
  IPR000524 Transcription regulator HTH, GntR [SM00345] (7-64)
  IPR008920 Transcription regulator FadR/GntR, C-terminal [G3DSA:1.20.120.530] (70-210)
  IPR008920 Transcription regulator FadR/GntR, C-terminal [SSF48008] (71-203)
  IPR011711 GntR, C-terminal [PF07729] (75-194)
  IPR011711 GntR, C-terminal [SM00895] (74-195)
  IPR036388 Winged helix-like DNA-binding domain superfamily [G3DSA:1.10.10.10] (2-65)
  IPR036390 Winged helix DNA-binding domain superfamily [SSF46785] (3-89)

Organism: NCBI:txid2511166

Foldseek 3Di:
DPLLVVLLVVVLVCLLLCVAFAFAWDDPVVSCVVSVDDPVSNVSSQVVVVVLVQWDDDDPTIGGHAAELVVLVVLLVVLLVLLLLLLLLLLVQPDPVLLVVLVVLLVVDDPPDDLVSLLVNLLVLSLSSNVSSVDVVSSVSSNSSSSSCSNLVSVQSPDPVVSVVLSVLSVQLSVCSVVSPSVSSSVSVSCSSVVSSVSSSVVCVVCVVVCVVVVGHYHDDD/DPLLVVLLVVVLVCLLLCVAFAFAWDDPVVSCVVSVDDPPSNVSSQVVVVVLVQWDDDDPTIGGHAAELVVLVVLLVVLLVLLLLLLLLLLVQPDPVLLVVLVVLLVVQDPPDDPVSLLVNLLVLSLSSNVSSVDVVSSVSSNSSSSSCSNLCSVLDDDVPRSVVSSVLSVQLSVCSVVSPSVSNSVSVSCSSVVVSVSSSVVCVVCVVVCVVVVGHYHDDD

Solvent-accessible surface area (backbone atoms only — not comparable to full-atom values): 22878 Å² total; per-residue (Å²): 128,56,67,30,54,51,50,29,52,52,50,50,50,33,40,53,69,48,76,45,35,26,51,36,74,51,49,68,68,56,50,30,66,75,63,71,46,58,70,65,41,50,51,52,20,48,52,53,35,33,74,58,57,53,28,41,76,55,85,95,40,36,23,30,37,51,47,39,50,52,54,53,53,43,48,44,68,51,44,42,48,52,51,28,49,17,37,34,35,20,30,77,60,50,47,70,67,59,54,49,51,52,50,49,55,56,63,69,63,46,93,84,55,53,66,66,55,55,52,49,50,62,48,46,50,57,34,51,42,21,52,35,34,70,31,70,66,50,24,52,53,48,45,51,51,48,59,58,42,36,48,61,46,59,63,49,56,61,38,68,69,55,41,52,50,52,49,52,50,52,50,50,30,50,50,24,32,76,67,54,35,38,68,61,16,20,52,48,46,41,49,51,49,51,50,51,49,51,52,41,51,50,53,50,62,72,36,43,67,60,35,43,73,72,53,32,37,73,44,68,78,126,128,56,66,30,56,52,51,29,53,52,50,50,49,32,40,54,71,49,76,44,34,26,51,36,75,50,50,67,70,57,50,30,66,74,64,72,46,58,68,63,42,50,51,51,21,48,51,54,35,34,74,58,56,53,28,40,77,55,86,96,40,37,24,30,37,52,46,39,50,51,54,51,53,42,48,43,67,50,42,43,48,52,52,28,48,17,39,34,35,20,30,76,59,48,50,71,66,60,53,48,51,52,51,50,54,56,62,69,62,44,92,84,55,53,68,65,55,54,51,47,49,60,48,46,48,58,34,52,42,21,51,35,33,70,31,71,66,50,25,52,53,47,44,50,51,46,59,58,42,36,45,58,46,61,68,52,44,43,50,67,68,53,44,51,48,53,50,52,50,51,50,52,28,50,49,25,33,75,67,54,33,37,66,62,17,20,50,48,45,40,50,50,48,52,50,50,46,51,51,41,51,51,49,52,63,71,36,43,69,59,36,44,74,72,52,31,36,72,44,70,77,124

Sequence (444 aa):
MSQMLQIHDQLREMILSLDLGPGERLTERWLESRFEGSRTPIRAALVRLEGEELVRRDGRNWIVAPIDLGELEALAEFRLPLETTAVRLACARAGEADIAAIEAMLDACQSGAPREEWHRVGTDFHVEIARLSGNPFIVKAIAGAMTRLSRARWLEVWTEPSREQAWAEHRRILSFIKANDPDAAAREAADHIRDTRDRLLRSLNEDRRGLKARGFAVIGLRMSQMLQIHDQLREMILSLDLGPGERLTERWLESRFEGSRTPIRAALVRLEGEELVRRDGRNWIVAPIDLGELEALAEFRLPLETTAVRLACARAGEADIAAIEAMLDACQSGAPREEWHRVGTDFHVEIARLSGNPFIVKAIAGAMTRLSRARWLEVWTEPSREQAWAEHRRILSFIKANDPDAAAREAADHIRDTRDRLLRSLNEDRRGLKARGFAVIGLR

Secondary structure (DSSP, 8-state):
--HHHHHHHHHHHHHHTTSS-TT-EE-HHHHHHHHT--HHHHHHHHHHHHHTTSEEEETTEEEEPPEEHHHHHHHHHHHHHHHHHHHHHHHHH--HHHHHHHHHHHHHS-TT--HHHHHHHHHHHHHHHHHHTT-HHHHHHHHHHHHHHHHHHHHHTTSHHHHHHHHHHHHHHHHHHHTT-HHHHHHHHHHHHHHHHHHHHHHHHHTHHHHHHTT--EES--/--HHHHHHHHHHHHHHTTSS-TT-EE-HHHHHHHHT--HHHHHHHHHHHHHTTSEEEETTEEEEPPEEHHHHHHHHHHHHHHHHHHHHHHHHH--HHHHHHHHHHHHHS-TT--HHHHHHHHHHHHHHHHHHTT-HHHHHHHHHHHHHHHHHHHHHTT-HHHHHHHHHHHHHHHHHHHTT-HHHHHHHHHHHHHHHHHHHHHHHHHTHHHHHHTT--EES--

pLDDT: mean 91.83, std 7.88, range [48.97, 98.88]